Protein AF-A0A1J5DUL4-F1 (afdb_monomer)

Sequence (475 aa):
MLLVLAGLLAGCGPAISDYVPPLQDNSPSARRVEVMDRVLKAADQLRALFQESTERFRFTDLRRSIGR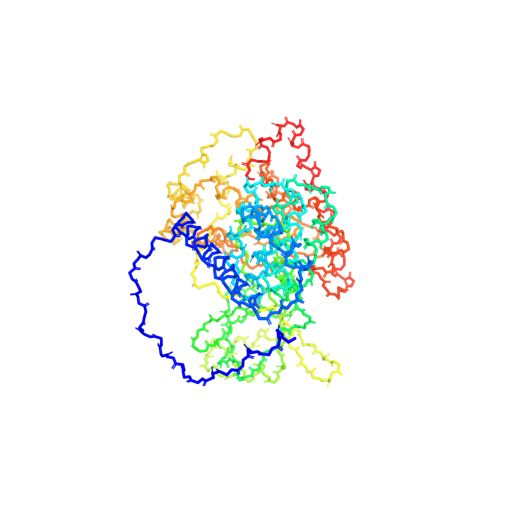AVEAFDPNSPAALTSAAALAYGAGRVDDGLALFELALEVENTPSLYSEHATLLVDAKAYAAARELAFDGLDRYPEDEALRVASDRAIDEDPVLLPPTPLRLTPSQADSIKALGGGSTVTFKLVVAGQNVAALKPDQDLGQSMYRSEIAFYRLCVLLRCSFRVPYNAPLEIEKGDFETLYSRVDSDKQSGYRSKFIHIKWHTGDDGATYLLATWKEWVPEFTGFPIEATSTWTSWVTAGSRSDLEEKVADWLPKLAEAAGPRGWTNNKARVGYAGEMTVRTLAQQISDVLSMDYLSNNWDRFSGDPELYGANCHMEPGGLVAIDNGAAFPPWDTSRVERRFKLTQRFSRRFVLALRRLDHDKTQERLFPGANTDELKRFEIFWGRRQSLLDRVDALIKEHGEDEILAF

Nearest PDB structures (foldseek):
  7bev-assembly1_A  TM=6.847E-01  e=2.100E-01  Homo sapiens
  6sar-assembly1_A  TM=5.020E-01  e=1.511E+00  Escherichia coli K-12
  5xi8-assembly1_A  TM=4.930E-01  e=1.729E+00  Escherichia coli K-12
  6ait-assembly1_F  TM=5.139E-01  e=2.476E+00  Escherichia coli K-12
  3uq3-assembly1_A  TM=4.705E-01  e=2.476E+00  Saccharomyces cerevisiae S288C

Structure (mmCIF, N/CA/C/O backbone):
data_AF-A0A1J5DUL4-F1
#
_entry.id   AF-A0A1J5DUL4-F1
#
loop_
_atom_site.group_PDB
_atom_site.id
_atom_site.type_symbol
_atom_site.label_atom_id
_atom_site.label_alt_id
_atom_site.label_comp_id
_atom_site.label_asym_id
_atom_site.label_entity_id
_atom_site.label_seq_id
_atom_site.pdbx_PDB_ins_code
_atom_site.Cartn_x
_atom_site.Cartn_y
_atom_site.Cartn_z
_atom_site.occupancy
_atom_site.B_iso_or_equiv
_atom_site.auth_seq_id
_atom_site.auth_comp_id
_atom_site.auth_asym_id
_atom_site.auth_atom_id
_atom_site.pdbx_PDB_model_num
ATOM 1 N N . MET A 1 1 ? 5.017 -47.228 13.024 1.00 30.95 1 MET A N 1
ATOM 2 C CA . MET A 1 1 ? 4.218 -47.926 11.990 1.00 30.95 1 MET A CA 1
ATOM 3 C C . MET A 1 1 ? 2.847 -47.254 11.860 1.00 30.95 1 MET A C 1
ATOM 5 O O . MET A 1 1 ? 1.819 -47.883 12.047 1.00 30.95 1 MET A O 1
ATOM 9 N N . LEU A 1 2 ? 2.872 -45.943 11.603 1.00 26.19 2 LEU A N 1
ATOM 10 C CA . LEU A 1 2 ? 1.724 -45.056 11.358 1.00 26.19 2 LEU A CA 1
ATOM 11 C C . LEU A 1 2 ? 2.283 -43.824 10.619 1.00 26.19 2 LEU A C 1
ATOM 13 O O . LEU A 1 2 ? 2.203 -42.691 11.068 1.00 26.19 2 LEU A O 1
ATOM 17 N N . LEU A 1 3 ? 3.050 -44.128 9.566 1.00 32.09 3 LEU A N 1
ATOM 18 C CA . LEU A 1 3 ? 3.815 -43.186 8.745 1.00 32.09 3 LEU A CA 1
ATOM 19 C C . LEU A 1 3 ? 4.234 -43.884 7.436 1.00 32.09 3 LEU A C 1
ATOM 21 O O . LEU A 1 3 ? 5.400 -43.895 7.083 1.00 32.09 3 LEU A O 1
ATOM 25 N N . VAL A 1 4 ? 3.291 -44.565 6.771 1.00 28.94 4 VAL A N 1
ATOM 26 C CA . VAL A 1 4 ? 3.401 -45.054 5.379 1.00 28.94 4 VAL A CA 1
ATOM 27 C C . VAL A 1 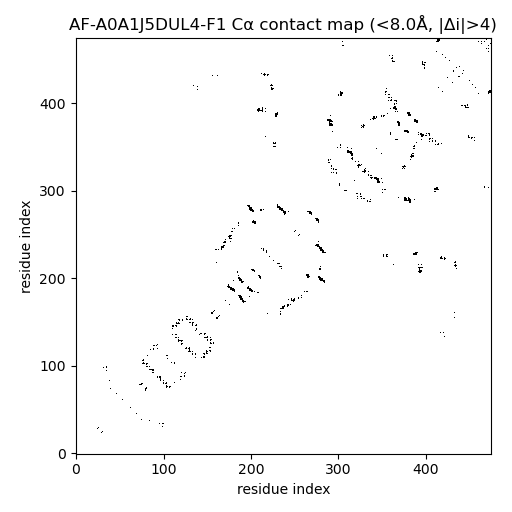4 ? 1.974 -45.257 4.853 1.00 28.94 4 VAL A C 1
ATOM 29 O O . VAL A 1 4 ? 1.413 -46.324 5.070 1.00 28.94 4 VAL A O 1
ATOM 32 N N . LEU A 1 5 ? 1.366 -44.230 4.246 1.00 26.62 5 LEU A N 1
ATOM 33 C CA . LEU A 1 5 ? 0.252 -44.321 3.274 1.00 26.62 5 LEU A CA 1
ATOM 34 C C . LEU A 1 5 ? -0.191 -42.907 2.853 1.00 26.62 5 LEU A C 1
ATOM 36 O O . LEU A 1 5 ? -1.309 -42.471 3.097 1.00 26.62 5 LEU A O 1
ATOM 40 N N . ALA A 1 6 ? 0.719 -42.172 2.220 1.00 29.61 6 ALA A N 1
ATOM 41 C CA . ALA A 1 6 ? 0.382 -40.992 1.433 1.00 29.61 6 ALA A CA 1
ATOM 42 C C . ALA A 1 6 ? 1.241 -41.036 0.169 1.00 29.61 6 ALA A C 1
ATOM 44 O O . ALA A 1 6 ? 2.416 -40.680 0.181 1.00 29.61 6 ALA A O 1
ATOM 45 N N . GLY A 1 7 ? 0.673 -41.590 -0.897 1.00 26.84 7 GLY A N 1
ATOM 46 C CA . GLY A 1 7 ? 1.353 -41.733 -2.175 1.00 26.84 7 GLY A CA 1
ATOM 47 C C . GLY A 1 7 ? 0.699 -42.804 -3.025 1.00 26.84 7 GLY A C 1
ATOM 48 O O . GLY A 1 7 ? 1.088 -43.961 -2.925 1.00 26.84 7 GLY A O 1
ATOM 49 N N . LEU A 1 8 ? -0.304 -42.402 -3.812 1.00 25.53 8 LEU A N 1
ATOM 50 C CA . LEU A 1 8 ? -0.605 -42.877 -5.170 1.00 25.53 8 LEU A CA 1
ATOM 51 C C . LEU A 1 8 ? -1.997 -42.371 -5.570 1.00 25.53 8 LEU A C 1
ATOM 53 O O . LEU A 1 8 ? -2.999 -42.894 -5.098 1.00 25.53 8 LEU A O 1
ATOM 57 N N . LEU A 1 9 ? -2.036 -41.343 -6.421 1.00 26.31 9 LEU A N 1
ATOM 58 C CA . LEU A 1 9 ? -2.762 -41.320 -7.699 1.00 26.31 9 LEU A CA 1
ATOM 59 C C . LEU A 1 9 ? -2.560 -39.940 -8.344 1.00 26.31 9 LEU A C 1
ATOM 61 O O . LEU A 1 9 ? -3.088 -38.930 -7.891 1.00 26.31 9 LEU A O 1
ATOM 65 N N . ALA A 1 10 ? -1.752 -39.921 -9.402 1.00 30.36 10 ALA A N 1
ATOM 66 C CA . ALA A 1 10 ? -1.639 -38.813 -10.336 1.00 30.36 10 ALA A CA 1
ATOM 67 C C . ALA A 1 10 ? -2.483 -39.118 -11.581 1.00 30.36 10 ALA A C 1
ATOM 69 O O . ALA A 1 10 ? -2.521 -40.267 -12.020 1.00 30.36 10 ALA A O 1
ATOM 70 N N . GLY A 1 11 ? -3.051 -38.074 -12.190 1.00 24.36 11 GLY A N 1
ATOM 71 C CA . GLY A 1 11 ? -3.356 -38.056 -13.623 1.00 24.36 11 GLY A CA 1
ATOM 72 C C . GLY A 1 11 ? -4.826 -37.883 -13.994 1.00 24.36 11 GLY A C 1
ATOM 73 O O . GLY A 1 11 ? -5.552 -38.863 -14.089 1.00 24.36 11 GLY A O 1
ATOM 74 N N . CYS A 1 12 ? -5.213 -36.625 -14.237 1.00 25.00 12 CYS A N 1
ATOM 75 C CA . CYS A 1 12 ? -6.005 -36.107 -15.371 1.00 25.00 12 CYS A CA 1
ATOM 76 C C . CYS A 1 12 ? -6.711 -34.816 -14.926 1.00 25.00 12 CYS A C 1
ATOM 78 O O . CYS A 1 12 ? -7.598 -34.845 -14.079 1.00 25.00 12 CYS A O 1
ATOM 80 N N . GLY A 1 13 ? -6.288 -33.672 -15.473 1.00 26.61 13 GLY A N 1
ATOM 81 C CA . GLY A 1 13 ? -6.942 -32.386 -15.222 1.00 26.61 13 GLY A CA 1
ATOM 82 C C . GLY A 1 13 ? -8.291 -32.278 -15.946 1.00 26.61 13 GLY A C 1
ATOM 83 O O . GLY A 1 13 ? -8.428 -32.853 -17.030 1.00 26.61 13 GLY A O 1
ATOM 84 N N . PRO A 1 14 ? -9.269 -31.530 -15.406 1.00 25.98 14 PRO A N 1
ATOM 85 C CA . PRO A 1 14 ? -10.445 -31.125 -16.155 1.00 25.98 14 PRO A CA 1
ATOM 86 C C . PRO A 1 14 ? -10.334 -29.679 -16.663 1.00 25.98 14 PRO A C 1
ATOM 88 O O . PRO A 1 14 ? -9.648 -28.828 -16.096 1.00 25.98 14 PRO A O 1
ATOM 91 N N . ALA A 1 15 ? -11.032 -29.433 -17.769 1.00 27.92 15 ALA A N 1
ATOM 92 C CA . ALA A 1 15 ? -11.211 -28.138 -18.402 1.00 27.92 15 ALA A CA 1
ATOM 93 C C . ALA A 1 15 ? -12.074 -27.183 -17.551 1.00 27.92 15 ALA A C 1
ATOM 95 O O . ALA A 1 15 ? -12.947 -27.601 -16.792 1.00 27.92 15 ALA A O 1
ATOM 96 N N . ILE A 1 16 ? -11.839 -25.881 -17.725 1.00 28.59 16 ILE A N 1
ATOM 97 C CA . ILE A 1 16 ? -12.447 -24.764 -16.983 1.00 28.59 16 ILE A CA 1
ATOM 98 C C . ILE A 1 16 ? -13.845 -24.417 -17.547 1.00 28.59 16 ILE A C 1
ATOM 100 O O . ILE A 1 16 ? -14.071 -23.297 -17.989 1.00 28.59 16 ILE A O 1
ATOM 104 N N . SER A 1 17 ? -14.812 -25.343 -17.587 1.00 28.89 17 SER A N 1
ATOM 105 C CA . SER A 1 17 ? -16.190 -24.939 -17.960 1.00 28.89 17 SER A CA 1
ATOM 106 C C . SER A 1 17 ? -17.359 -25.552 -17.199 1.00 28.89 17 SER A C 1
ATOM 108 O O . SER A 1 17 ? -18.476 -25.116 -17.443 1.00 28.89 17 SER A O 1
ATOM 110 N N . ASP A 1 18 ? -17.151 -26.452 -16.237 1.00 30.06 18 ASP A N 1
ATOM 111 C CA . ASP A 1 18 ? -18.273 -27.126 -15.567 1.00 30.06 18 ASP A CA 1
ATOM 112 C C . ASP A 1 18 ? -18.183 -27.044 -14.037 1.00 30.06 18 ASP A C 1
ATOM 114 O O . ASP A 1 18 ? -17.911 -28.047 -13.401 1.00 30.06 18 ASP A O 1
ATOM 118 N N . TYR A 1 19 ? -18.422 -25.874 -13.429 1.00 27.31 19 TYR A N 1
ATOM 119 C CA . TYR A 1 19 ? -18.808 -25.762 -12.008 1.00 27.31 19 TYR A CA 1
ATOM 120 C C . TYR A 1 19 ? -19.514 -24.420 -11.743 1.00 27.31 19 TYR A C 1
ATOM 122 O O . TYR A 1 19 ? -18.883 -23.434 -11.375 1.00 27.31 19 TYR A O 1
ATOM 130 N N . VAL A 1 20 ? -20.842 -24.379 -11.873 1.00 27.12 20 VAL A N 1
ATOM 131 C CA . VAL A 1 20 ? -21.659 -23.463 -11.058 1.00 27.12 20 VAL A CA 1
ATOM 132 C C . VAL A 1 20 ? -22.453 -24.346 -10.099 1.00 27.12 20 VAL A C 1
ATOM 134 O O . VAL A 1 20 ? -23.484 -24.894 -10.496 1.00 27.12 20 VAL A O 1
ATOM 137 N N . PRO A 1 21 ? -21.968 -24.569 -8.865 1.00 26.53 21 PRO A N 1
ATOM 138 C CA . PRO A 1 21 ? -22.783 -25.201 -7.846 1.00 26.53 21 PRO A CA 1
ATOM 139 C C . PRO A 1 21 ? -23.928 -24.250 -7.456 1.00 26.53 21 PRO A C 1
ATOM 141 O O . PRO A 1 21 ? -23.808 -23.032 -7.632 1.00 26.53 21 PRO A O 1
ATOM 144 N N . PRO A 1 22 ? -25.048 -24.774 -6.929 1.00 27.64 22 PRO A N 1
ATOM 145 C CA . PRO A 1 22 ? -26.105 -23.933 -6.377 1.00 27.64 22 PRO A CA 1
ATOM 146 C C . PRO A 1 22 ? -25.513 -22.990 -5.322 1.00 27.64 22 PRO A C 1
ATOM 148 O O . PRO A 1 22 ? -24.567 -23.372 -4.635 1.00 27.64 22 PRO A O 1
ATOM 151 N N . LEU A 1 23 ? -26.065 -21.775 -5.207 1.00 27.69 23 LEU A N 1
ATOM 152 C CA . LEU A 1 23 ? -25.691 -20.783 -4.194 1.00 27.69 23 LEU A CA 1
ATOM 153 C C . LEU A 1 23 ? -25.738 -21.427 -2.800 1.00 27.69 23 LEU A C 1
ATOM 155 O O . LEU A 1 23 ? -26.794 -21.510 -2.176 1.00 27.69 23 LEU A O 1
ATOM 159 N N . GLN A 1 24 ? -24.590 -21.919 -2.339 1.00 36.59 24 GLN A N 1
ATOM 160 C CA . GLN A 1 24 ? -24.384 -22.295 -0.953 1.00 36.59 24 GLN A CA 1
ATOM 161 C C . GLN A 1 24 ? -24.367 -21.004 -0.146 1.00 36.59 24 GLN A C 1
ATOM 163 O O . GLN A 1 24 ? -23.725 -20.023 -0.537 1.00 36.59 24 GLN A O 1
ATOM 168 N N . ASP A 1 25 ? -25.102 -21.006 0.962 1.00 43.16 25 ASP A N 1
ATOM 169 C CA . ASP A 1 25 ? -24.999 -19.967 1.972 1.00 43.16 25 ASP A CA 1
ATOM 170 C C . ASP A 1 25 ? -23.540 -19.919 2.446 1.00 43.16 25 ASP A C 1
ATOM 172 O O . ASP A 1 25 ? -23.060 -20.798 3.155 1.00 43.16 25 ASP A O 1
ATOM 176 N N . ASN A 1 26 ? -22.814 -18.916 1.959 1.00 42.97 26 ASN A N 1
ATOM 177 C CA . ASN A 1 26 ? -21.412 -18.671 2.269 1.00 42.97 26 ASN A CA 1
ATOM 178 C C . ASN A 1 26 ? -21.259 -17.742 3.477 1.00 42.97 26 ASN A C 1
ATOM 180 O O . ASN A 1 26 ? -20.180 -17.185 3.683 1.00 42.97 26 ASN A O 1
ATOM 184 N N . SER A 1 27 ? -22.324 -17.543 4.259 1.00 48.00 27 SER A N 1
ATOM 185 C CA . SER A 1 27 ? -22.216 -16.792 5.499 1.00 48.00 27 SER A CA 1
ATOM 186 C C . SER A 1 27 ? -21.165 -17.441 6.414 1.00 48.00 27 SER A C 1
ATOM 188 O O . SER A 1 27 ? -21.063 -18.674 6.472 1.00 48.00 27 SER A O 1
ATOM 190 N N . PRO A 1 28 ? -20.386 -16.639 7.162 1.00 45.47 28 PRO A N 1
ATOM 191 C CA . PRO A 1 28 ? -19.438 -17.151 8.153 1.00 45.47 28 PRO A CA 1
ATOM 192 C C . PRO A 1 28 ? -20.080 -18.167 9.112 1.00 45.47 28 PRO A C 1
ATOM 194 O O . PRO A 1 28 ? -19.474 -19.179 9.455 1.00 45.47 28 PRO A O 1
ATOM 197 N N . SER A 1 29 ? -21.355 -17.964 9.462 1.00 51.53 29 SER A N 1
ATOM 198 C CA . SER A 1 29 ? -22.159 -18.883 10.273 1.00 51.53 29 SER A CA 1
ATOM 199 C C . SER A 1 29 ? -22.387 -20.252 9.626 1.00 51.53 29 SER A C 1
ATOM 201 O O . SER A 1 29 ? -22.279 -21.267 10.313 1.00 51.53 29 SER A O 1
ATOM 203 N N . ALA A 1 30 ? -22.686 -20.309 8.327 1.00 58.03 30 ALA A N 1
ATOM 204 C CA . ALA A 1 30 ? -22.921 -21.572 7.628 1.00 58.03 30 ALA A CA 1
ATOM 205 C C . ALA A 1 30 ? -21.621 -22.379 7.465 1.00 58.03 30 ALA A C 1
ATOM 207 O O . ALA A 1 30 ? -21.600 -23.576 7.758 1.00 58.03 30 ALA A O 1
ATOM 208 N N . ARG A 1 31 ? -20.512 -21.709 7.113 1.00 64.31 31 ARG A N 1
ATOM 209 C CA . ARG A 1 31 ? -19.178 -22.338 7.051 1.00 64.31 31 ARG A CA 1
ATOM 210 C C . ARG A 1 31 ? -18.730 -22.872 8.410 1.00 64.31 31 ARG A C 1
ATOM 212 O O . ARG A 1 31 ? -18.206 -23.977 8.498 1.00 64.31 31 ARG A O 1
ATOM 219 N N . ARG A 1 32 ? -18.997 -22.128 9.484 1.00 62.78 32 ARG A N 1
ATOM 220 C CA . ARG A 1 32 ? -18.691 -22.526 10.864 1.00 62.78 32 ARG A CA 1
ATOM 221 C C . ARG A 1 32 ? -19.381 -23.829 11.276 1.00 62.78 32 ARG A C 1
ATOM 223 O O . ARG A 1 32 ? -18.737 -24.701 11.858 1.00 62.78 32 ARG A O 1
ATOM 230 N N . VAL A 1 33 ? -20.672 -23.978 10.967 1.00 68.19 33 VAL A N 1
ATOM 231 C CA . VAL A 1 33 ? -21.425 -25.215 11.254 1.00 68.19 33 VAL A CA 1
ATOM 232 C C . VAL A 1 33 ? -20.835 -26.397 10.486 1.00 68.19 33 VAL A C 1
ATOM 234 O O . VAL A 1 33 ? -20.673 -27.476 11.050 1.00 68.19 33 VAL A O 1
ATOM 237 N N . GLU A 1 34 ? -20.460 -26.186 9.225 1.00 72.69 34 GLU A N 1
ATOM 238 C CA . GLU A 1 34 ? -19.860 -27.226 8.392 1.00 72.69 34 GLU A CA 1
ATOM 239 C C . GLU A 1 34 ? -18.478 -27.671 8.900 1.00 72.69 34 GLU A C 1
ATOM 241 O O . GLU A 1 34 ? -18.214 -28.872 8.994 1.00 72.69 34 GLU A O 1
ATOM 246 N N . VAL A 1 35 ? -17.602 -26.729 9.268 1.00 67.56 35 VAL A N 1
ATOM 247 C CA . VAL A 1 35 ? -16.274 -27.042 9.825 1.00 67.56 35 VAL A CA 1
ATOM 248 C C . VAL A 1 35 ? -16.411 -27.812 11.139 1.00 67.56 35 VAL A C 1
ATOM 250 O O . VAL A 1 35 ? -15.747 -28.836 11.315 1.00 67.56 35 VAL A O 1
ATOM 253 N N . MET A 1 36 ? -17.314 -27.387 12.030 1.00 68.75 36 MET A N 1
ATOM 254 C CA . MET A 1 36 ? -17.538 -28.074 13.303 1.00 68.75 36 MET A CA 1
ATOM 255 C C . MET A 1 36 ? -18.093 -29.491 13.106 1.00 68.75 36 MET A C 1
ATOM 257 O O . MET A 1 36 ? -17.619 -30.430 13.741 1.00 68.75 36 MET A O 1
ATOM 261 N N . ASP A 1 37 ? -19.038 -29.685 12.182 1.00 75.06 37 ASP A N 1
ATOM 262 C CA . ASP A 1 37 ? -19.564 -31.014 11.844 1.00 75.06 37 ASP A CA 1
ATOM 263 C C . ASP A 1 37 ? -18.463 -31.945 11.303 1.00 75.06 37 ASP A C 1
ATOM 265 O O . ASP A 1 37 ? -18.378 -33.110 11.697 1.00 75.06 37 ASP A O 1
ATOM 269 N N . ARG A 1 38 ? -17.552 -31.430 10.463 1.00 72.38 38 ARG A N 1
ATOM 270 C CA . ARG A 1 38 ? -16.388 -32.197 9.985 1.00 72.38 38 ARG A CA 1
ATOM 271 C C . ARG A 1 38 ? -15.438 -32.573 11.123 1.00 72.38 38 ARG A C 1
ATOM 273 O O . ARG A 1 38 ? -14.965 -33.709 11.147 1.00 72.38 38 ARG A O 1
ATOM 280 N N . VAL A 1 39 ? -15.162 -31.659 12.056 1.00 67.31 39 VAL A N 1
ATOM 281 C CA . VAL A 1 39 ? -14.301 -31.933 13.220 1.00 67.31 39 VAL A CA 1
ATOM 282 C C . VAL A 1 39 ? -14.932 -32.975 14.138 1.00 67.31 39 VAL A C 1
ATOM 284 O O . VAL A 1 39 ? -14.256 -33.931 14.515 1.00 67.31 39 VAL A O 1
ATOM 287 N N . LEU A 1 40 ? -16.228 -32.856 14.433 1.00 71.06 40 LEU A N 1
ATOM 288 C CA . LEU A 1 40 ? -16.955 -33.830 15.247 1.00 71.06 40 LEU A CA 1
ATOM 289 C C . LEU A 1 40 ? -16.966 -35.215 14.587 1.00 71.06 40 LEU A C 1
ATOM 291 O O . LEU A 1 40 ? -16.629 -36.206 15.234 1.00 71.06 40 LEU A O 1
ATOM 295 N N . LYS A 1 41 ? -17.227 -35.290 13.276 1.00 74.06 41 LYS A N 1
ATOM 296 C CA . LYS A 1 41 ? -17.158 -36.551 12.519 1.00 74.06 41 LYS A CA 1
ATOM 297 C C . LYS A 1 41 ? -15.759 -37.160 12.520 1.00 74.06 41 LYS A C 1
ATOM 299 O O . LYS A 1 41 ? -15.628 -38.373 12.675 1.00 74.06 41 LYS A O 1
ATOM 304 N N . ALA A 1 42 ? -14.715 -36.348 12.358 1.00 66.38 42 ALA A N 1
ATOM 305 C CA . ALA A 1 42 ? -13.334 -36.821 12.420 1.00 66.38 42 ALA A CA 1
ATOM 306 C C . ALA A 1 42 ? -12.974 -37.332 13.826 1.00 66.38 42 ALA A C 1
ATOM 308 O O . ALA A 1 42 ? -12.322 -38.370 13.948 1.00 66.38 42 ALA A O 1
ATOM 309 N N . ALA A 1 43 ? -13.437 -36.654 14.882 1.00 65.31 43 ALA A N 1
ATOM 310 C CA . ALA A 1 43 ? -13.263 -37.089 16.265 1.00 65.31 43 ALA A CA 1
ATOM 311 C C . ALA A 1 43 ? -13.977 -38.425 16.535 1.00 65.31 43 ALA A C 1
ATOM 313 O O . ALA A 1 43 ? -13.385 -39.325 17.136 1.00 65.31 43 ALA A O 1
ATOM 314 N N . ASP A 1 44 ? -15.199 -38.601 16.029 1.00 70.69 44 ASP A N 1
ATOM 315 C CA . ASP A 1 44 ? -15.948 -39.856 16.141 1.00 70.69 44 ASP A CA 1
ATOM 316 C C . ASP A 1 44 ? -15.291 -40.999 15.352 1.00 70.69 44 ASP A C 1
ATOM 318 O O . ASP A 1 44 ? -15.186 -42.121 15.854 1.00 70.69 44 ASP A O 1
ATOM 322 N N . GLN A 1 45 ? -14.775 -40.727 14.149 1.00 67.00 45 GLN A N 1
ATOM 323 C CA . GLN A 1 45 ? -14.018 -41.705 13.359 1.00 67.00 45 GLN A CA 1
ATOM 324 C C . GLN A 1 45 ? -12.710 -42.112 14.043 1.00 67.00 45 GLN A C 1
ATOM 326 O O . GLN A 1 45 ? -12.392 -43.301 14.096 1.00 67.00 45 GLN A O 1
ATOM 331 N N . LEU A 1 46 ? -11.967 -41.156 14.609 1.00 61.50 46 LEU A N 1
ATOM 332 C CA . LEU A 1 46 ? -10.784 -41.436 15.425 1.00 61.50 46 LEU A CA 1
ATOM 333 C C . LEU A 1 46 ? -11.149 -42.291 16.637 1.00 61.50 46 LEU A C 1
ATOM 335 O O . LEU A 1 46 ? -10.470 -43.280 16.904 1.00 61.50 46 LEU A O 1
ATOM 339 N N . ARG A 1 47 ? -12.247 -41.968 17.330 1.00 65.69 47 ARG A N 1
ATOM 340 C CA . ARG A 1 47 ? -12.753 -42.750 18.464 1.00 65.69 47 ARG A CA 1
ATOM 341 C C . ARG A 1 47 ? -13.091 -44.188 18.046 1.00 65.69 47 ARG A C 1
ATOM 343 O O . ARG A 1 47 ? -12.698 -45.116 18.752 1.00 65.69 47 ARG A O 1
ATOM 350 N N . ALA A 1 48 ? -13.726 -44.387 16.890 1.00 66.94 48 ALA A N 1
ATOM 351 C CA . ALA A 1 48 ? -14.063 -45.708 16.349 1.00 66.94 48 ALA A CA 1
ATOM 352 C C . ALA A 1 48 ? -12.824 -46.520 15.920 1.00 66.94 48 ALA A C 1
ATOM 354 O O . ALA A 1 48 ? -12.662 -47.665 16.339 1.00 66.94 48 ALA A O 1
ATOM 355 N N . LEU A 1 49 ? -11.898 -45.924 15.159 1.00 59.72 49 LEU A N 1
ATOM 356 C CA . LEU A 1 49 ? -10.636 -46.566 14.758 1.00 59.72 49 LEU A CA 1
ATOM 357 C C . LEU A 1 49 ? -9.767 -46.919 15.971 1.00 59.72 49 LEU A C 1
ATOM 359 O O . LEU A 1 49 ? -9.065 -47.936 15.985 1.00 59.72 49 LEU A O 1
ATOM 363 N N . PHE A 1 50 ? -9.820 -46.097 17.020 1.00 59.75 50 PHE A N 1
ATOM 364 C CA . PHE A 1 50 ? -9.133 -46.386 18.268 1.00 59.75 50 PHE A CA 1
ATOM 365 C C . PHE A 1 50 ? -9.767 -47.579 18.991 1.00 59.75 50 PHE A C 1
ATOM 367 O O . PHE A 1 50 ? -9.042 -48.480 19.416 1.00 59.75 50 PHE A O 1
ATOM 374 N N . GLN A 1 51 ? -11.100 -47.639 19.075 1.00 62.97 51 GLN A N 1
ATOM 375 C CA . GLN A 1 51 ? -11.821 -48.804 19.605 1.00 62.97 51 GLN A CA 1
ATOM 376 C C . GLN A 1 51 ? -11.472 -50.087 18.830 1.00 62.97 51 GLN A C 1
ATOM 378 O O . GLN A 1 51 ? -11.183 -51.105 19.450 1.00 62.97 51 GLN A O 1
ATOM 383 N N . GLU A 1 52 ? -11.384 -50.025 17.500 1.00 61.50 52 GLU A N 1
ATOM 384 C CA . GLU A 1 52 ? -11.070 -51.186 16.656 1.00 61.50 52 GLU A CA 1
ATOM 385 C C . GLU A 1 52 ? -9.596 -51.633 16.762 1.00 61.50 52 GLU A C 1
ATOM 387 O O . GLU A 1 52 ? -9.297 -52.824 16.881 1.00 61.50 52 GLU A O 1
ATOM 392 N N . SER A 1 53 ? -8.636 -50.698 16.779 1.00 52.41 53 SER A N 1
ATOM 393 C CA . SER A 1 53 ? -7.206 -51.037 16.906 1.00 52.41 53 SER A CA 1
ATOM 394 C C . SER A 1 53 ? -6.829 -51.562 18.301 1.00 52.41 53 SER A C 1
ATOM 396 O O . SER A 1 53 ? -5.911 -52.380 18.435 1.00 52.41 53 SER A O 1
ATOM 398 N N . THR A 1 54 ? -7.561 -51.151 19.342 1.00 51.09 54 THR A N 1
ATOM 399 C CA . THR A 1 54 ? -7.331 -51.564 20.737 1.00 51.09 54 THR A CA 1
ATOM 400 C C . THR A 1 54 ? -7.845 -52.964 21.069 1.00 51.09 54 THR A C 1
ATOM 402 O O . THR A 1 54 ? -7.401 -53.540 22.065 1.00 51.09 54 THR A O 1
ATOM 405 N N . GLU A 1 55 ? -8.682 -53.573 20.224 1.00 56.97 55 GLU A N 1
ATOM 406 C CA . GLU A 1 55 ? -9.004 -55.003 20.332 1.00 56.97 55 GLU A CA 1
ATOM 407 C C . GLU A 1 55 ? -7.818 -55.906 19.943 1.00 56.97 55 GLU A C 1
ATOM 409 O O . GLU A 1 55 ? -7.746 -57.055 20.381 1.00 56.97 55 GLU A O 1
ATOM 414 N N . ARG A 1 56 ? -6.838 -55.390 19.180 1.00 55.22 56 ARG A N 1
ATOM 415 C CA . ARG A 1 56 ? -5.711 -56.184 18.653 1.00 55.22 56 ARG A CA 1
ATOM 416 C C . ARG A 1 56 ? -4.417 -56.149 19.480 1.00 55.22 56 ARG A C 1
ATOM 418 O O . ARG A 1 56 ? -3.571 -57.012 19.257 1.00 55.22 56 ARG A O 1
ATOM 425 N N . PHE A 1 57 ? -4.234 -55.238 20.446 1.00 51.03 57 PHE A N 1
ATOM 426 C CA . PHE A 1 57 ? -2.976 -55.116 21.215 1.00 51.03 57 PHE A CA 1
ATOM 427 C C . PHE A 1 57 ? -3.168 -55.106 22.744 1.00 51.03 57 PHE A C 1
ATOM 429 O O . PHE A 1 57 ? -3.907 -54.300 23.306 1.00 51.03 57 PHE A O 1
ATOM 436 N N . ARG A 1 58 ? -2.440 -55.988 23.451 1.00 54.59 58 ARG A N 1
ATOM 437 C CA . ARG A 1 58 ? -2.444 -56.100 24.923 1.00 54.59 58 ARG A CA 1
ATOM 438 C C . ARG A 1 58 ? -1.500 -55.079 25.577 1.00 54.59 58 ARG A C 1
ATOM 440 O O . ARG A 1 58 ? -0.382 -55.422 25.941 1.00 54.59 58 ARG A O 1
ATOM 447 N N . PHE A 1 59 ? -1.975 -53.854 25.789 1.00 58.66 59 PHE A N 1
ATOM 448 C CA . PHE A 1 59 ? -1.371 -52.899 26.731 1.00 58.66 59 PHE A CA 1
ATOM 449 C C . PHE A 1 59 ? -2.447 -52.350 27.679 1.00 58.66 59 PHE A C 1
ATOM 451 O O . PHE A 1 59 ? -3.063 -51.318 27.423 1.00 58.66 59 PHE A O 1
ATOM 458 N N . THR A 1 60 ? -2.706 -53.058 28.779 1.00 59.66 60 THR A N 1
ATOM 459 C CA . THR A 1 60 ? -3.801 -52.751 29.718 1.00 59.66 60 THR A CA 1
ATOM 460 C C . THR A 1 60 ? -3.641 -51.387 30.406 1.00 59.66 60 THR A C 1
ATOM 462 O O . THR A 1 60 ? -4.632 -50.690 30.623 1.00 59.66 60 THR A O 1
ATOM 465 N N . ASP A 1 61 ? -2.406 -50.963 30.685 1.00 56.31 61 ASP A N 1
ATOM 466 C CA . ASP A 1 61 ? -2.134 -49.664 31.314 1.00 56.31 61 ASP A CA 1
ATOM 467 C C . ASP A 1 61 ? -2.208 -48.502 30.316 1.00 56.31 61 ASP A C 1
ATOM 469 O O . ASP A 1 61 ? -2.794 -47.464 30.625 1.00 56.31 61 ASP A O 1
ATOM 473 N N . LEU A 1 62 ? -1.734 -48.702 29.080 1.00 56.66 62 LEU A N 1
ATOM 474 C CA . LEU A 1 62 ? -1.908 -47.735 27.993 1.00 56.66 62 LEU A CA 1
ATOM 475 C C . LEU A 1 62 ? -3.398 -47.541 27.669 1.00 56.66 62 LEU A C 1
ATOM 477 O O . LEU A 1 62 ? -3.849 -46.415 27.498 1.00 56.66 62 LEU A O 1
ATOM 481 N N . ARG A 1 63 ? -4.190 -48.623 27.689 1.00 56.69 63 ARG A N 1
ATOM 482 C CA . ARG A 1 63 ? -5.650 -48.594 27.505 1.00 56.69 63 ARG A CA 1
ATOM 483 C C . ARG A 1 63 ? -6.359 -47.762 28.573 1.00 56.69 63 ARG A C 1
ATOM 485 O O . ARG A 1 63 ? -7.242 -46.980 28.239 1.00 56.69 63 ARG A O 1
ATOM 492 N N . ARG A 1 64 ? -5.983 -47.903 29.849 1.00 61.97 64 ARG A N 1
ATOM 493 C CA . ARG A 1 64 ? -6.591 -47.126 30.945 1.00 61.97 64 ARG A CA 1
ATOM 494 C C . ARG A 1 64 ? -6.177 -45.652 30.904 1.00 61.97 64 ARG A C 1
ATOM 496 O O . ARG A 1 64 ? -6.963 -44.790 31.290 1.00 61.97 64 ARG A O 1
ATOM 503 N N . SER A 1 65 ? -4.956 -45.357 30.468 1.00 59.91 65 SER A N 1
ATOM 504 C CA . SER A 1 65 ? -4.481 -43.978 30.321 1.00 59.91 65 SER A CA 1
ATOM 505 C C . SER A 1 65 ? -5.105 -43.282 29.111 1.00 59.91 65 SER A C 1
ATOM 507 O O . SER A 1 65 ? -5.580 -42.161 29.251 1.00 59.91 65 SER A O 1
ATOM 509 N N . ILE A 1 66 ? -5.204 -43.958 27.962 1.00 59.69 66 ILE A N 1
ATOM 510 C CA . ILE A 1 66 ? -5.825 -43.383 26.761 1.00 59.69 66 ILE A CA 1
ATOM 511 C C . ILE A 1 66 ? -7.349 -43.304 26.895 1.00 59.69 66 ILE A C 1
ATOM 513 O O . ILE A 1 66 ? -7.926 -42.293 26.520 1.00 59.69 66 ILE A O 1
ATOM 517 N N . GLY A 1 67 ? -8.007 -44.302 27.493 1.00 60.06 67 GLY A N 1
ATOM 518 C CA . GLY A 1 67 ? -9.451 -44.245 27.757 1.00 60.06 67 GLY A CA 1
ATOM 519 C C . GLY A 1 67 ? -9.838 -43.032 28.608 1.00 60.06 67 GLY A C 1
ATOM 520 O O . GLY A 1 67 ? -10.729 -42.281 28.230 1.00 60.06 67 GLY A O 1
ATOM 521 N N . ARG A 1 68 ? -9.084 -42.764 29.684 1.00 66.62 68 ARG A N 1
ATOM 522 C CA . ARG A 1 68 ? -9.271 -41.553 30.502 1.00 66.62 68 ARG A CA 1
ATOM 523 C C . ARG A 1 68 ? -8.969 -40.265 29.734 1.00 66.62 68 ARG A C 1
ATOM 525 O O . ARG A 1 68 ? -9.658 -39.276 29.944 1.00 66.62 68 ARG A O 1
ATOM 532 N N . ALA A 1 69 ? -7.977 -40.272 28.844 1.00 60.84 69 ALA A N 1
ATOM 533 C CA . ALA A 1 69 ? -7.661 -39.116 28.005 1.00 60.84 69 ALA A CA 1
ATOM 534 C C . ALA A 1 69 ? -8.768 -38.814 26.976 1.00 60.84 69 ALA A C 1
ATOM 536 O O . ALA A 1 69 ? -9.079 -37.653 26.751 1.00 60.84 69 ALA A O 1
ATOM 537 N N . VAL A 1 70 ? -9.393 -39.841 26.389 1.00 62.78 70 VAL A N 1
ATOM 538 C CA . VAL A 1 70 ? -10.508 -39.694 25.432 1.00 62.78 70 VAL A CA 1
ATOM 539 C C . VAL A 1 70 ? -11.810 -39.289 26.128 1.00 62.78 70 VAL A C 1
ATOM 541 O O . VAL A 1 70 ? -12.593 -38.538 25.553 1.00 62.78 70 VAL A O 1
ATOM 544 N N . GLU A 1 71 ? -12.055 -39.769 27.350 1.00 62.94 71 GLU A N 1
ATOM 545 C CA . GLU A 1 71 ? -13.209 -39.355 28.166 1.00 62.94 71 GLU A CA 1
ATOM 546 C C . GLU A 1 71 ? -13.074 -37.917 28.687 1.00 62.94 71 GLU A C 1
ATOM 548 O O . GLU A 1 71 ? -14.078 -37.227 28.829 1.00 62.94 71 GLU A O 1
ATOM 553 N N . ALA A 1 72 ? -11.846 -37.454 28.938 1.00 68.56 72 ALA A N 1
ATOM 554 C CA . ALA A 1 72 ? -11.554 -36.083 29.358 1.00 68.56 72 ALA A CA 1
ATOM 555 C C . ALA A 1 72 ? -11.346 -35.103 28.186 1.00 68.56 72 ALA A C 1
ATOM 557 O O . ALA A 1 72 ? -11.131 -33.916 28.423 1.00 68.56 72 ALA A O 1
ATOM 558 N N . PHE A 1 73 ? -11.371 -35.581 26.936 1.00 75.50 73 PHE A N 1
ATOM 559 C CA . PHE A 1 73 ? -11.193 -34.737 25.759 1.00 75.50 73 PHE A CA 1
ATOM 560 C C . PHE A 1 73 ? -12.451 -33.905 25.514 1.00 75.50 73 PHE A C 1
ATOM 562 O O . PHE A 1 73 ? -13.476 -34.423 25.068 1.00 75.50 73 PHE A O 1
ATOM 569 N N . ASP A 1 74 ? -12.354 -32.608 25.785 1.00 83.56 74 ASP A N 1
ATOM 570 C CA . ASP A 1 74 ? -13.347 -31.637 25.352 1.00 83.56 74 ASP A CA 1
ATOM 571 C C . ASP A 1 74 ? -12.972 -31.127 23.948 1.00 83.56 74 ASP A C 1
ATOM 573 O O . ASP A 1 74 ? -11.982 -30.391 23.819 1.00 83.56 74 ASP A O 1
ATOM 577 N N . PRO A 1 75 ? -13.730 -31.494 22.893 1.00 81.25 75 PRO A N 1
ATOM 578 C CA . PRO A 1 75 ? -13.466 -31.043 21.527 1.00 81.25 75 PRO A CA 1
ATOM 579 C C . PRO A 1 75 ? -13.593 -29.523 21.365 1.00 81.25 75 PRO A C 1
ATOM 581 O O . PRO A 1 75 ? -13.071 -28.985 20.393 1.00 81.25 75 PRO A O 1
ATOM 584 N N . ASN A 1 76 ? -14.253 -28.840 22.306 1.00 84.38 76 ASN A N 1
ATOM 585 C CA . ASN A 1 76 ? -14.403 -27.388 22.302 1.00 84.38 76 ASN A CA 1
ATOM 586 C C . ASN A 1 76 ? -13.368 -26.683 23.186 1.00 84.38 76 ASN A C 1
ATOM 588 O O . ASN A 1 76 ? -13.396 -25.461 23.291 1.00 84.38 76 ASN A O 1
ATOM 592 N N . SER A 1 77 ? -12.453 -27.414 23.832 1.00 90.12 77 SER A N 1
ATOM 593 C CA . SER A 1 77 ? -11.376 -26.766 24.580 1.00 90.12 77 SER A CA 1
ATOM 594 C C . SER A 1 77 ? -10.453 -25.985 23.631 1.00 90.12 77 SER A C 1
ATOM 596 O O . SER A 1 77 ? -10.198 -26.453 22.514 1.00 90.12 77 SER A O 1
ATOM 598 N N . PRO A 1 78 ? -9.872 -24.846 24.060 1.00 89.12 78 PRO A N 1
ATOM 599 C CA . PRO A 1 78 ? -8.947 -24.076 23.226 1.00 89.12 78 PRO A CA 1
ATOM 600 C C . PRO A 1 78 ? -7.783 -24.929 22.711 1.00 89.12 78 PRO A C 1
ATOM 602 O O . PRO A 1 78 ? -7.418 -24.847 21.545 1.00 89.12 78 PRO A O 1
ATOM 605 N N . ALA A 1 79 ? -7.257 -25.837 23.542 1.00 88.69 79 ALA A N 1
ATOM 606 C CA . ALA A 1 79 ? -6.188 -26.755 23.152 1.00 88.69 79 ALA A CA 1
ATOM 607 C C . ALA A 1 79 ? -6.604 -27.733 22.034 1.00 88.69 79 ALA A C 1
ATOM 609 O O . ALA A 1 79 ? -5.818 -27.991 21.115 1.00 88.69 79 ALA A O 1
ATOM 610 N N . ALA A 1 80 ? -7.828 -28.274 22.088 1.00 87.75 80 ALA A N 1
ATOM 611 C CA . ALA A 1 80 ? -8.357 -29.152 21.044 1.00 87.75 80 ALA A CA 1
ATOM 612 C C . ALA A 1 80 ? -8.573 -28.392 19.729 1.00 87.75 80 ALA A C 1
ATOM 614 O O . ALA A 1 80 ? -8.152 -28.867 18.671 1.00 87.75 80 ALA A O 1
ATOM 615 N N . LEU A 1 81 ? -9.163 -27.196 19.804 1.00 89.81 81 LEU A N 1
ATOM 616 C CA . LEU A 1 81 ? -9.419 -26.332 18.651 1.00 89.81 81 LEU A CA 1
ATOM 617 C C . LEU A 1 81 ? -8.115 -25.853 17.998 1.00 89.81 81 LEU A C 1
ATOM 619 O O . LEU A 1 81 ? -7.972 -25.961 16.782 1.00 89.81 81 LEU A O 1
ATOM 623 N N . THR A 1 82 ? -7.119 -25.438 18.786 1.00 89.19 82 THR A N 1
ATOM 624 C CA . THR A 1 82 ? -5.778 -25.081 18.293 1.00 89.19 82 THR A CA 1
ATOM 625 C C . THR A 1 82 ? -5.077 -26.266 17.633 1.00 89.19 82 THR A C 1
ATOM 627 O O . THR A 1 82 ? -4.513 -26.125 16.549 1.00 89.19 82 THR A O 1
ATOM 630 N N . SER A 1 83 ? -5.165 -27.463 18.221 1.00 89.44 83 SER A N 1
ATOM 631 C CA . SER A 1 83 ? -4.602 -28.677 17.611 1.00 89.44 83 SER A CA 1
ATOM 632 C C . SER A 1 83 ? -5.279 -29.011 16.277 1.00 89.44 83 SER A C 1
ATOM 634 O O . SER A 1 83 ? -4.611 -29.373 15.308 1.00 89.44 83 SER A O 1
ATOM 636 N N . ALA A 1 84 ? -6.605 -28.867 16.199 1.00 88.81 84 ALA A N 1
ATOM 637 C CA . ALA A 1 84 ? -7.360 -29.070 14.967 1.00 88.81 84 ALA A CA 1
ATOM 638 C C . ALA A 1 84 ? -7.011 -28.017 13.899 1.00 88.81 84 ALA A C 1
ATOM 640 O O . ALA A 1 84 ? -6.846 -28.370 12.729 1.00 88.81 84 ALA A O 1
ATOM 641 N N . ALA A 1 85 ? -6.834 -26.754 14.296 1.00 88.62 85 ALA A N 1
ATOM 642 C CA . ALA A 1 85 ? -6.399 -25.682 13.408 1.00 88.62 85 ALA A CA 1
ATOM 643 C C . ALA A 1 85 ? -5.001 -25.955 12.838 1.00 88.62 85 ALA A C 1
ATOM 645 O O . ALA A 1 85 ? -4.817 -25.890 11.625 1.00 88.62 85 ALA A O 1
ATOM 646 N N . ALA A 1 86 ? -4.045 -26.373 13.674 1.00 90.38 86 ALA A N 1
ATOM 647 C CA . ALA A 1 86 ? -2.706 -26.770 13.234 1.00 90.38 86 ALA A CA 1
ATOM 648 C C . ALA A 1 86 ? -2.748 -27.880 12.167 1.00 90.38 86 ALA A C 1
ATOM 650 O O . ALA A 1 86 ? -2.056 -27.803 11.150 1.00 90.38 86 ALA A O 1
ATOM 651 N N . LEU A 1 87 ? -3.604 -28.892 12.356 1.00 89.50 87 LEU A N 1
ATOM 652 C CA . LEU A 1 87 ? -3.816 -29.954 11.366 1.00 89.50 87 LEU A CA 1
ATOM 653 C C . LEU A 1 87 ? -4.450 -29.429 10.069 1.00 89.50 87 LEU A C 1
ATOM 655 O O . LEU A 1 87 ? -4.104 -29.902 8.984 1.00 89.50 87 LEU A O 1
ATOM 659 N N . ALA A 1 88 ? -5.376 -28.471 10.155 1.00 89.69 88 ALA A N 1
ATOM 660 C CA . ALA A 1 88 ? -5.975 -27.837 8.985 1.00 89.69 88 ALA A CA 1
ATOM 661 C C . ALA A 1 88 ? -4.935 -27.031 8.190 1.00 89.69 88 ALA A C 1
ATOM 663 O O . ALA A 1 88 ? -4.802 -27.245 6.982 1.00 89.69 88 ALA A O 1
ATOM 664 N N . TYR A 1 89 ? -4.134 -26.205 8.866 1.00 91.06 89 TYR A N 1
ATOM 665 C CA . TYR A 1 89 ? -3.037 -25.445 8.266 1.00 91.06 89 TYR A CA 1
ATOM 666 C C . TYR A 1 89 ? -1.997 -26.353 7.602 1.00 91.06 89 TYR A C 1
ATOM 668 O O . TYR A 1 89 ? -1.660 -26.144 6.437 1.00 91.06 89 TYR A O 1
ATOM 676 N N . GLY A 1 90 ? -1.561 -27.422 8.279 1.00 84.81 90 GLY A N 1
ATOM 677 C CA . GLY A 1 90 ? -0.630 -28.407 7.712 1.00 84.81 90 GLY A CA 1
ATOM 678 C C . GLY A 1 90 ? -1.177 -29.145 6.481 1.00 84.81 90 GLY A C 1
ATOM 679 O O . GLY A 1 90 ? -0.406 -29.624 5.652 1.00 84.81 90 GLY A O 1
ATOM 680 N N . ALA A 1 91 ? -2.502 -29.201 6.327 1.00 89.31 91 ALA A N 1
ATOM 681 C CA . ALA A 1 91 ? -3.180 -29.730 5.145 1.00 89.31 91 ALA A CA 1
ATOM 682 C C . ALA A 1 91 ? -3.452 -28.665 4.059 1.00 89.31 91 ALA A C 1
ATOM 684 O O . ALA A 1 91 ? -4.143 -28.960 3.085 1.00 89.31 91 ALA A O 1
ATOM 685 N N . GLY A 1 92 ? -2.964 -27.429 4.225 1.00 87.25 92 GLY A N 1
ATOM 686 C CA . GLY A 1 92 ? -3.214 -26.306 3.315 1.00 87.25 92 GLY A CA 1
ATOM 687 C C . GLY A 1 92 ? -4.636 -25.735 3.387 1.00 87.25 92 GLY A C 1
ATOM 688 O O . GLY A 1 92 ? -5.021 -24.942 2.531 1.00 87.25 92 GLY A O 1
ATOM 689 N N . ARG A 1 93 ? -5.435 -26.121 4.391 1.00 90.56 93 ARG A N 1
ATOM 690 C CA . ARG A 1 93 ? -6.813 -25.647 4.596 1.00 90.56 93 ARG A CA 1
ATOM 691 C C . ARG A 1 93 ? -6.814 -24.438 5.527 1.00 90.56 93 ARG A C 1
ATOM 693 O O . ARG A 1 93 ? -7.219 -24.536 6.683 1.00 90.56 93 ARG A O 1
ATOM 700 N N . VAL A 1 94 ? -6.309 -23.314 5.020 1.00 90.44 94 VAL A N 1
ATOM 701 C CA . VAL A 1 94 ? -6.126 -22.079 5.802 1.00 90.44 94 VAL A CA 1
ATOM 702 C C . VAL A 1 94 ? -7.448 -21.572 6.379 1.00 90.44 94 VAL A C 1
ATOM 704 O O . VAL A 1 94 ? -7.516 -21.310 7.574 1.00 90.44 94 VAL A O 1
ATOM 707 N N . ASP A 1 95 ? -8.512 -21.532 5.576 1.00 90.06 95 ASP 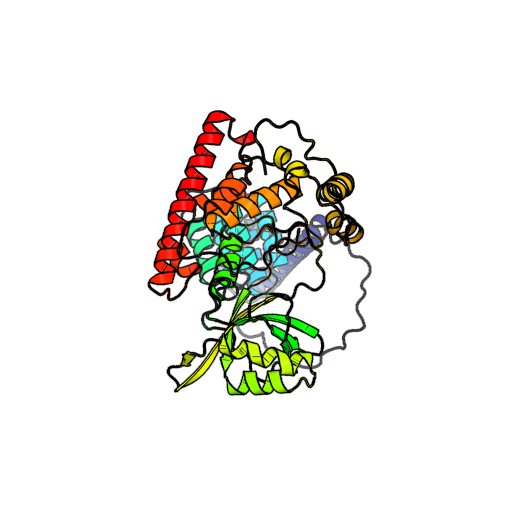A N 1
ATOM 708 C CA . ASP A 1 95 ? -9.825 -21.049 6.025 1.00 90.06 95 ASP A CA 1
ATOM 709 C C . ASP A 1 95 ? -10.426 -21.921 7.141 1.00 90.06 95 ASP A C 1
ATOM 711 O O . ASP A 1 95 ? -10.943 -21.394 8.124 1.00 90.06 95 ASP A O 1
ATOM 715 N N . ASP A 1 96 ? -10.314 -23.253 7.030 1.00 90.06 96 ASP A N 1
ATOM 716 C CA . ASP A 1 96 ? -10.766 -24.182 8.079 1.00 90.06 96 ASP A CA 1
ATOM 717 C C . ASP A 1 96 ? -9.988 -23.940 9.385 1.00 90.06 96 ASP A C 1
ATOM 719 O O . ASP A 1 96 ? -10.568 -23.954 10.470 1.00 90.06 96 ASP A O 1
ATOM 723 N N . GLY A 1 97 ? -8.673 -23.719 9.286 1.00 90.44 97 GLY A N 1
ATOM 724 C CA . GLY A 1 97 ? -7.829 -23.434 10.443 1.00 90.44 97 GLY A CA 1
ATOM 725 C C . GLY A 1 97 ? -8.169 -22.100 11.110 1.00 90.44 97 GLY A C 1
ATOM 726 O O . GLY A 1 97 ? -8.284 -22.055 12.334 1.00 90.44 97 GLY A O 1
ATOM 727 N N . LEU A 1 98 ? -8.421 -21.049 10.322 1.00 90.44 98 LEU A N 1
ATOM 728 C CA . LEU A 1 98 ? -8.854 -19.743 10.829 1.00 90.44 98 LEU A CA 1
ATOM 729 C C . LEU A 1 98 ? -10.226 -19.828 11.509 1.00 90.44 98 LEU A C 1
ATOM 731 O O . LEU A 1 98 ? -10.398 -19.300 12.602 1.00 90.44 98 LEU A O 1
ATOM 735 N N . ALA A 1 99 ? -11.182 -20.560 10.933 1.00 90.06 99 ALA A N 1
ATOM 736 C CA . ALA A 1 99 ? -12.487 -20.766 11.562 1.00 90.06 99 ALA A CA 1
ATOM 737 C C . ALA A 1 99 ? -12.371 -21.503 12.913 1.00 90.06 99 ALA A C 1
ATOM 739 O O . ALA A 1 99 ? -13.078 -21.184 13.870 1.00 90.06 99 ALA A O 1
ATOM 740 N N . LEU A 1 100 ? -11.464 -22.481 13.019 1.00 90.50 100 LEU A N 1
ATOM 741 C CA . LEU A 1 100 ? -11.183 -23.185 14.278 1.00 90.50 100 LEU A CA 1
ATOM 742 C C . LEU A 1 100 ? -10.484 -22.296 15.308 1.00 90.50 100 LEU A C 1
ATOM 744 O O . LEU A 1 100 ? -10.754 -22.413 16.502 1.00 90.50 100 LEU A O 1
ATOM 748 N N . PHE A 1 101 ? -9.619 -21.394 14.857 1.00 90.62 101 PHE A N 1
ATOM 749 C CA . PHE A 1 101 ? -9.026 -20.373 15.709 1.00 90.62 101 PHE A CA 1
ATOM 750 C C . PHE A 1 101 ? -10.068 -19.404 16.273 1.00 90.62 101 PHE A C 1
ATOM 752 O O . PHE A 1 101 ? -10.073 -19.150 17.474 1.00 90.62 101 PHE A O 1
ATOM 759 N N . GLU A 1 102 ? -10.972 -18.894 15.435 1.00 90.88 102 GLU A N 1
ATOM 760 C CA . GLU A 1 102 ? -12.057 -18.009 15.876 1.00 90.88 102 GLU A CA 1
ATOM 761 C C . GLU A 1 102 ? -12.904 -18.674 16.966 1.00 90.88 102 GLU A C 1
ATOM 763 O O . GLU A 1 102 ? -13.216 -18.056 17.982 1.00 90.88 102 GLU A O 1
ATOM 768 N N . LEU A 1 103 ? -13.201 -19.967 16.804 1.00 90.00 103 LEU A N 1
ATOM 769 C CA . LEU A 1 103 ? -13.864 -20.767 17.832 1.00 90.00 103 LEU A CA 1
ATOM 770 C C . LEU A 1 103 ? -13.045 -20.852 19.126 1.00 90.00 103 LEU A C 1
ATOM 772 O O . LEU A 1 103 ? -13.619 -20.765 20.208 1.00 90.00 103 LEU A O 1
ATOM 776 N N . ALA A 1 104 ? -11.720 -21.005 19.036 1.00 90.25 104 ALA A N 1
ATOM 777 C CA . ALA A 1 104 ? -10.854 -21.027 20.213 1.00 90.25 104 ALA A CA 1
ATOM 778 C C . ALA A 1 104 ? -10.877 -19.679 20.950 1.00 90.25 104 ALA A C 1
ATOM 780 O O . ALA A 1 104 ? -10.982 -19.671 22.175 1.00 90.25 104 ALA A O 1
ATOM 781 N N . LEU A 1 105 ? -10.865 -18.559 20.213 1.00 89.88 105 LEU A N 1
ATOM 782 C CA . LEU A 1 105 ? -10.945 -17.207 20.775 1.00 89.88 105 LEU A CA 1
ATOM 783 C C . LEU A 1 105 ? -12.251 -16.922 21.523 1.00 89.88 105 LEU A C 1
ATOM 785 O O . LEU A 1 105 ? -12.253 -16.147 22.480 1.00 89.88 105 LEU A O 1
ATOM 789 N N . GLU A 1 106 ? -13.364 -17.517 21.090 1.00 90.62 106 GLU A N 1
ATOM 790 C CA . GLU A 1 106 ? -14.644 -17.394 21.796 1.00 90.62 106 GLU A CA 1
ATOM 791 C C . GLU A 1 106 ? -14.634 -18.094 23.157 1.00 90.62 106 GLU A C 1
ATOM 793 O O . GLU A 1 106 ? -15.336 -17.671 24.077 1.00 90.62 106 GLU A O 1
ATOM 798 N N . VAL A 1 107 ? -13.845 -19.162 23.285 1.00 89.94 107 VAL A N 1
ATOM 799 C CA . VAL A 1 107 ? -13.699 -19.914 24.534 1.00 89.94 107 VAL A CA 1
ATOM 800 C C . VAL A 1 107 ? -12.683 -19.235 25.446 1.00 89.94 107 VAL A C 1
ATOM 802 O O . VAL A 1 107 ? -12.938 -19.053 26.636 1.00 89.94 107 VAL A O 1
ATOM 805 N N . GLU A 1 108 ? -11.541 -18.836 24.891 1.00 91.81 108 GLU A N 1
ATOM 806 C CA . GLU A 1 108 ? -10.467 -18.168 25.611 1.00 91.81 108 GLU A CA 1
ATOM 807 C C . GLU A 1 108 ? -9.771 -17.152 24.700 1.00 91.81 108 GLU A C 1
ATOM 809 O O . GLU A 1 108 ? -9.312 -17.481 23.615 1.00 91.81 108 GLU A O 1
ATOM 814 N N . ASN A 1 109 ? -9.658 -15.903 25.150 1.00 93.31 109 ASN A N 1
ATOM 815 C CA . ASN A 1 109 ? -9.019 -14.830 24.392 1.00 93.31 109 ASN A CA 1
ATOM 816 C C . ASN A 1 109 ? -7.722 -14.423 25.103 1.00 93.31 109 ASN A C 1
ATOM 818 O O . ASN A 1 109 ? -7.746 -13.641 26.058 1.00 93.31 109 ASN A O 1
ATOM 822 N N . THR A 1 110 ? -6.603 -15.019 24.684 1.00 96.00 110 THR A N 1
ATOM 823 C CA . THR A 1 110 ? -5.279 -14.848 25.302 1.00 96.00 110 THR A CA 1
ATOM 824 C C . THR A 1 110 ? -4.201 -14.565 24.259 1.00 96.00 110 THR A C 1
ATOM 826 O O . THR A 1 110 ? -4.303 -15.034 23.124 1.00 96.00 110 THR A O 1
ATOM 829 N N . PRO A 1 111 ? -3.123 -13.842 24.618 1.00 96.62 111 PRO A N 1
ATOM 830 C CA . PRO A 1 111 ? -2.028 -13.558 23.689 1.00 96.62 111 PRO A CA 1
ATOM 831 C C . PRO A 1 111 ? -1.308 -14.818 23.178 1.00 96.62 111 PRO A C 1
ATOM 833 O O . PRO A 1 111 ? -0.833 -14.838 22.038 1.00 96.62 111 PRO A O 1
ATOM 836 N N . SER A 1 112 ? -1.265 -15.895 23.974 1.00 95.75 112 SER A N 1
ATOM 837 C CA . SER A 1 112 ? -0.680 -17.176 23.558 1.00 95.75 112 SER A CA 1
ATOM 838 C C . SER A 1 112 ? -1.423 -17.778 22.367 1.00 95.75 112 SER A C 1
ATOM 840 O O . SER A 1 112 ? -0.783 -18.239 21.430 1.00 95.75 112 SER A O 1
ATOM 842 N N . LEU A 1 113 ? -2.758 -17.695 22.333 1.00 95.38 113 LEU A N 1
ATOM 843 C CA . LEU A 1 113 ? -3.532 -18.207 21.202 1.00 95.38 113 LEU A CA 1
ATOM 844 C C . LEU A 1 113 ? -3.226 -17.445 19.909 1.00 95.38 113 LEU A C 1
ATOM 846 O O . LEU A 1 113 ? -3.003 -18.071 18.876 1.00 95.38 113 LEU A O 1
ATOM 850 N N . TYR A 1 114 ? -3.146 -16.112 19.949 1.00 97.38 114 TYR A N 1
ATOM 851 C CA . TYR A 1 114 ? -2.770 -15.338 18.760 1.00 97.38 114 TYR A CA 1
ATOM 852 C C . TYR A 1 114 ? -1.347 -15.667 18.289 1.00 97.38 114 TYR A C 1
ATOM 854 O O . TYR A 1 114 ? -1.135 -15.852 17.092 1.00 97.38 114 TYR A O 1
ATOM 862 N N . SER A 1 115 ? -0.368 -15.745 19.199 1.00 97.31 115 SER A N 1
ATOM 863 C CA . SER A 1 115 ? 1.038 -15.969 18.824 1.00 97.31 115 SER A CA 1
ATOM 864 C C . SER A 1 115 ? 1.289 -17.390 18.307 1.00 97.31 115 SER A C 1
ATOM 866 O O . SER A 1 115 ? 2.013 -17.563 17.321 1.00 97.31 115 SER A O 1
ATOM 868 N N . GLU A 1 116 ? 0.642 -18.399 18.900 1.00 95.62 116 GLU A N 1
ATOM 869 C CA . GLU A 1 116 ? 0.664 -19.785 18.423 1.00 95.62 116 GLU A CA 1
ATOM 870 C C . GLU A 1 116 ? 0.043 -19.905 17.028 1.00 95.62 116 GLU A C 1
ATOM 872 O O . GLU A 1 116 ? 0.659 -20.468 16.122 1.00 95.62 116 GLU A O 1
ATOM 877 N N . HIS A 1 117 ? -1.144 -19.333 16.808 1.00 96.56 117 HIS A N 1
ATOM 878 C CA . HIS A 1 117 ? -1.813 -19.425 15.508 1.00 96.56 117 HIS A CA 1
ATOM 879 C C . HIS A 1 117 ? -1.128 -18.607 14.421 1.00 96.56 117 HIS A C 1
ATOM 881 O O . HIS A 1 117 ? -1.003 -19.090 13.297 1.00 96.56 117 HIS A O 1
ATOM 887 N N . ALA A 1 118 ? -0.612 -17.418 14.739 1.00 97.62 118 ALA A N 1
ATOM 888 C CA . ALA A 1 118 ? 0.203 -16.655 13.799 1.00 97.62 118 ALA A CA 1
ATOM 889 C C . ALA A 1 118 ? 1.442 -17.461 13.380 1.00 97.62 118 ALA A C 1
ATOM 891 O O . ALA A 1 118 ? 1.746 -17.543 12.193 1.00 97.62 118 ALA A O 1
ATOM 892 N N . THR A 1 119 ? 2.101 -18.137 14.326 1.00 97.44 119 THR A N 1
ATOM 893 C CA . THR A 1 119 ? 3.231 -19.032 14.034 1.00 97.44 119 THR A CA 1
ATOM 894 C C . THR A 1 119 ? 2.828 -20.191 13.120 1.00 97.44 119 THR A C 1
ATOM 896 O O . THR A 1 119 ? 3.499 -20.435 12.119 1.00 97.44 119 THR A O 1
ATOM 899 N N . LEU A 1 120 ? 1.709 -20.864 13.400 1.00 95.56 120 LEU A N 1
ATOM 900 C CA . LEU A 1 120 ? 1.214 -21.954 12.553 1.00 95.56 120 LEU A CA 1
ATOM 901 C C . LEU A 1 120 ? 0.886 -21.486 11.126 1.00 95.56 120 LEU A C 1
ATOM 903 O O . LEU A 1 120 ? 1.136 -22.211 10.163 1.00 95.56 120 LEU A O 1
ATOM 907 N N . LEU A 1 121 ? 0.354 -20.271 10.977 1.00 97.00 121 LEU A N 1
ATOM 908 C CA . LEU A 1 121 ? 0.100 -19.664 9.672 1.00 97.00 121 LEU A CA 1
ATOM 909 C C . LEU A 1 121 ? 1.404 -19.354 8.925 1.00 97.00 121 LEU A C 1
ATOM 911 O O . LEU A 1 121 ? 1.471 -19.604 7.722 1.00 97.00 121 LEU A O 1
ATOM 915 N N . VAL A 1 122 ? 2.446 -18.866 9.610 1.00 97.44 122 VAL A N 1
ATOM 916 C CA . VAL A 1 122 ? 3.790 -18.695 9.021 1.00 97.44 122 VAL A CA 1
ATOM 917 C C . VAL A 1 122 ? 4.335 -20.035 8.528 1.00 97.44 122 VAL A C 1
ATOM 919 O O . VAL A 1 122 ? 4.741 -20.138 7.371 1.00 97.44 122 VAL A O 1
ATOM 922 N N . ASP A 1 123 ? 4.266 -21.081 9.353 1.00 95.38 123 ASP A N 1
ATOM 923 C CA . ASP A 1 123 ? 4.754 -22.420 9.000 1.00 95.38 123 ASP A CA 1
ATOM 924 C C . ASP A 1 123 ? 3.968 -23.022 7.813 1.00 95.38 123 ASP A C 1
ATOM 926 O O . ASP A 1 123 ? 4.526 -23.727 6.966 1.00 95.38 123 ASP A O 1
ATOM 930 N N . ALA A 1 124 ? 2.681 -22.680 7.692 1.00 94.00 124 ALA A N 1
ATOM 931 C CA . ALA A 1 124 ? 1.827 -23.011 6.551 1.00 94.00 124 ALA A CA 1
ATOM 932 C C . ALA A 1 124 ? 1.984 -22.061 5.347 1.00 94.00 124 ALA A C 1
ATOM 934 O O . ALA A 1 124 ? 1.274 -22.213 4.350 1.00 94.00 124 ALA A O 1
ATOM 935 N N . LYS A 1 125 ? 2.916 -21.099 5.407 1.00 95.94 125 LYS A N 1
ATOM 936 C CA . LYS A 1 125 ? 3.194 -20.087 4.370 1.00 95.94 125 LYS A CA 1
ATOM 937 C C . LYS A 1 125 ? 2.013 -19.155 4.069 1.00 95.94 125 LYS A C 1
ATOM 939 O O . LYS A 1 125 ? 1.951 -18.538 3.006 1.00 95.94 125 LYS A O 1
ATOM 944 N N . ALA A 1 126 ? 1.083 -19.020 5.010 1.00 95.62 126 ALA A N 1
ATOM 945 C CA . ALA A 1 126 ? -0.059 -18.112 4.965 1.00 95.62 126 ALA A CA 1
ATOM 946 C C . ALA A 1 126 ? 0.297 -16.746 5.586 1.00 95.62 126 ALA A C 1
ATOM 948 O O . ALA A 1 126 ? -0.378 -16.251 6.488 1.00 95.62 126 ALA A O 1
ATOM 949 N N . TYR A 1 127 ? 1.380 -16.126 5.107 1.00 96.62 127 TYR A N 1
ATOM 950 C CA . TYR A 1 127 ? 2.019 -14.976 5.759 1.00 96.62 127 TYR A CA 1
ATOM 951 C C . TYR A 1 127 ? 1.113 -13.750 5.939 1.00 96.62 127 TYR A C 1
ATOM 953 O O . TYR A 1 127 ? 1.162 -13.099 6.979 1.00 96.62 127 TYR A O 1
ATOM 961 N N . ALA A 1 128 ? 0.263 -13.433 4.955 1.00 94.81 128 ALA A N 1
ATOM 962 C CA . ALA A 1 128 ? -0.659 -12.301 5.061 1.00 94.81 128 ALA A CA 1
ATOM 963 C C . ALA A 1 128 ? -1.671 -12.490 6.203 1.00 94.81 128 ALA A C 1
ATOM 965 O O . ALA A 1 128 ? -1.866 -11.579 7.004 1.00 94.81 128 ALA A O 1
ATOM 966 N N . ALA A 1 129 ? -2.245 -13.692 6.323 1.00 95.44 129 ALA A N 1
ATOM 967 C CA . ALA A 1 129 ? -3.136 -14.036 7.427 1.00 95.44 129 ALA A CA 1
ATOM 968 C C . ALA A 1 129 ? -2.384 -14.045 8.767 1.00 95.44 129 ALA A C 1
ATOM 970 O O . ALA A 1 129 ? -2.893 -13.519 9.753 1.00 95.44 129 ALA A O 1
ATOM 971 N N . ALA A 1 130 ? -1.153 -14.574 8.794 1.00 97.56 130 ALA A N 1
ATOM 972 C CA . ALA A 1 130 ? -0.308 -14.561 9.987 1.00 97.56 130 ALA A CA 1
ATOM 973 C C . ALA A 1 130 ? -0.043 -13.136 10.499 1.00 97.56 130 ALA A C 1
ATOM 975 O O . ALA A 1 130 ? -0.139 -12.890 11.700 1.00 97.56 130 ALA A O 1
ATOM 976 N N . ARG A 1 131 ? 0.260 -12.191 9.596 1.00 96.75 131 ARG A N 1
ATOM 977 C CA . ARG A 1 131 ? 0.485 -10.784 9.952 1.00 96.75 131 ARG A CA 1
ATOM 978 C C . ARG A 1 131 ? -0.755 -10.120 10.507 1.00 96.75 131 ARG A C 1
ATOM 980 O O . ARG A 1 131 ? -0.668 -9.529 11.577 1.00 96.75 131 ARG A O 1
ATOM 987 N N . GLU A 1 132 ? -1.882 -10.204 9.801 1.00 95.81 132 GLU A N 1
ATOM 988 C CA . GLU A 1 132 ? -3.120 -9.582 10.282 1.00 95.81 132 GLU A CA 1
ATOM 989 C C . GLU A 1 132 ? -3.510 -10.145 11.645 1.00 95.81 132 GLU A C 1
ATOM 991 O O . GLU A 1 132 ? -3.822 -9.379 12.555 1.00 95.81 132 GLU A O 1
ATOM 996 N N . LEU A 1 133 ? -3.369 -11.460 11.830 1.00 96.62 133 LEU A N 1
ATOM 997 C CA . LEU A 1 133 ? -3.646 -12.091 13.108 1.00 96.62 133 LEU A CA 1
ATOM 998 C C . LEU A 1 133 ? -2.708 -11.606 14.225 1.00 96.62 133 LEU A C 1
ATOM 1000 O O . LEU A 1 133 ? -3.166 -11.272 15.319 1.00 96.62 133 LEU A O 1
ATOM 1004 N N . ALA A 1 134 ? -1.401 -11.545 13.968 1.00 97.38 134 ALA A N 1
ATOM 1005 C CA . ALA A 1 134 ? -0.433 -11.070 14.952 1.00 97.38 134 ALA A CA 1
ATOM 1006 C C . ALA A 1 134 ? -0.644 -9.583 15.292 1.00 97.38 134 ALA A C 1
ATOM 1008 O O . ALA A 1 134 ? -0.569 -9.200 16.460 1.00 97.38 134 ALA A O 1
ATOM 1009 N N . PHE A 1 135 ? -0.964 -8.748 14.300 1.00 96.62 135 PHE A N 1
ATOM 1010 C CA . PHE A 1 135 ? -1.290 -7.338 14.509 1.00 96.62 135 PHE A CA 1
ATOM 1011 C C . PHE A 1 135 ? -2.557 -7.150 15.341 1.00 96.62 135 PHE A C 1
ATOM 1013 O O . PHE A 1 135 ? -2.558 -6.344 16.269 1.00 96.62 135 PHE A O 1
ATOM 1020 N N . ASP A 1 136 ? -3.599 -7.926 15.062 1.00 95.81 136 ASP A N 1
ATOM 1021 C CA . ASP A 1 136 ? -4.833 -7.949 15.844 1.00 95.81 136 ASP A CA 1
ATOM 1022 C C . ASP A 1 136 ? -4.595 -8.405 17.290 1.00 95.81 136 ASP A C 1
ATOM 1024 O O . ASP A 1 136 ? -5.206 -7.878 18.226 1.00 95.81 136 ASP A O 1
ATOM 1028 N N . GLY A 1 137 ? -3.690 -9.365 17.496 1.00 96.56 137 GLY A N 1
ATOM 1029 C CA . GLY A 1 137 ? -3.229 -9.754 18.825 1.00 96.56 137 GLY A CA 1
ATOM 1030 C C . GLY A 1 137 ? -2.515 -8.602 19.534 1.00 96.56 137 GLY A C 1
ATOM 1031 O O . GLY A 1 137 ? -2.863 -8.270 20.664 1.00 96.56 137 GLY A O 1
ATOM 1032 N N . LEU A 1 138 ? -1.575 -7.929 18.864 1.00 96.94 138 LEU A N 1
ATOM 1033 C CA . LEU A 1 138 ? -0.825 -6.795 19.421 1.00 96.94 138 LEU A CA 1
ATOM 1034 C C . LEU A 1 138 ? -1.692 -5.555 19.684 1.00 96.94 138 LEU A C 1
ATOM 1036 O O . LEU A 1 138 ? -1.352 -4.740 20.542 1.00 96.94 138 LEU A O 1
ATOM 1040 N N . ASP A 1 139 ? -2.799 -5.372 18.964 1.00 95.00 139 ASP A N 1
ATOM 1041 C CA . ASP A 1 139 ? -3.785 -4.319 19.251 1.00 95.00 139 ASP A CA 1
ATOM 1042 C C . ASP A 1 139 ? -4.478 -4.536 20.599 1.00 95.00 139 ASP A C 1
ATOM 1044 O O . ASP A 1 139 ? -4.828 -3.565 21.270 1.00 95.00 139 ASP A O 1
ATOM 1048 N N . ARG A 1 140 ? -4.617 -5.795 21.026 1.00 94.94 140 ARG A N 1
ATOM 1049 C CA . ARG A 1 140 ? -5.220 -6.181 22.311 1.00 94.94 140 ARG A CA 1
ATOM 1050 C C . ARG A 1 140 ? -4.182 -6.349 23.423 1.00 94.94 140 ARG A C 1
ATOM 1052 O O . ARG A 1 140 ? -4.455 -6.004 24.570 1.00 94.94 140 ARG A O 1
ATOM 1059 N N . TYR A 1 141 ? -2.997 -6.850 23.079 1.00 96.50 141 TYR A N 1
ATOM 1060 C CA . TYR A 1 141 ? -1.914 -7.198 24.000 1.00 96.50 141 TYR A CA 1
ATOM 1061 C C . TYR A 1 141 ? -0.585 -6.569 23.533 1.00 96.50 141 TYR A C 1
ATOM 1063 O O . TYR A 1 141 ? 0.313 -7.276 23.077 1.00 96.50 141 TYR A O 1
ATOM 1071 N N . PRO A 1 142 ? -0.436 -5.233 23.611 1.00 94.81 142 PRO A N 1
ATOM 1072 C CA . PRO A 1 142 ? 0.681 -4.512 22.985 1.00 94.81 142 PRO A CA 1
ATOM 1073 C C . PRO A 1 142 ? 2.067 -4.835 23.562 1.00 94.81 142 PRO A C 1
ATOM 1075 O O . PRO A 1 142 ? 3.070 -4.674 22.865 1.00 94.81 142 PRO A O 1
ATOM 1078 N N . GLU A 1 143 ? 2.119 -5.297 24.812 1.00 95.25 143 GLU A N 1
ATOM 1079 C CA . GLU A 1 143 ? 3.359 -5.604 25.538 1.00 95.25 143 GLU A CA 1
ATOM 1080 C C . GLU A 1 143 ? 3.747 -7.093 25.474 1.00 95.25 143 GLU A C 1
ATOM 1082 O O . GLU A 1 143 ? 4.721 -7.500 26.106 1.00 95.25 143 GLU A O 1
ATOM 1087 N N . ASP A 1 144 ? 2.985 -7.929 24.759 1.00 97.75 144 ASP A N 1
ATOM 1088 C CA . ASP A 1 144 ? 3.257 -9.366 24.700 1.00 97.75 144 ASP A CA 1
ATOM 1089 C C . ASP A 1 144 ? 4.407 -9.690 23.734 1.00 97.75 144 ASP A C 1
ATOM 1091 O O . ASP A 1 144 ? 4.309 -9.505 22.519 1.00 97.75 144 ASP A O 1
ATOM 1095 N N . GLU A 1 145 ? 5.512 -10.196 24.280 1.00 97.19 145 GLU A N 1
ATOM 1096 C CA . GLU A 1 145 ? 6.729 -10.472 23.512 1.00 97.19 145 GLU A CA 1
ATOM 1097 C C . GLU A 1 145 ? 6.558 -11.632 22.521 1.00 97.19 145 GLU A C 1
ATOM 1099 O O . GLU A 1 145 ? 7.088 -11.577 21.412 1.00 97.19 145 GLU A O 1
ATOM 1104 N N . ALA A 1 146 ? 5.788 -12.669 22.871 1.00 97.56 146 ALA A N 1
ATOM 1105 C CA . ALA A 1 146 ? 5.561 -13.800 21.972 1.00 97.56 146 ALA A CA 1
ATOM 1106 C C . ALA A 1 146 ? 4.799 -13.356 20.716 1.00 97.56 146 ALA A C 1
ATOM 1108 O O . ALA A 1 146 ? 5.120 -13.782 19.603 1.00 97.56 146 ALA A O 1
ATOM 1109 N N . LEU A 1 147 ? 3.841 -12.441 20.873 1.00 97.19 147 LEU A N 1
ATOM 1110 C CA . LEU A 1 147 ? 3.145 -11.810 19.761 1.00 97.19 147 LEU A CA 1
ATOM 1111 C C . LEU A 1 147 ? 4.044 -10.921 18.911 1.00 97.19 147 LEU A C 1
ATOM 1113 O O . LEU A 1 147 ? 3.927 -10.953 17.685 1.00 97.19 147 LEU A O 1
ATOM 1117 N N . ARG A 1 148 ? 4.961 -10.162 19.521 1.00 96.75 148 ARG A N 1
ATOM 1118 C CA . ARG A 1 148 ? 5.948 -9.368 18.770 1.00 96.75 148 ARG A CA 1
ATOM 1119 C C . ARG A 1 148 ? 6.841 -10.269 17.924 1.00 96.75 148 ARG A C 1
ATOM 1121 O O . ARG A 1 148 ? 6.987 -10.023 16.730 1.00 96.75 148 ARG A O 1
ATOM 1128 N N . VAL A 1 149 ? 7.350 -11.355 18.507 1.00 97.69 149 VAL A N 1
ATOM 1129 C CA . VAL A 1 149 ? 8.152 -12.358 17.794 1.00 97.69 149 VAL A CA 1
ATOM 1130 C C . VAL A 1 149 ? 7.361 -12.993 16.648 1.00 97.69 149 VAL A C 1
ATOM 1132 O O . VAL A 1 149 ? 7.875 -13.089 15.535 1.00 97.69 149 VAL A O 1
ATOM 1135 N N . ALA A 1 150 ? 6.108 -13.394 16.882 1.00 97.38 150 ALA A N 1
ATOM 1136 C CA . ALA A 1 150 ? 5.258 -13.971 15.841 1.00 97.38 150 ALA A CA 1
ATOM 1137 C C . ALA A 1 150 ? 4.962 -12.965 14.713 1.00 97.38 150 ALA A C 1
ATOM 1139 O O . ALA A 1 150 ? 5.043 -13.314 13.535 1.00 97.38 150 ALA A O 1
ATOM 1140 N N . SER A 1 151 ? 4.683 -11.705 15.063 1.00 97.44 151 SER A N 1
ATOM 1141 C CA . SER A 1 151 ? 4.484 -10.616 14.103 1.00 97.44 151 SER A CA 1
ATOM 1142 C C . SER A 1 151 ? 5.729 -10.367 13.259 1.00 97.44 151 SER A C 1
ATOM 1144 O O . SER A 1 151 ? 5.613 -10.184 12.049 1.00 97.44 151 SER A O 1
ATOM 1146 N N . ASP A 1 152 ? 6.910 -10.348 13.877 1.00 97.69 152 ASP A N 1
ATOM 1147 C CA . ASP A 1 152 ? 8.169 -10.144 13.168 1.00 97.69 152 ASP A CA 1
ATOM 1148 C C . ASP A 1 152 ? 8.451 -11.299 12.208 1.00 97.69 152 ASP A C 1
ATOM 1150 O O . ASP A 1 152 ? 8.697 -11.049 11.031 1.00 97.69 152 ASP A O 1
ATOM 1154 N N . ARG A 1 153 ? 8.285 -12.555 12.644 1.00 97.62 153 ARG A N 1
ATOM 1155 C CA . ARG A 1 153 ? 8.399 -13.724 11.754 1.00 97.62 153 ARG A CA 1
ATOM 1156 C C . ARG A 1 153 ? 7.438 -13.652 10.567 1.00 97.62 153 ARG A C 1
ATOM 1158 O O . ARG A 1 153 ? 7.841 -13.914 9.439 1.00 97.62 153 ARG A O 1
ATOM 1165 N N . ALA A 1 154 ? 6.187 -13.251 10.792 1.00 97.62 154 ALA A N 1
ATOM 1166 C CA . ALA A 1 154 ? 5.185 -13.134 9.730 1.00 97.62 154 ALA A CA 1
ATOM 1167 C C . ALA A 1 154 ? 5.507 -12.052 8.680 1.00 97.62 154 ALA A C 1
ATOM 1169 O O . ALA A 1 154 ? 4.964 -12.083 7.571 1.00 97.62 154 ALA A O 1
ATOM 1170 N N . ILE A 1 155 ? 6.363 -11.087 9.022 1.00 97.25 155 ILE A N 1
ATOM 1171 C CA . ILE A 1 155 ? 6.885 -10.077 8.098 1.00 97.25 155 ILE A CA 1
ATOM 1172 C C . ILE A 1 155 ? 8.175 -10.573 7.443 1.00 97.25 155 ILE A C 1
ATOM 1174 O O . ILE A 1 155 ? 8.291 -10.532 6.220 1.00 97.25 155 ILE A O 1
ATOM 1178 N N . ASP A 1 156 ? 9.125 -11.029 8.257 1.00 96.75 156 ASP A N 1
ATOM 1179 C CA . ASP A 1 156 ? 10.499 -11.312 7.845 1.00 96.75 156 ASP A CA 1
ATOM 1180 C C . ASP A 1 156 ? 10.596 -12.571 6.974 1.00 96.75 156 ASP A C 1
ATOM 1182 O O . ASP A 1 156 ? 11.455 -12.657 6.098 1.00 96.75 156 ASP A O 1
ATOM 1186 N N . GLU A 1 157 ? 9.685 -13.527 7.169 1.00 97.12 157 GLU A N 1
ATOM 1187 C CA . GLU A 1 157 ? 9.605 -14.748 6.367 1.00 97.12 157 GLU A CA 1
ATOM 1188 C C . GLU A 1 157 ? 8.665 -14.622 5.152 1.00 97.12 157 GLU A C 1
ATOM 1190 O O . GLU A 1 157 ? 8.597 -15.565 4.364 1.00 97.12 157 GLU A O 1
ATOM 1195 N N . ASP A 1 158 ? 7.949 -13.501 4.962 1.00 96.50 158 ASP A N 1
ATOM 1196 C CA . ASP A 1 158 ? 7.042 -13.339 3.815 1.00 96.50 158 ASP A CA 1
ATOM 1197 C C . ASP A 1 158 ? 7.812 -13.003 2.524 1.00 96.50 158 ASP A C 1
ATOM 1199 O O . ASP A 1 158 ? 8.235 -11.852 2.346 1.00 96.50 158 ASP A O 1
ATOM 1203 N N . PRO A 1 159 ? 7.912 -13.930 1.550 1.00 94.06 159 PRO A N 1
ATOM 1204 C CA . PRO A 1 159 ? 8.602 -13.670 0.291 1.00 94.06 159 PRO A CA 1
ATOM 1205 C C . PRO A 1 159 ? 7.888 -12.629 -0.586 1.00 94.06 159 PRO A C 1
ATOM 1207 O O . PRO A 1 159 ? 8.497 -12.098 -1.513 1.00 94.06 159 PRO A O 1
ATOM 1210 N N . VAL A 1 160 ? 6.610 -12.322 -0.329 1.00 90.12 160 VAL A N 1
ATOM 1211 C CA . VAL A 1 160 ? 5.889 -11.240 -1.014 1.00 90.12 160 VAL A CA 1
ATOM 1212 C C . VAL A 1 160 ? 6.424 -9.886 -0.552 1.00 90.12 160 VAL A C 1
ATOM 1214 O O . VAL A 1 160 ? 6.630 -8.999 -1.380 1.00 90.12 160 VAL A O 1
ATOM 1217 N N . LEU A 1 161 ? 6.689 -9.717 0.746 1.00 91.44 161 LEU A N 1
ATOM 1218 C CA . LEU A 1 161 ? 7.243 -8.476 1.288 1.00 91.44 161 LEU A CA 1
ATOM 1219 C C . LEU A 1 161 ? 8.753 -8.400 1.079 1.00 91.44 161 LEU A C 1
ATOM 1221 O O . LEU A 1 161 ? 9.245 -7.418 0.515 1.00 91.44 161 LEU A O 1
ATOM 1225 N N . LEU A 1 162 ? 9.479 -9.433 1.496 1.00 92.81 162 LEU A N 1
ATOM 1226 C CA . LEU A 1 162 ? 10.937 -9.501 1.494 1.00 92.81 162 LEU A CA 1
ATOM 1227 C C . LEU A 1 162 ? 11.400 -10.698 0.653 1.00 92.81 162 LEU A C 1
ATOM 1229 O O . LEU A 1 162 ? 11.849 -11.709 1.192 1.00 92.81 162 LEU A O 1
ATOM 1233 N N . PRO A 1 163 ? 11.290 -10.619 -0.686 1.00 88.25 163 PRO A N 1
ATOM 1234 C CA . PRO A 1 163 ? 11.772 -11.694 -1.534 1.00 88.25 163 PRO A CA 1
ATOM 1235 C C . PRO A 1 163 ? 13.291 -11.855 -1.350 1.00 88.25 163 PRO A C 1
ATOM 1237 O O . PRO A 1 163 ? 14.011 -10.851 -1.381 1.00 88.25 163 PRO A O 1
ATOM 1240 N N . PRO A 1 164 ? 13.801 -13.094 -1.206 1.00 85.25 164 PRO A N 1
ATOM 1241 C CA . PRO A 1 164 ? 15.229 -13.339 -0.988 1.00 85.25 164 PRO A CA 1
ATOM 1242 C C . PRO A 1 164 ? 16.080 -12.934 -2.198 1.00 85.25 164 PRO A C 1
ATOM 1244 O O . PRO A 1 164 ? 17.258 -12.619 -2.060 1.00 85.25 164 PRO A O 1
ATOM 1247 N N . THR A 1 165 ? 15.479 -12.926 -3.389 1.00 89.75 165 THR A N 1
ATOM 1248 C CA . THR A 1 165 ? 16.082 -12.451 -4.634 1.00 89.75 165 THR A CA 1
ATOM 1249 C C . THR A 1 165 ? 15.056 -11.651 -5.433 1.00 89.75 165 THR A C 1
ATOM 1251 O O . THR A 1 165 ? 13.868 -11.987 -5.382 1.00 89.75 165 THR A O 1
ATOM 1254 N N . PRO A 1 166 ? 15.473 -10.640 -6.217 1.00 92.81 166 PRO A N 1
ATOM 1255 C CA . PRO A 1 166 ? 14.588 -9.988 -7.176 1.00 92.81 166 PRO A CA 1
ATOM 1256 C C . PRO A 1 166 ? 13.890 -10.993 -8.096 1.00 92.81 166 PRO A C 1
ATOM 1258 O O . PRO A 1 166 ? 14.441 -12.045 -8.430 1.00 92.81 166 PRO A O 1
ATOM 1261 N N . LEU A 1 167 ? 12.678 -10.657 -8.538 1.00 95.00 167 LEU A N 1
ATOM 1262 C CA . LEU A 1 167 ? 12.030 -11.392 -9.619 1.00 95.00 167 LEU A CA 1
ATOM 1263 C C . LEU A 1 167 ? 12.900 -11.270 -10.872 1.00 95.00 167 LEU A C 1
ATOM 1265 O O . LEU A 1 167 ? 13.393 -10.184 -11.163 1.00 95.00 167 LEU A O 1
ATOM 1269 N N . ARG A 1 168 ? 13.059 -12.356 -11.631 1.00 95.44 168 ARG A N 1
ATOM 1270 C CA . ARG A 1 168 ? 13.774 -12.335 -12.912 1.00 95.44 168 ARG A CA 1
ATOM 1271 C C . ARG A 1 168 ? 12.792 -12.542 -14.052 1.00 95.44 168 ARG A C 1
ATOM 1273 O O . ARG A 1 168 ? 12.019 -13.501 -14.033 1.00 95.44 168 ARG A O 1
ATOM 1280 N N . LEU A 1 169 ? 12.820 -11.636 -15.026 1.00 97.00 169 LEU A N 1
ATOM 1281 C CA . LEU A 1 169 ? 11.997 -11.726 -16.228 1.00 97.00 169 LEU A CA 1
ATOM 1282 C C . LEU A 1 169 ? 12.844 -12.141 -17.426 1.00 97.00 169 LEU A C 1
ATOM 1284 O O . LEU A 1 169 ? 13.814 -11.472 -17.765 1.00 97.00 169 LEU A O 1
ATOM 1288 N N . THR A 1 170 ? 12.401 -13.197 -18.100 1.00 97.06 170 THR A N 1
ATOM 1289 C CA . THR A 1 170 ? 13.000 -13.725 -19.327 1.00 97.06 170 THR A CA 1
ATOM 1290 C C . THR A 1 170 ? 11.990 -13.709 -20.484 1.00 97.06 170 THR A C 1
ATOM 1292 O O . THR A 1 170 ? 10.774 -13.644 -20.255 1.00 97.06 170 THR A O 1
ATOM 1295 N N . PRO A 1 171 ? 12.432 -13.819 -21.751 1.00 97.75 171 PRO A N 1
ATOM 1296 C CA . PRO A 1 171 ? 11.550 -13.730 -22.909 1.00 97.75 171 PRO A CA 1
ATOM 1297 C C . PRO A 1 171 ? 10.536 -14.876 -23.035 1.00 97.75 171 PRO A C 1
ATOM 1299 O O . PRO A 1 171 ? 9.604 -14.758 -23.830 1.00 97.75 171 PRO A O 1
ATOM 1302 N N . SER A 1 172 ? 10.710 -15.980 -22.301 1.00 96.88 172 SER A N 1
ATOM 1303 C CA . SER A 1 172 ? 9.772 -17.113 -22.278 1.00 96.88 172 SER A CA 1
ATOM 1304 C C . SER A 1 172 ? 8.583 -16.894 -21.337 1.00 96.88 172 SER A C 1
ATOM 1306 O O . SER A 1 172 ? 7.571 -17.574 -21.474 1.00 96.88 172 SER A O 1
ATOM 1308 N N . GLN A 1 173 ? 8.686 -15.949 -20.398 1.00 96.62 173 GLN A N 1
ATOM 1309 C CA . GLN A 1 173 ? 7.672 -15.695 -19.367 1.00 96.62 173 GLN A CA 1
ATOM 1310 C C . GLN A 1 173 ? 6.683 -14.585 -19.743 1.00 96.62 173 GLN A C 1
ATOM 1312 O O . GLN A 1 173 ? 5.684 -14.395 -19.053 1.00 96.62 173 GLN A O 1
ATOM 1317 N N . ALA A 1 174 ? 6.958 -13.827 -20.805 1.00 97.56 174 ALA A N 1
ATOM 1318 C CA . ALA A 1 174 ? 6.128 -12.706 -21.219 1.00 97.56 174 ALA A CA 1
ATOM 1319 C C . ALA A 1 174 ? 6.057 -12.571 -22.733 1.00 97.56 174 ALA A C 1
ATOM 1321 O O . ALA A 1 174 ? 6.976 -12.963 -23.450 1.00 97.56 174 ALA A O 1
ATOM 1322 N N . ASP A 1 175 ? 4.985 -11.944 -23.209 1.00 97.81 175 ASP A N 1
ATOM 1323 C CA . ASP A 1 175 ? 4.788 -11.671 -24.625 1.00 97.81 175 ASP A CA 1
ATOM 1324 C C . ASP A 1 175 ? 5.601 -10.458 -25.054 1.00 97.81 175 ASP A C 1
ATOM 1326 O O . ASP A 1 175 ? 6.250 -10.497 -26.093 1.00 97.81 175 ASP A O 1
ATOM 1330 N N . SER A 1 176 ? 5.564 -9.364 -24.285 1.00 98.25 176 SER A N 1
ATOM 1331 C CA . SER A 1 176 ? 6.260 -8.121 -24.643 1.00 98.25 176 SER A CA 1
ATOM 1332 C C . SER A 1 176 ? 6.383 -7.136 -23.484 1.00 98.25 176 SER A C 1
ATOM 1334 O O . SER A 1 176 ? 5.610 -7.171 -22.525 1.00 98.25 176 SER A O 1
ATOM 1336 N N . ILE A 1 177 ? 7.310 -6.189 -23.637 1.00 98.44 177 ILE A N 1
ATOM 1337 C CA . ILE A 1 177 ? 7.365 -4.953 -22.850 1.00 98.44 177 ILE A CA 1
ATOM 1338 C C . ILE A 1 177 ? 6.938 -3.797 -23.760 1.00 98.44 177 ILE A C 1
ATOM 1340 O O . ILE A 1 177 ? 7.524 -3.568 -24.816 1.00 98.44 177 ILE A O 1
ATOM 1344 N N . LYS A 1 178 ? 5.913 -3.043 -23.357 1.00 97.81 178 LYS A N 1
ATOM 1345 C CA . LYS A 1 178 ? 5.369 -1.906 -24.120 1.00 97.81 178 LYS A CA 1
ATOM 1346 C C . LYS A 1 178 ? 5.644 -0.589 -23.408 1.00 97.81 178 LYS A C 1
ATOM 1348 O O . LYS A 1 178 ? 5.593 -0.520 -22.183 1.00 97.81 178 LYS A O 1
ATOM 1353 N N . ALA A 1 179 ? 5.852 0.486 -24.162 1.00 96.50 179 ALA A N 1
ATOM 1354 C CA . ALA A 1 179 ? 5.842 1.837 -23.614 1.00 96.50 179 ALA A CA 1
ATOM 1355 C C . ALA A 1 179 ? 4.473 2.143 -22.980 1.00 96.50 179 ALA A C 1
ATOM 1357 O O . ALA A 1 179 ? 3.438 2.069 -23.656 1.00 96.50 179 ALA A O 1
ATOM 1358 N N . LEU A 1 180 ? 4.456 2.515 -21.695 1.00 93.25 180 LEU A N 1
ATOM 1359 C CA . LEU A 1 180 ? 3.235 3.011 -21.055 1.00 93.25 180 LEU A CA 1
ATOM 1360 C C . LEU A 1 180 ? 2.991 4.461 -21.507 1.00 93.25 180 LEU A C 1
ATOM 1362 O O . LEU A 1 180 ? 1.990 4.756 -22.171 1.00 93.25 180 LEU A O 1
ATOM 1366 N N . GLY A 1 181 ? 3.993 5.322 -21.299 1.00 81.06 181 GLY A N 1
ATOM 1367 C CA . GLY A 1 181 ? 3.924 6.757 -21.592 1.00 81.06 181 GLY A CA 1
ATOM 1368 C C . GLY A 1 181 ? 3.063 7.528 -20.584 1.00 81.06 181 GLY A C 1
ATOM 1369 O O . GLY A 1 181 ? 2.662 6.976 -19.568 1.00 81.06 181 GLY A O 1
ATOM 1370 N N . GLY A 1 182 ? 2.797 8.808 -20.864 1.00 73.06 182 GLY A N 1
ATOM 1371 C CA . GLY A 1 182 ? 1.873 9.640 -20.075 1.00 73.06 182 GLY A CA 1
ATOM 1372 C C . GLY A 1 182 ? 2.484 10.432 -18.911 1.00 73.06 182 GLY A C 1
ATOM 1373 O O . GLY A 1 182 ? 1.818 11.320 -18.400 1.00 73.06 182 GLY A O 1
ATOM 1374 N N . GLY A 1 183 ? 3.743 10.176 -18.540 1.00 77.38 183 GLY A N 1
ATOM 1375 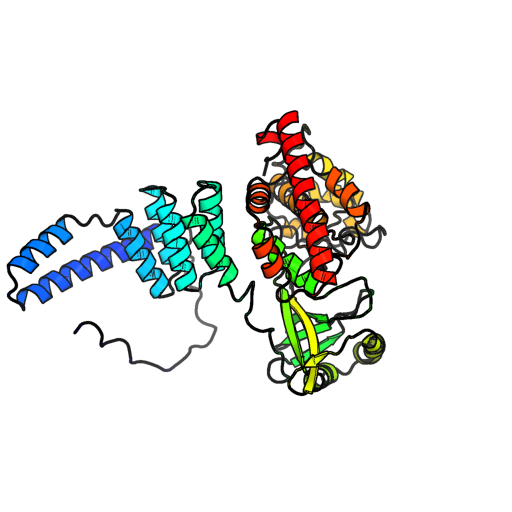C CA . GLY A 1 183 ? 4.445 10.892 -17.466 1.00 77.38 183 GLY A CA 1
ATOM 1376 C C . GLY A 1 183 ? 5.820 11.433 -17.869 1.00 77.38 183 GLY A C 1
ATOM 1377 O O . GLY A 1 183 ? 6.343 11.151 -18.959 1.00 77.38 183 GLY A O 1
ATOM 1378 N N . SER A 1 184 ? 6.423 12.206 -16.964 1.00 84.50 184 SER A N 1
ATOM 1379 C CA . SER A 1 184 ? 7.789 12.728 -17.096 1.00 84.50 184 SER A CA 1
ATOM 1380 C C . SER A 1 184 ? 8.847 11.621 -17.039 1.00 84.50 184 SER A C 1
ATOM 1382 O O . SER A 1 184 ? 9.880 11.743 -17.692 1.00 84.50 184 SER A O 1
ATOM 1384 N N . THR A 1 185 ? 8.563 10.509 -16.359 1.00 92.06 185 THR A N 1
ATOM 1385 C CA . THR A 1 185 ? 9.492 9.395 -16.120 1.00 92.06 185 THR A CA 1
ATOM 1386 C C . THR A 1 185 ? 9.449 8.311 -17.204 1.00 92.06 185 THR A C 1
ATOM 1388 O O . THR A 1 185 ? 8.599 8.305 -18.110 1.00 92.06 185 THR A O 1
ATOM 1391 N N . VAL A 1 186 ? 10.414 7.388 -17.144 1.00 95.19 186 VAL A N 1
ATOM 1392 C CA . VAL A 1 186 ? 10.410 6.152 -17.935 1.00 95.19 186 VAL A CA 1
ATOM 1393 C C . VAL A 1 186 ? 9.524 5.130 -17.231 1.00 95.19 186 VAL A C 1
ATOM 1395 O O . VAL A 1 186 ? 9.698 4.862 -16.044 1.00 95.19 186 VAL A O 1
ATOM 1398 N N . THR A 1 187 ? 8.549 4.565 -17.940 1.00 95.88 187 THR A N 1
ATOM 1399 C CA . THR A 1 187 ? 7.665 3.513 -17.425 1.00 95.88 187 THR A CA 1
ATOM 1400 C C . THR A 1 187 ? 7.186 2.629 -18.568 1.00 95.88 187 THR A C 1
ATOM 1402 O O . THR A 1 187 ? 6.804 3.103 -19.646 1.00 95.88 187 THR A O 1
ATOM 1405 N N . PHE A 1 188 ? 7.169 1.329 -18.310 1.00 97.56 188 PHE A N 1
ATOM 1406 C CA . PHE A 1 188 ? 6.698 0.317 -19.240 1.00 97.56 188 PHE A CA 1
ATOM 1407 C C . PHE A 1 188 ? 5.476 -0.405 -18.695 1.00 97.56 188 PHE A C 1
ATOM 1409 O O . PHE A 1 188 ? 5.151 -0.303 -17.515 1.00 97.56 188 PHE A O 1
ATOM 1416 N N . LYS A 1 189 ? 4.823 -1.176 -19.559 1.00 97.06 189 LYS A N 1
ATOM 1417 C CA . LYS A 1 189 ? 3.868 -2.203 -19.162 1.00 97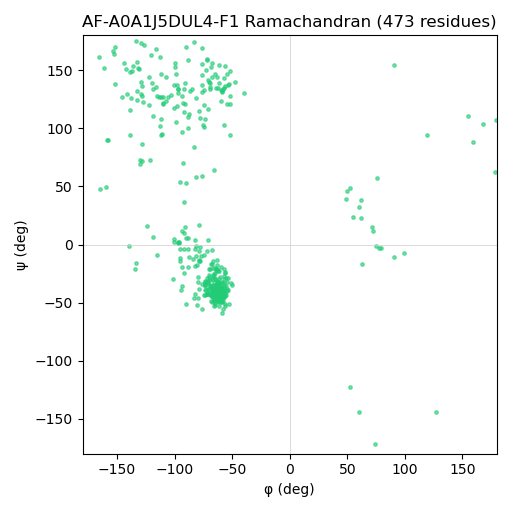.06 189 LYS A CA 1
ATOM 1418 C C . LYS A 1 189 ? 4.322 -3.573 -19.654 1.00 97.06 189 LYS A C 1
ATOM 1420 O O . LYS A 1 189 ? 4.801 -3.685 -20.785 1.00 97.06 189 LYS A O 1
ATOM 1425 N N . LEU A 1 190 ? 4.170 -4.588 -18.811 1.00 98.25 190 LEU A N 1
ATOM 1426 C CA . LEU A 1 190 ? 4.445 -5.983 -19.148 1.00 98.25 190 LEU A CA 1
ATOM 1427 C C . LEU A 1 190 ? 3.171 -6.644 -19.656 1.00 98.25 190 LEU A C 1
ATOM 1429 O O . LEU A 1 190 ? 2.116 -6.514 -19.029 1.00 98.25 190 LEU A O 1
ATOM 1433 N N . VAL A 1 191 ? 3.287 -7.368 -20.764 1.00 98.12 191 VAL A N 1
ATOM 1434 C CA . VAL A 1 191 ? 2.187 -8.133 -21.348 1.00 98.12 191 VAL A CA 1
ATOM 1435 C C . VAL A 1 191 ? 2.491 -9.622 -21.254 1.00 98.12 191 VAL A C 1
ATOM 1437 O O . VAL A 1 191 ? 3.550 -10.051 -21.710 1.00 98.12 191 VAL A O 1
ATOM 1440 N N . VAL A 1 192 ? 1.560 -10.389 -20.692 1.00 97.62 192 VAL A N 1
ATOM 1441 C CA . VAL A 1 192 ? 1.608 -11.855 -20.580 1.00 97.62 192 VAL A CA 1
ATOM 1442 C C . VAL A 1 192 ? 0.254 -12.400 -21.023 1.00 97.62 192 VAL A C 1
ATOM 1444 O O . VAL A 1 192 ? -0.778 -11.887 -20.592 1.00 97.62 192 VAL A O 1
ATOM 1447 N N . ALA A 1 193 ? 0.247 -13.411 -21.894 1.00 96.25 193 ALA A N 1
ATOM 1448 C CA . ALA A 1 193 ? -0.970 -13.994 -22.463 1.00 96.25 193 ALA A CA 1
ATOM 1449 C C . ALA A 1 193 ? -1.958 -12.945 -23.032 1.00 96.25 193 ALA A C 1
ATOM 1451 O O . ALA A 1 193 ? -3.173 -13.040 -22.870 1.00 96.25 193 ALA A O 1
ATOM 1452 N N . GLY A 1 194 ? -1.435 -11.902 -23.679 1.00 95.69 194 GLY A N 1
ATOM 1453 C CA . GLY A 1 194 ? -2.192 -10.803 -24.279 1.00 95.69 194 GLY A CA 1
ATOM 1454 C C . GLY A 1 194 ? -2.707 -9.748 -23.294 1.00 95.69 194 GLY A C 1
ATOM 1455 O O . GLY A 1 194 ? -3.265 -8.741 -23.734 1.00 95.69 194 GLY A O 1
ATOM 1456 N N . GLN A 1 195 ? -2.499 -9.921 -21.988 1.00 96.62 195 GLN A N 1
ATOM 1457 C CA . GLN A 1 195 ? -3.015 -9.034 -20.945 1.00 96.62 195 GLN A CA 1
ATOM 1458 C C . GLN A 1 195 ? -1.903 -8.187 -20.328 1.00 96.62 195 GLN A C 1
ATOM 1460 O O . GLN A 1 195 ? -0.778 -8.653 -20.158 1.00 96.62 195 GLN A O 1
ATOM 1465 N N . ASN A 1 196 ? -2.207 -6.930 -19.978 1.00 97.12 196 ASN A N 1
ATOM 1466 C CA . ASN A 1 196 ? -1.285 -6.150 -19.155 1.00 97.12 196 ASN A CA 1
ATOM 1467 C C . ASN A 1 196 ? -1.317 -6.754 -17.754 1.00 97.12 196 ASN A C 1
ATOM 1469 O O . ASN A 1 196 ? -2.359 -6.724 -17.104 1.00 97.12 196 ASN A O 1
ATOM 1473 N N . VAL A 1 197 ? -0.186 -7.283 -17.309 1.00 97.19 197 VAL A N 1
ATOM 1474 C CA . VAL A 1 197 ? -0.062 -7.800 -15.946 1.00 97.19 197 VAL A CA 1
ATOM 1475 C C . VAL A 1 197 ? 0.672 -6.809 -15.066 1.00 97.19 197 VAL A C 1
ATOM 1477 O O . VAL A 1 197 ? 0.333 -6.720 -13.898 1.00 97.19 197 VAL A O 1
ATOM 1480 N N . ALA A 1 198 ? 1.579 -5.994 -15.628 1.00 97.69 198 ALA A N 1
ATOM 1481 C CA . ALA A 1 198 ? 2.422 -5.082 -14.861 1.00 97.69 198 ALA A CA 1
ATOM 1482 C C . ALA A 1 198 ? 2.587 -3.682 -15.405 1.00 97.69 198 ALA A C 1
ATOM 1484 O O . ALA A 1 198 ? 2.646 -3.500 -16.620 1.00 97.69 198 ALA A O 1
ATOM 1485 N N . ALA A 1 199 ? 2.855 -2.740 -14.500 1.00 96.94 199 ALA A N 1
ATOM 1486 C CA . ALA A 1 199 ? 3.692 -1.583 -14.786 1.00 96.94 199 ALA A CA 1
ATOM 1487 C C . ALA A 1 199 ? 5.134 -1.846 -14.310 1.00 96.94 199 ALA A C 1
ATOM 1489 O O . ALA A 1 199 ? 5.354 -2.312 -13.192 1.00 96.94 199 ALA A O 1
ATOM 1490 N N . LEU A 1 200 ? 6.118 -1.530 -15.156 1.00 97.62 200 LEU A N 1
ATOM 1491 C CA . LEU A 1 200 ? 7.541 -1.629 -14.826 1.00 97.62 200 LEU A CA 1
ATOM 1492 C C . LEU A 1 200 ? 8.136 -0.230 -14.714 1.00 97.62 200 LEU A C 1
ATOM 1494 O O . LEU A 1 200 ? 8.105 0.537 -15.684 1.00 97.62 200 LEU A O 1
ATOM 1498 N N . LYS A 1 201 ? 8.698 0.095 -13.551 1.00 96.50 201 LYS A N 1
ATOM 1499 C CA . LYS A 1 201 ? 9.369 1.378 -13.308 1.00 96.50 201 LYS A CA 1
ATOM 1500 C C . LYS A 1 201 ? 10.863 1.144 -13.104 1.00 96.50 201 LYS A C 1
ATOM 1502 O O . LYS A 1 201 ? 11.233 0.668 -12.035 1.00 96.50 201 LYS A O 1
ATOM 1507 N N . PRO A 1 202 ? 11.706 1.414 -14.114 1.00 96.81 202 PRO A N 1
ATOM 1508 C CA . PRO A 1 202 ? 13.134 1.164 -14.022 1.00 96.81 202 PRO A CA 1
ATOM 1509 C C . PRO A 1 202 ? 13.831 2.155 -13.095 1.00 96.81 202 PRO A C 1
ATOM 1511 O O . PRO A 1 202 ? 13.355 3.278 -12.882 1.00 96.81 202 PRO A O 1
ATOM 1514 N N . ASP A 1 203 ? 15.005 1.749 -12.624 1.00 96.44 203 ASP A N 1
ATOM 1515 C CA . ASP A 1 203 ? 16.006 2.678 -12.133 1.00 96.44 203 ASP A CA 1
ATOM 1516 C C . ASP A 1 203 ? 16.409 3.658 -13.242 1.00 96.44 203 ASP A C 1
ATOM 1518 O O . ASP A 1 203 ? 16.630 3.288 -14.401 1.00 96.44 203 ASP A O 1
ATOM 1522 N N . GLN A 1 204 ? 16.444 4.937 -12.887 1.00 95.31 204 GLN A N 1
ATOM 1523 C CA . GLN A 1 204 ? 16.598 6.028 -13.837 1.00 95.31 204 GLN A CA 1
ATOM 1524 C C . GLN A 1 204 ? 17.240 7.262 -13.195 1.00 95.31 204 GLN A C 1
ATOM 1526 O O . GLN A 1 204 ? 17.369 7.364 -11.972 1.00 95.31 204 GLN A O 1
ATOM 1531 N N . ASP A 1 205 ? 17.684 8.209 -14.018 1.00 93.94 205 ASP A N 1
ATOM 1532 C CA . ASP A 1 205 ? 18.342 9.447 -13.576 1.00 93.94 205 ASP A CA 1
ATOM 1533 C C . ASP A 1 205 ? 17.408 10.667 -13.468 1.00 93.94 205 ASP A C 1
ATOM 1535 O O . ASP A 1 205 ? 17.837 11.737 -13.045 1.00 93.94 205 ASP A O 1
ATOM 1539 N N . LEU A 1 206 ? 16.111 10.500 -13.752 1.00 87.00 206 LEU A N 1
ATOM 1540 C CA . LEU A 1 206 ? 15.136 11.596 -13.810 1.00 87.00 206 LEU A CA 1
ATOM 1541 C C . LEU A 1 206 ? 14.752 12.222 -12.455 1.00 87.00 206 LEU A C 1
ATOM 1543 O O . LEU A 1 206 ? 13.893 13.098 -12.430 1.00 87.00 206 LEU A O 1
ATOM 1547 N N . GLY A 1 207 ? 15.364 11.814 -11.336 1.00 78.12 207 GLY A N 1
ATOM 1548 C CA . GLY A 1 207 ? 15.284 12.452 -10.004 1.00 78.12 207 GLY A CA 1
ATOM 1549 C C . GLY A 1 207 ? 13.902 12.510 -9.325 1.00 78.12 207 GLY A C 1
ATOM 1550 O O . GLY A 1 207 ? 13.822 12.720 -8.119 1.00 78.12 207 GLY A O 1
ATOM 1551 N N . GLN A 1 208 ? 12.824 12.309 -10.082 1.00 79.00 208 GLN A N 1
ATOM 1552 C CA . GLN A 1 208 ? 11.424 12.407 -9.667 1.00 79.00 208 GLN A CA 1
ATOM 1553 C C . GLN A 1 208 ? 10.837 11.060 -9.235 1.00 79.00 208 GLN A C 1
ATOM 1555 O O . GLN A 1 208 ? 9.820 11.029 -8.554 1.00 79.00 208 GLN A O 1
ATOM 1560 N N . SER A 1 209 ? 11.455 9.948 -9.641 1.00 85.44 209 SER A N 1
ATOM 1561 C CA . SER A 1 209 ? 10.982 8.599 -9.337 1.00 85.44 209 SER A CA 1
ATOM 1562 C C . SER A 1 209 ? 12.150 7.674 -9.044 1.00 85.44 209 SER A C 1
ATOM 1564 O O . SER A 1 209 ? 13.065 7.557 -9.859 1.00 85.44 209 SER A O 1
ATOM 1566 N N . MET A 1 210 ? 12.074 6.965 -7.921 1.00 92.69 210 MET A N 1
ATOM 1567 C CA . MET A 1 210 ? 12.973 5.873 -7.565 1.00 92.69 210 MET A CA 1
ATOM 1568 C C . MET A 1 210 ? 12.179 4.568 -7.507 1.00 92.69 210 MET A C 1
ATOM 1570 O O . MET A 1 210 ? 11.170 4.485 -6.810 1.00 92.69 210 MET A O 1
ATOM 1574 N N . TYR A 1 211 ? 12.635 3.533 -8.216 1.00 95.62 211 TYR A N 1
ATOM 1575 C CA . TYR A 1 211 ? 11.933 2.245 -8.224 1.00 95.62 211 TYR A CA 1
ATOM 1576 C C . TYR A 1 211 ? 11.828 1.661 -6.802 1.00 95.62 211 TYR A C 1
ATOM 1578 O O . TYR A 1 211 ? 10.742 1.281 -6.363 1.00 95.62 211 TYR A O 1
ATOM 1586 N N . ARG A 1 212 ? 12.918 1.727 -6.025 1.00 96.25 212 ARG A N 1
ATOM 1587 C CA . ARG A 1 212 ? 12.953 1.282 -4.623 1.00 96.25 212 ARG A CA 1
ATOM 1588 C C . ARG A 1 212 ? 11.974 2.039 -3.726 1.00 96.25 212 ARG A C 1
ATOM 1590 O O . ARG A 1 212 ? 11.460 1.434 -2.795 1.00 96.25 212 ARG A O 1
ATOM 1597 N N . SER A 1 213 ? 11.628 3.293 -4.038 1.00 96.81 213 SER A N 1
ATOM 1598 C CA . SER A 1 213 ? 10.592 4.031 -3.298 1.00 96.81 213 SER A CA 1
ATOM 1599 C C . SER A 1 213 ? 9.201 3.438 -3.490 1.00 96.81 213 SER A C 1
ATOM 1601 O O . SER A 1 213 ? 8.445 3.388 -2.529 1.00 96.81 213 SER A O 1
ATOM 1603 N N . GLU A 1 214 ? 8.856 2.953 -4.688 1.00 97.19 214 GLU A N 1
ATOM 1604 C CA . GLU A 1 214 ? 7.563 2.285 -4.920 1.00 97.19 214 GLU A CA 1
ATOM 1605 C C . GLU A 1 214 ? 7.443 1.013 -4.062 1.00 97.19 214 GLU A C 1
ATOM 1607 O O . GLU A 1 214 ? 6.408 0.773 -3.440 1.00 97.19 214 GLU A O 1
ATOM 1612 N N . ILE A 1 215 ? 8.528 0.233 -3.976 1.00 98.06 215 ILE A N 1
ATOM 1613 C CA . ILE A 1 215 ? 8.599 -0.994 -3.168 1.00 98.06 215 ILE A CA 1
ATOM 1614 C C . ILE A 1 215 ? 8.543 -0.657 -1.674 1.00 98.06 215 ILE A C 1
ATOM 1616 O O . ILE A 1 215 ? 7.729 -1.222 -0.946 1.00 98.06 215 ILE A O 1
ATOM 1620 N N . ALA A 1 216 ? 9.368 0.289 -1.217 1.00 98.12 216 ALA A N 1
ATOM 1621 C CA . ALA A 1 216 ? 9.394 0.724 0.175 1.00 98.12 216 ALA A CA 1
ATOM 1622 C C . ALA A 1 216 ? 8.040 1.303 0.613 1.00 98.12 216 ALA A C 1
ATOM 1624 O O . ALA A 1 216 ? 7.580 1.012 1.711 1.00 98.12 216 ALA A O 1
ATOM 1625 N N . PHE A 1 217 ? 7.355 2.064 -0.247 1.00 98.50 217 PHE A N 1
ATOM 1626 C CA . PHE A 1 217 ? 6.033 2.609 0.063 1.00 98.50 217 PHE A CA 1
ATOM 1627 C C . PHE A 1 217 ? 4.980 1.504 0.221 1.00 98.50 217 PHE A C 1
ATOM 1629 O O . PHE A 1 217 ? 4.204 1.540 1.174 1.00 98.50 217 PHE A O 1
ATOM 1636 N N . TYR A 1 218 ? 4.977 0.497 -0.662 1.00 98.38 218 TYR A N 1
ATOM 1637 C CA . TYR A 1 218 ? 4.110 -0.678 -0.519 1.00 98.38 218 TYR A CA 1
ATOM 1638 C C . TYR A 1 218 ? 4.377 -1.421 0.796 1.00 98.38 218 TYR A C 1
ATOM 1640 O O . TYR A 1 218 ? 3.450 -1.658 1.569 1.00 98.38 218 TYR A O 1
ATOM 1648 N N . ARG A 1 219 ? 5.646 -1.721 1.099 1.00 98.38 219 ARG A N 1
ATOM 1649 C CA . ARG A 1 219 ? 6.030 -2.404 2.344 1.00 98.38 219 ARG A CA 1
ATOM 1650 C C . ARG A 1 219 ? 5.625 -1.611 3.577 1.00 98.38 219 ARG A C 1
ATOM 1652 O O . ARG A 1 219 ? 5.009 -2.174 4.473 1.00 98.38 219 ARG A O 1
ATOM 1659 N N . LEU A 1 220 ? 5.911 -0.309 3.601 1.00 98.62 220 LEU A N 1
ATOM 1660 C CA . LEU A 1 220 ? 5.506 0.574 4.692 1.00 98.62 220 LEU A CA 1
ATOM 1661 C C . LEU A 1 220 ? 3.989 0.537 4.895 1.00 98.62 220 LEU A C 1
ATOM 1663 O O . LEU A 1 220 ? 3.524 0.494 6.027 1.00 98.62 220 LEU A O 1
ATOM 1667 N N . CYS A 1 221 ? 3.223 0.507 3.806 1.00 98.44 221 CYS A N 1
ATOM 1668 C CA . CYS A 1 221 ? 1.773 0.466 3.878 1.00 98.44 221 CYS A CA 1
ATOM 1669 C C . CYS A 1 221 ? 1.243 -0.832 4.505 1.00 98.44 221 CYS A C 1
ATOM 1671 O O . CYS A 1 221 ? 0.307 -0.794 5.302 1.00 98.44 221 CYS A O 1
ATOM 1673 N N . VAL A 1 222 ? 1.890 -1.966 4.214 1.00 97.81 222 VAL A N 1
ATOM 1674 C CA . VAL A 1 222 ? 1.595 -3.245 4.878 1.00 97.81 222 VAL A CA 1
ATOM 1675 C C . VAL A 1 222 ? 1.984 -3.202 6.357 1.00 97.81 222 VAL A C 1
ATOM 1677 O O . VAL A 1 222 ? 1.188 -3.599 7.201 1.00 97.81 222 VAL A O 1
ATOM 1680 N N . LEU A 1 223 ? 3.164 -2.666 6.693 1.00 98.06 223 LEU A N 1
ATOM 1681 C CA . LEU A 1 223 ? 3.617 -2.531 8.086 1.00 98.06 223 LEU A CA 1
ATOM 1682 C C . LEU A 1 223 ? 2.701 -1.628 8.923 1.00 98.06 223 LEU A C 1
ATOM 1684 O O . LEU A 1 223 ? 2.546 -1.855 10.118 1.00 98.06 223 LEU A O 1
ATOM 1688 N N . LEU A 1 224 ? 2.107 -0.606 8.303 1.00 98.38 224 LEU A N 1
ATOM 1689 C CA . LEU A 1 224 ? 1.228 0.364 8.958 1.00 98.38 224 LEU A CA 1
ATOM 1690 C C . LEU A 1 224 ? -0.264 0.048 8.816 1.00 98.38 224 LEU A C 1
ATOM 1692 O O . LEU A 1 224 ? -1.089 0.811 9.317 1.00 98.38 224 LEU A O 1
ATOM 1696 N N . ARG A 1 225 ? -0.613 -1.073 8.171 1.00 97.25 225 ARG A N 1
ATOM 1697 C CA . ARG A 1 225 ? -1.998 -1.537 7.984 1.00 97.25 225 ARG A CA 1
ATOM 1698 C C . ARG A 1 225 ? -2.902 -0.461 7.374 1.00 97.25 225 ARG A C 1
ATOM 1700 O O . ARG A 1 225 ? -3.987 -0.188 7.896 1.00 97.25 225 ARG A O 1
ATOM 1707 N N . CYS A 1 226 ? -2.441 0.174 6.294 1.00 97.88 226 CYS A N 1
ATOM 1708 C CA . CYS A 1 226 ? -3.208 1.210 5.600 1.00 97.88 226 CYS A CA 1
ATOM 1709 C C . CYS A 1 226 ? -4.659 0.781 5.348 1.00 97.88 226 CYS A C 1
ATOM 1711 O O . CYS A 1 226 ? -4.920 -0.333 4.896 1.00 97.88 226 CYS A O 1
ATOM 1713 N N . SER A 1 227 ? -5.604 1.700 5.526 1.00 97.81 227 SER A N 1
ATOM 1714 C CA . SER A 1 227 ? -7.004 1.490 5.127 1.00 97.81 227 SER A CA 1
ATOM 1715 C C . SER A 1 227 ? -7.275 1.679 3.625 1.00 97.81 227 SER A C 1
ATOM 1717 O O . SER A 1 227 ? -8.395 1.434 3.173 1.00 97.81 227 SER A O 1
ATOM 1719 N N . PHE A 1 228 ? -6.276 2.111 2.849 1.00 97.94 228 PHE A N 1
ATOM 1720 C CA . PHE A 1 228 ? -6.326 2.284 1.393 1.00 97.94 228 PHE A CA 1
ATOM 1721 C C . PHE A 1 228 ? -5.413 1.273 0.688 1.00 97.94 228 PHE A C 1
ATOM 1723 O O . PHE A 1 228 ? -4.486 0.729 1.292 1.00 97.94 228 PHE A O 1
ATOM 1730 N N . ARG A 1 229 ? -5.626 1.048 -0.613 1.00 97.00 229 ARG A N 1
ATOM 1731 C CA . ARG A 1 229 ? -4.813 0.099 -1.380 1.00 97.00 229 ARG A CA 1
ATOM 1732 C C . ARG A 1 229 ? -3.549 0.753 -1.932 1.00 97.00 229 ARG A C 1
ATOM 1734 O O . ARG A 1 229 ? -3.597 1.773 -2.621 1.00 97.00 229 ARG A O 1
ATOM 1741 N N . VAL A 1 230 ? -2.418 0.085 -1.733 1.00 97.38 230 VAL A N 1
ATOM 1742 C CA . VAL A 1 230 ? -1.226 0.234 -2.575 1.00 97.38 230 VAL A CA 1
ATOM 1743 C C . VAL A 1 230 ? -1.086 -1.066 -3.364 1.00 97.38 230 VAL A C 1
ATOM 1745 O O . VAL A 1 230 ? -0.996 -2.119 -2.732 1.00 97.38 230 VAL A O 1
ATOM 1748 N N . PRO A 1 231 ? -1.094 -1.038 -4.711 1.00 96.00 231 PRO A N 1
ATOM 1749 C CA . PRO A 1 231 ? -0.913 -2.252 -5.505 1.00 96.00 231 PRO A CA 1
ATOM 1750 C C . PRO A 1 231 ? 0.391 -2.959 -5.137 1.00 96.00 231 PRO A C 1
ATOM 1752 O O . PRO A 1 231 ? 1.341 -2.309 -4.693 1.00 96.00 231 PRO A O 1
ATOM 1755 N N . TYR A 1 232 ? 0.459 -4.273 -5.333 1.00 96.81 232 TYR A N 1
ATOM 1756 C CA . TYR A 1 232 ? 1.671 -5.023 -5.006 1.00 96.81 232 TYR A CA 1
ATOM 1757 C C . TYR A 1 232 ? 2.893 -4.479 -5.770 1.00 96.81 232 TYR A C 1
ATOM 1759 O O . TYR A 1 232 ? 2.812 -4.211 -6.968 1.00 96.81 232 TYR A O 1
ATOM 1767 N N . ASN A 1 233 ? 4.023 -4.291 -5.079 1.00 97.50 233 ASN A N 1
ATOM 1768 C CA . ASN A 1 233 ? 5.285 -3.850 -5.678 1.00 97.50 233 ASN A CA 1
ATOM 1769 C C . ASN A 1 233 ? 6.431 -4.780 -5.267 1.00 97.50 233 ASN A C 1
ATOM 1771 O O . ASN A 1 233 ? 6.655 -5.001 -4.078 1.00 97.50 233 ASN A O 1
ATOM 1775 N N . ALA A 1 234 ? 7.199 -5.251 -6.249 1.00 96.75 234 ALA A N 1
ATOM 1776 C CA . ALA A 1 234 ? 8.329 -6.154 -6.051 1.00 96.75 234 ALA A CA 1
ATOM 1777 C C . ALA A 1 234 ? 9.593 -5.679 -6.781 1.00 96.75 234 ALA A C 1
ATOM 1779 O O . ALA A 1 234 ? 9.488 -5.055 -7.843 1.00 96.75 234 ALA A O 1
ATOM 1780 N N . PRO A 1 235 ? 10.792 -6.009 -6.268 1.00 97.44 235 PRO A N 1
ATOM 1781 C CA . PRO A 1 235 ? 12.027 -5.844 -7.020 1.00 97.44 235 PRO A CA 1
ATOM 1782 C C . PRO A 1 235 ? 12.033 -6.756 -8.251 1.00 97.44 235 PRO A C 1
ATOM 1784 O O . PRO A 1 235 ? 11.698 -7.939 -8.170 1.00 97.44 235 PRO A O 1
ATOM 1787 N N . LEU A 1 236 ? 12.437 -6.194 -9.386 1.00 97.62 236 LEU A N 1
ATOM 1788 C CA . LEU A 1 236 ? 12.549 -6.870 -10.669 1.00 97.62 236 LEU A CA 1
ATOM 1789 C C . LEU A 1 236 ? 13.928 -6.630 -11.270 1.00 97.62 236 LEU A C 1
ATOM 1791 O O . LEU A 1 236 ? 14.416 -5.501 -11.310 1.00 97.62 236 LEU A O 1
ATOM 1795 N N . GLU A 1 237 ? 14.495 -7.696 -11.804 1.00 97.25 237 GLU A N 1
ATOM 1796 C CA . GLU A 1 237 ? 15.708 -7.704 -12.597 1.00 97.25 237 GLU A CA 1
ATOM 1797 C C . GLU A 1 237 ? 15.396 -8.243 -14.001 1.00 97.25 237 GLU A C 1
ATOM 1799 O O . GLU A 1 237 ? 14.696 -9.248 -14.172 1.00 97.25 237 GLU A O 1
ATOM 1804 N N . ILE A 1 238 ? 15.903 -7.556 -15.025 1.00 98.25 238 ILE A N 1
ATOM 1805 C CA . ILE A 1 238 ? 15.791 -7.975 -16.426 1.00 98.25 238 ILE A CA 1
ATOM 1806 C C . ILE A 1 238 ? 17.167 -7.851 -17.062 1.00 98.25 238 ILE A C 1
ATOM 1808 O O . ILE A 1 238 ? 17.749 -6.767 -17.058 1.00 98.25 238 ILE A O 1
ATOM 1812 N N . GLU A 1 239 ? 17.693 -8.926 -17.637 1.00 98.25 239 GLU A N 1
ATOM 1813 C CA . GLU A 1 239 ? 18.928 -8.834 -18.412 1.00 98.25 239 GLU A CA 1
ATOM 1814 C C . GLU A 1 239 ? 18.717 -7.920 -19.629 1.00 98.25 239 GLU A C 1
ATOM 1816 O O . GLU A 1 239 ? 17.644 -7.895 -20.238 1.00 98.25 239 GLU A O 1
ATOM 1821 N N . LYS A 1 240 ? 19.733 -7.143 -20.009 1.00 98.12 240 LYS A N 1
ATOM 1822 C CA . LYS A 1 240 ? 19.632 -6.175 -21.107 1.00 98.12 240 LYS A CA 1
ATOM 1823 C C . LYS A 1 240 ? 19.185 -6.816 -22.423 1.00 98.12 240 LYS A C 1
ATOM 1825 O O . LYS A 1 240 ? 18.302 -6.271 -23.085 1.00 98.12 240 LYS A O 1
ATOM 1830 N N . GLY A 1 241 ? 19.744 -7.976 -22.773 1.00 97.94 241 GLY A N 1
ATOM 1831 C CA . GLY A 1 241 ? 19.350 -8.716 -23.976 1.00 97.94 241 GLY A CA 1
ATOM 1832 C C . GLY A 1 241 ? 17.889 -9.175 -23.936 1.00 97.94 241 GLY A C 1
ATOM 1833 O O . GLY A 1 241 ? 17.171 -9.068 -24.935 1.00 97.94 241 GLY A O 1
ATOM 1834 N N . ASP A 1 242 ? 17.412 -9.600 -22.765 1.00 98.50 242 ASP A N 1
ATOM 1835 C CA . ASP A 1 242 ? 16.024 -10.014 -22.552 1.00 98.50 242 ASP A CA 1
ATOM 1836 C C . ASP A 1 242 ? 15.059 -8.831 -22.656 1.00 98.50 242 ASP A C 1
ATOM 1838 O O . ASP A 1 242 ? 14.024 -8.924 -23.325 1.00 98.50 242 ASP A O 1
ATOM 1842 N N . PHE A 1 243 ? 15.417 -7.688 -22.063 1.00 98.50 243 PHE A N 1
ATOM 1843 C CA . PHE A 1 243 ? 14.659 -6.446 -22.189 1.00 98.50 243 PHE A CA 1
ATOM 1844 C C . PHE A 1 243 ? 14.553 -6.003 -23.652 1.00 98.50 243 PHE A C 1
ATOM 1846 O O . PHE A 1 243 ? 13.454 -5.723 -24.133 1.00 98.50 243 PHE A O 1
ATOM 1853 N N . GLU A 1 244 ? 15.669 -5.962 -24.384 1.00 97.94 244 GLU A N 1
ATOM 1854 C CA . GLU A 1 244 ? 15.693 -5.573 -25.798 1.00 97.94 244 GLU A CA 1
ATOM 1855 C C . GLU A 1 244 ? 14.868 -6.534 -26.666 1.00 97.94 244 GLU A C 1
ATOM 1857 O O . GLU A 1 244 ? 14.106 -6.093 -27.539 1.00 97.94 244 GLU A O 1
ATOM 1862 N N . THR A 1 245 ? 14.945 -7.835 -26.378 1.00 98.38 245 THR A N 1
ATOM 1863 C CA . THR A 1 245 ? 14.133 -8.871 -27.027 1.00 98.38 245 THR A CA 1
ATOM 1864 C C . THR A 1 245 ? 12.647 -8.631 -26.777 1.00 98.38 245 THR A C 1
ATOM 1866 O O . THR A 1 245 ? 11.868 -8.533 -27.721 1.00 98.38 245 THR A O 1
ATOM 1869 N N . LEU A 1 246 ? 12.227 -8.473 -25.522 1.00 98.44 246 LEU A N 1
ATOM 1870 C CA . LEU A 1 246 ? 10.822 -8.257 -25.170 1.00 98.44 246 LEU A CA 1
ATOM 1871 C C . LEU A 1 246 ? 10.273 -6.922 -25.685 1.00 98.44 246 LEU A C 1
ATOM 1873 O O . LEU A 1 246 ? 9.104 -6.844 -26.072 1.00 98.44 246 LEU A O 1
ATOM 1877 N N . TYR A 1 247 ? 11.094 -5.872 -25.695 1.00 98.12 247 TYR A N 1
ATOM 1878 C CA . TYR A 1 247 ? 10.702 -4.543 -26.159 1.00 98.12 247 TYR A CA 1
ATOM 1879 C C . TYR A 1 247 ? 10.576 -4.465 -27.688 1.00 98.12 247 TYR A C 1
ATOM 1881 O O . TYR A 1 247 ? 9.757 -3.699 -28.198 1.00 98.12 247 TYR A O 1
ATOM 1889 N N . SER A 1 248 ? 11.370 -5.250 -28.428 1.00 97.19 248 SER A N 1
ATOM 1890 C CA . SER A 1 248 ? 11.359 -5.286 -29.901 1.00 97.19 248 SER A CA 1
ATOM 1891 C C . SER A 1 248 ? 10.214 -6.101 -30.510 1.00 97.19 248 SER A C 1
ATOM 1893 O O . SER A 1 248 ? 9.919 -5.931 -31.688 1.00 97.19 248 SER A O 1
ATOM 1895 N N . ARG A 1 249 ? 9.499 -6.912 -29.718 1.00 97.62 249 ARG A N 1
ATOM 1896 C CA . ARG A 1 249 ? 8.308 -7.667 -30.169 1.00 97.62 249 ARG A CA 1
ATOM 1897 C C . ARG A 1 249 ? 7.098 -6.794 -30.518 1.00 97.62 249 ARG A C 1
ATOM 1899 O O . ARG A 1 249 ? 6.065 -7.309 -30.935 1.00 97.62 249 ARG A O 1
ATOM 1906 N N . VAL A 1 250 ? 7.194 -5.485 -30.302 1.00 96.38 250 VAL A N 1
ATOM 1907 C CA . VAL A 1 250 ? 6.118 -4.525 -30.542 1.00 96.38 250 VAL A CA 1
ATOM 1908 C C . VAL A 1 250 ? 6.595 -3.540 -31.591 1.00 96.38 250 VAL A C 1
ATOM 1910 O O . VAL A 1 250 ? 7.455 -2.708 -31.316 1.00 96.38 250 VAL A O 1
ATOM 1913 N N . ASP A 1 251 ? 6.001 -3.615 -32.774 1.00 94.62 251 ASP A N 1
ATOM 1914 C CA . ASP A 1 251 ? 6.294 -2.702 -33.871 1.00 94.62 251 ASP A CA 1
ATOM 1915 C C . ASP A 1 251 ? 5.221 -1.606 -33.939 1.00 94.62 251 ASP A C 1
ATOM 1917 O O . ASP A 1 251 ? 4.062 -1.861 -34.270 1.00 94.62 251 ASP A O 1
ATOM 1921 N N . SER A 1 252 ? 5.572 -0.394 -33.503 1.00 95.12 252 SER A N 1
ATOM 1922 C CA . SER A 1 252 ? 4.712 0.791 -33.614 1.00 95.12 252 SER A CA 1
ATOM 1923 C C . SER A 1 252 ? 5.520 2.078 -33.460 1.00 95.12 252 SER A C 1
ATOM 1925 O O . SER A 1 252 ? 6.490 2.114 -32.699 1.00 95.12 252 SER A O 1
ATOM 1927 N N . ASP A 1 253 ? 5.059 3.169 -34.074 1.00 94.75 253 ASP A N 1
ATOM 1928 C CA . ASP A 1 253 ? 5.705 4.487 -33.966 1.00 94.75 253 ASP A CA 1
ATOM 1929 C C . ASP A 1 253 ? 5.826 4.965 -32.514 1.00 94.75 253 ASP A C 1
ATOM 1931 O O . ASP A 1 253 ? 6.867 5.487 -32.109 1.00 94.75 253 ASP A O 1
ATOM 1935 N N . LYS A 1 254 ? 4.788 4.727 -31.694 1.00 92.88 254 LYS A N 1
ATOM 1936 C CA . LYS A 1 254 ? 4.816 5.047 -30.257 1.00 92.88 254 LYS A CA 1
ATOM 1937 C C . LYS A 1 254 ? 5.954 4.305 -29.553 1.00 92.88 254 LYS A C 1
ATOM 1939 O O . LYS A 1 254 ? 6.669 4.915 -28.763 1.00 92.88 254 LYS A O 1
ATOM 1944 N N . GLN A 1 255 ? 6.108 3.006 -29.812 1.00 95.38 255 GLN A N 1
ATOM 1945 C CA . GLN A 1 255 ? 7.159 2.184 -29.208 1.00 95.38 255 GLN A CA 1
ATOM 1946 C C . GLN A 1 255 ? 8.547 2.643 -29.676 1.00 95.38 255 GLN A C 1
ATOM 1948 O O . GLN A 1 255 ? 9.431 2.886 -28.857 1.00 95.38 255 GLN A O 1
ATOM 1953 N N . SER A 1 256 ? 8.731 2.824 -30.983 1.00 94.75 256 SER A N 1
ATOM 1954 C CA . SER A 1 256 ? 10.005 3.244 -31.571 1.00 94.75 256 SER A CA 1
ATOM 1955 C C . SER A 1 256 ? 10.435 4.625 -31.080 1.00 94.75 256 SER A C 1
ATOM 1957 O O . SER A 1 256 ? 11.570 4.788 -30.632 1.00 94.75 256 SER A O 1
ATOM 1959 N N . GLY A 1 257 ? 9.523 5.602 -31.067 1.00 94.25 257 GLY A N 1
ATOM 1960 C CA . GLY A 1 257 ? 9.803 6.947 -30.562 1.00 94.25 257 GLY A CA 1
ATOM 1961 C C . GLY A 1 257 ? 10.148 6.968 -29.071 1.00 94.25 257 GLY A C 1
ATOM 1962 O O . GLY A 1 257 ? 11.015 7.735 -28.647 1.00 94.25 257 GLY A O 1
ATOM 1963 N N . TYR A 1 258 ? 9.538 6.091 -28.268 1.00 95.88 258 TYR A N 1
ATOM 1964 C CA . TYR A 1 258 ? 9.777 6.038 -26.824 1.00 95.88 258 TYR A CA 1
ATOM 1965 C C . TYR A 1 258 ? 11.201 5.592 -26.451 1.00 95.88 258 TYR A C 1
ATOM 1967 O O . TYR A 1 258 ? 11.675 5.940 -25.370 1.00 95.88 258 TYR A O 1
ATOM 1975 N N . ARG A 1 259 ? 11.929 4.914 -27.353 1.00 94.81 259 ARG A N 1
ATOM 1976 C CA . ARG A 1 259 ? 13.349 4.558 -27.157 1.00 94.81 259 ARG A CA 1
ATOM 1977 C C . ARG A 1 259 ? 14.242 5.769 -26.889 1.00 94.81 259 ARG A C 1
ATOM 1979 O O . ARG A 1 259 ? 15.245 5.629 -26.200 1.00 94.81 259 ARG A O 1
ATOM 1986 N N . SER A 1 260 ? 13.868 6.958 -27.367 1.00 94.31 260 SER A N 1
ATOM 1987 C CA . SER A 1 260 ? 14.569 8.213 -27.046 1.00 94.31 260 SER A CA 1
ATOM 1988 C C . SER A 1 260 ? 14.688 8.470 -25.538 1.00 94.31 260 SER A C 1
ATOM 1990 O O . SER A 1 260 ? 15.669 9.061 -25.096 1.00 94.31 260 SER A O 1
ATOM 1992 N N . LYS A 1 261 ? 13.746 7.967 -24.727 1.00 94.50 261 LYS A N 1
ATOM 1993 C CA . LYS A 1 261 ? 13.798 8.073 -23.264 1.00 94.50 261 LYS A CA 1
ATOM 1994 C C . LYS A 1 261 ? 14.769 7.088 -22.603 1.00 94.50 261 LYS A C 1
ATOM 1996 O O . LYS A 1 261 ? 15.025 7.218 -21.411 1.00 94.50 261 LYS A O 1
ATOM 2001 N N . PHE A 1 262 ? 15.321 6.112 -23.330 1.00 95.31 262 PHE A N 1
ATOM 2002 C CA . PHE A 1 262 ? 16.198 5.088 -22.742 1.00 95.31 262 PHE A CA 1
ATOM 2003 C C . PHE A 1 262 ? 17.531 5.654 -22.264 1.00 95.31 262 PHE A C 1
ATOM 2005 O O . PHE A 1 262 ? 18.190 5.018 -21.450 1.00 95.31 262 PHE A O 1
ATOM 2012 N N . ILE A 1 263 ? 17.894 6.859 -22.712 1.00 95.25 263 ILE A N 1
ATOM 2013 C CA . ILE A 1 263 ? 19.055 7.591 -22.201 1.00 95.25 263 ILE A CA 1
ATOM 2014 C C . ILE A 1 263 ? 18.995 7.809 -20.681 1.00 95.25 263 ILE A C 1
ATOM 2016 O O . ILE A 1 263 ? 20.035 7.930 -20.050 1.00 95.25 263 ILE A O 1
ATOM 2020 N N . HIS A 1 264 ? 17.791 7.803 -20.103 1.00 96.12 264 HIS A N 1
ATOM 2021 C CA . HIS A 1 264 ? 17.567 7.979 -18.671 1.00 96.12 264 HIS A CA 1
ATOM 2022 C C . HIS A 1 264 ? 17.628 6.679 -17.866 1.00 96.12 264 HIS A C 1
ATOM 2024 O O . HIS A 1 264 ? 17.594 6.730 -16.639 1.00 96.12 264 HIS A O 1
ATOM 2030 N N . ILE A 1 265 ? 17.660 5.513 -18.519 1.00 96.56 265 ILE A N 1
ATOM 2031 C CA . ILE A 1 265 ? 17.686 4.216 -17.835 1.00 96.56 265 ILE A CA 1
ATOM 2032 C C . ILE A 1 265 ? 19.088 3.954 -17.288 1.00 96.56 265 ILE A C 1
ATOM 2034 O O . ILE A 1 265 ? 20.075 4.040 -18.021 1.00 96.56 265 ILE A O 1
ATOM 2038 N N . LYS A 1 266 ? 19.163 3.558 -16.016 1.00 96.94 266 LYS A N 1
ATOM 2039 C CA . LYS A 1 266 ? 20.409 3.103 -15.398 1.00 96.94 266 LYS A CA 1
ATOM 2040 C C . LYS A 1 266 ? 20.557 1.596 -15.565 1.00 96.94 266 LYS A C 1
ATOM 2042 O O . LYS A 1 266 ? 19.715 0.821 -15.119 1.00 96.94 266 LYS A O 1
ATOM 2047 N N . TRP A 1 267 ? 21.649 1.206 -16.209 1.00 97.19 267 TRP A N 1
ATOM 2048 C CA . TRP A 1 267 ? 22.054 -0.183 -16.376 1.00 97.19 267 TRP A CA 1
ATOM 2049 C C . TRP A 1 267 ? 23.091 -0.547 -15.318 1.00 97.19 267 TRP A C 1
ATOM 2051 O O . TRP A 1 267 ? 24.009 0.232 -15.063 1.00 97.19 267 TRP A O 1
ATOM 2061 N N . HIS A 1 268 ? 22.947 -1.730 -14.734 1.00 96.62 268 HIS A N 1
ATOM 2062 C CA . HIS A 1 268 ? 23.796 -2.226 -13.653 1.00 96.62 268 HIS A CA 1
ATOM 2063 C C . HIS A 1 268 ? 24.545 -3.467 -14.122 1.00 96.62 268 HIS A C 1
ATOM 2065 O O . HIS A 1 268 ? 23.949 -4.331 -14.755 1.00 96.62 268 HIS A O 1
ATOM 2071 N N . THR A 1 269 ? 25.838 -3.569 -13.833 1.00 96.38 269 THR A N 1
ATOM 2072 C CA . THR A 1 269 ? 26.610 -4.783 -14.130 1.00 96.38 269 THR A CA 1
ATOM 2073 C C . THR A 1 269 ? 26.587 -5.688 -12.906 1.00 96.38 269 THR A C 1
ATOM 2075 O O . THR A 1 269 ? 26.995 -5.251 -11.832 1.00 96.38 269 THR A O 1
ATOM 2078 N N . GLY A 1 270 ? 26.092 -6.915 -13.063 1.00 90.81 270 GLY A N 1
ATOM 2079 C CA . GLY A 1 270 ? 26.089 -7.928 -12.010 1.00 90.81 270 GLY A CA 1
ATOM 2080 C C . GLY A 1 270 ? 27.466 -8.559 -11.803 1.00 90.81 270 GLY A C 1
ATOM 2081 O O . GLY A 1 270 ? 28.376 -8.397 -12.620 1.00 90.81 270 GLY A O 1
ATOM 2082 N N . ASP A 1 271 ? 27.608 -9.326 -10.722 1.00 89.81 271 ASP A N 1
ATOM 2083 C CA . ASP A 1 271 ? 28.849 -10.048 -10.394 1.00 89.81 271 ASP A CA 1
ATOM 2084 C C . ASP A 1 271 ? 29.202 -11.130 -11.432 1.00 89.81 271 ASP A C 1
ATOM 2086 O O . ASP A 1 271 ? 30.359 -11.524 -11.575 1.00 89.81 271 ASP A O 1
ATOM 2090 N N . ASP A 1 272 ? 28.206 -11.590 -12.190 1.00 91.19 272 ASP A N 1
ATOM 2091 C CA . ASP A 1 272 ? 28.344 -12.499 -13.329 1.00 91.19 272 ASP A CA 1
ATOM 2092 C C . ASP A 1 272 ? 28.836 -11.803 -14.616 1.00 91.19 272 ASP A C 1
ATOM 2094 O O . ASP A 1 272 ? 29.043 -12.458 -15.640 1.00 91.19 272 ASP A O 1
ATOM 2098 N N . GLY A 1 273 ? 29.031 -10.481 -14.580 1.00 93.94 273 GLY A N 1
ATOM 2099 C CA . GLY A 1 273 ? 29.420 -9.653 -15.719 1.00 93.94 273 GLY A CA 1
ATOM 2100 C C . GLY A 1 273 ? 28.272 -9.309 -16.674 1.00 93.94 273 GLY A C 1
ATOM 2101 O O . GLY A 1 273 ? 28.492 -8.556 -17.628 1.00 93.94 273 GLY A O 1
ATOM 2102 N N . ALA A 1 274 ? 27.057 -9.813 -16.440 1.00 95.38 274 ALA A N 1
ATOM 2103 C CA . ALA A 1 274 ? 25.891 -9.468 -17.239 1.00 95.38 274 ALA A CA 1
ATOM 2104 C C . ALA A 1 274 ? 25.371 -8.069 -16.878 1.00 95.38 274 ALA A C 1
ATOM 2106 O O . ALA A 1 274 ? 25.612 -7.534 -15.797 1.00 95.38 274 ALA A O 1
ATOM 2107 N N . THR A 1 275 ? 24.681 -7.435 -17.826 1.00 97.94 275 THR A N 1
ATOM 2108 C CA . THR A 1 275 ? 24.093 -6.104 -17.634 1.00 97.94 275 THR A CA 1
ATOM 2109 C C . THR A 1 275 ? 22.595 -6.226 -17.406 1.00 97.94 275 THR A C 1
ATOM 2111 O O . THR A 1 275 ? 21.885 -6.806 -18.226 1.00 97.94 275 THR A O 1
ATOM 2114 N N . TYR A 1 276 ? 22.114 -5.606 -16.339 1.00 98.00 276 TYR A N 1
ATOM 2115 C CA . TYR A 1 276 ? 20.757 -5.716 -15.840 1.00 98.00 276 TYR A CA 1
ATOM 2116 C C . TYR A 1 276 ? 20.053 -4.363 -15.760 1.00 98.00 276 TYR A C 1
ATOM 2118 O O . TYR A 1 276 ? 20.642 -3.328 -15.436 1.00 98.00 276 TYR A O 1
ATOM 2126 N N . LEU A 1 277 ? 18.755 -4.395 -16.041 1.00 97.81 277 LEU A N 1
ATOM 2127 C CA . LEU A 1 277 ? 17.798 -3.365 -15.690 1.00 97.81 277 LEU A CA 1
ATOM 2128 C C . LEU A 1 277 ? 17.192 -3.714 -14.334 1.00 97.81 277 LEU A C 1
ATOM 2130 O O . LEU A 1 277 ? 16.444 -4.687 -14.225 1.00 97.81 277 LEU A O 1
ATOM 2134 N N . LEU A 1 278 ? 17.475 -2.892 -13.328 1.00 97.44 278 LEU A N 1
ATOM 2135 C CA . LEU A 1 278 ? 16.769 -2.947 -12.053 1.00 97.44 278 LEU A CA 1
ATOM 2136 C C . LEU A 1 278 ? 15.490 -2.121 -12.159 1.00 97.44 278 LEU A C 1
ATOM 2138 O O . LEU A 1 278 ? 15.498 -1.008 -12.690 1.00 97.44 278 LEU A O 1
ATOM 2142 N N . ALA A 1 279 ? 14.379 -2.667 -11.686 1.00 97.69 279 ALA A N 1
ATOM 2143 C CA . ALA A 1 279 ? 13.075 -2.036 -11.780 1.00 97.69 279 ALA A CA 1
ATOM 2144 C C . ALA A 1 279 ? 12.158 -2.461 -10.632 1.00 97.69 279 ALA A C 1
ATOM 2146 O O . ALA A 1 279 ? 12.429 -3.404 -9.892 1.00 97.69 279 ALA A O 1
ATOM 2147 N N . THR A 1 280 ? 11.025 -1.778 -10.531 1.00 97.69 280 THR A N 1
ATOM 2148 C CA . THR A 1 280 ? 9.875 -2.251 -9.766 1.00 97.69 280 THR A CA 1
ATOM 2149 C C . THR A 1 280 ? 8.885 -2.917 -10.697 1.00 97.69 280 THR A C 1
ATOM 2151 O O . THR A 1 280 ? 8.481 -2.326 -11.700 1.00 97.69 280 THR A O 1
ATOM 2154 N N . TRP A 1 281 ? 8.461 -4.119 -10.324 1.00 97.75 281 TRP A N 1
ATOM 2155 C CA . TRP A 1 281 ? 7.261 -4.776 -10.818 1.00 97.75 281 TRP A CA 1
ATOM 2156 C C . TRP A 1 281 ? 6.097 -4.337 -9.922 1.00 97.75 281 TRP A C 1
ATOM 2158 O O . TRP A 1 281 ? 5.944 -4.821 -8.806 1.00 97.75 281 TRP A O 1
ATOM 2168 N N . LYS A 1 282 ? 5.311 -3.370 -10.409 1.00 97.12 282 LYS A N 1
ATOM 2169 C CA . LYS A 1 282 ? 4.057 -2.900 -9.812 1.00 97.12 282 LYS A CA 1
ATOM 2170 C C . LYS A 1 282 ? 2.813 -3.526 -10.445 1.00 97.12 282 LYS A C 1
ATOM 2172 O O . LYS A 1 282 ? 2.585 -3.287 -11.637 1.00 97.12 282 LYS A O 1
ATOM 2177 N N . GLU A 1 283 ? 2.016 -4.242 -9.647 1.00 96.19 283 GLU A N 1
ATOM 2178 C CA . GLU A 1 283 ? 0.733 -4.876 -10.002 1.00 96.19 283 GLU A CA 1
ATOM 2179 C C . GLU A 1 283 ? -0.112 -3.990 -10.926 1.00 96.19 283 GLU A C 1
ATOM 2181 O O . GLU A 1 283 ? -0.309 -2.799 -10.66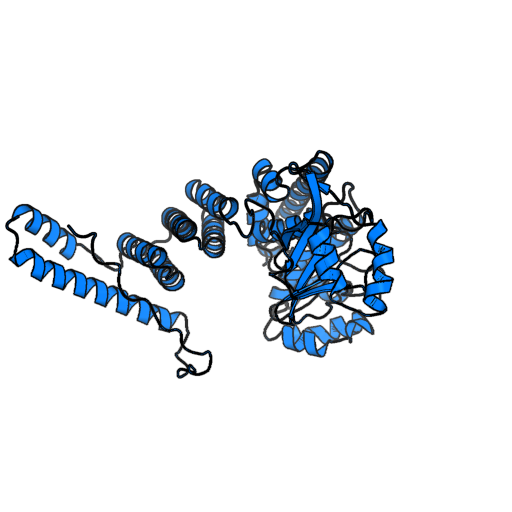2 1.00 96.19 283 GLU A O 1
ATOM 2186 N N . TRP A 1 284 ? -0.611 -4.565 -12.024 1.00 95.75 284 TRP A N 1
ATOM 2187 C CA . TRP A 1 284 ? -1.552 -3.864 -12.886 1.00 95.75 284 TRP A CA 1
ATOM 2188 C C . TRP A 1 284 ? -2.927 -3.797 -12.232 1.00 95.75 284 TRP A C 1
ATOM 2190 O O . TRP A 1 284 ? -3.561 -4.819 -11.987 1.00 95.75 284 TRP A O 1
ATOM 2200 N N . VAL A 1 285 ? -3.413 -2.579 -12.014 1.00 92.38 285 VAL A N 1
ATOM 2201 C CA . VAL A 1 285 ? -4.782 -2.346 -11.555 1.00 92.38 285 VAL A CA 1
ATOM 2202 C C . VAL A 1 285 ? -5.681 -2.266 -12.796 1.00 92.38 285 VAL A C 1
ATOM 2204 O O . VAL A 1 285 ? -5.512 -1.342 -13.598 1.00 92.38 285 VAL A O 1
ATOM 2207 N N . PRO A 1 286 ? -6.590 -3.235 -13.017 1.00 86.50 286 PRO A N 1
ATOM 2208 C CA . PRO A 1 286 ? -7.344 -3.338 -14.267 1.00 86.50 286 PRO A CA 1
ATOM 2209 C C . PRO A 1 286 ? -8.358 -2.204 -14.435 1.00 86.50 286 PRO A C 1
ATOM 2211 O O . PRO A 1 286 ? -8.546 -1.716 -15.549 1.00 86.50 286 PRO A O 1
ATOM 2214 N N . GLU A 1 287 ? -8.973 -1.770 -13.335 1.00 88.50 287 GLU A N 1
ATOM 2215 C CA . GLU A 1 287 ? -10.031 -0.768 -13.325 1.00 88.50 287 GLU A CA 1
ATOM 2216 C C . GLU A 1 287 ? -9.841 0.193 -12.153 1.00 88.50 287 GLU A C 1
ATOM 2218 O O . GLU A 1 287 ? -9.939 -0.186 -10.992 1.00 88.50 287 GLU A O 1
ATOM 2223 N N . PHE A 1 288 ? -9.585 1.461 -12.461 1.00 92.81 288 PHE A N 1
ATOM 2224 C CA . PHE A 1 288 ? -9.544 2.541 -11.483 1.00 92.81 288 PHE A CA 1
ATOM 2225 C C . PHE A 1 288 ? -9.906 3.862 -12.159 1.00 92.81 288 PHE A C 1
ATOM 2227 O O . PHE A 1 288 ? -9.890 3.994 -13.384 1.00 92.81 288 PHE A O 1
ATOM 2234 N N . THR A 1 289 ? -10.231 4.868 -11.359 1.00 94.62 289 THR A N 1
ATOM 2235 C CA . THR A 1 289 ? -10.491 6.225 -11.842 1.00 94.62 289 THR A CA 1
ATOM 2236 C C . THR A 1 289 ? -9.832 7.249 -10.939 1.00 94.62 289 THR A C 1
ATOM 2238 O O . THR A 1 289 ? -9.717 7.021 -9.743 1.00 94.62 289 THR A O 1
ATOM 2241 N N . GLY A 1 290 ? -9.425 8.395 -11.488 1.00 95.12 290 GLY A N 1
ATOM 2242 C CA . GLY A 1 290 ? -8.869 9.482 -10.684 1.00 95.12 290 GLY A CA 1
ATOM 2243 C C . GLY A 1 290 ? -9.835 9.917 -9.580 1.00 95.12 290 GLY A C 1
ATOM 2244 O O . GLY A 1 290 ? -11.043 10.042 -9.813 1.00 95.12 290 GLY A O 1
ATOM 2245 N N . PHE A 1 291 ? -9.288 10.132 -8.388 1.00 96.94 291 PHE A N 1
ATOM 2246 C CA . PHE A 1 291 ? -9.958 10.688 -7.221 1.00 96.94 291 PHE A CA 1
ATOM 2247 C C . PHE A 1 291 ? -9.356 12.073 -6.935 1.00 96.94 291 PHE A C 1
ATOM 2249 O O . PHE A 1 291 ? -8.207 12.144 -6.498 1.00 96.94 291 PHE A O 1
ATOM 2256 N N . PRO A 1 292 ? -10.096 13.170 -7.193 1.00 96.56 292 PRO A N 1
ATOM 2257 C CA . PRO A 1 292 ? -9.638 14.552 -6.992 1.00 96.56 292 PRO A CA 1
ATOM 2258 C C . PRO A 1 292 ? -9.393 14.942 -5.523 1.00 96.56 292 PRO A C 1
ATOM 2260 O O . PRO A 1 292 ? -10.065 15.818 -4.977 1.00 96.56 292 PRO A O 1
ATOM 2263 N N . ILE A 1 293 ? -8.425 14.303 -4.863 1.00 96.88 293 ILE A N 1
ATOM 2264 C CA . ILE A 1 293 ? -8.069 14.549 -3.459 1.00 96.88 293 ILE A CA 1
ATOM 2265 C C . ILE A 1 293 ? -7.718 16.023 -3.202 1.00 96.88 293 ILE A C 1
ATOM 2267 O O . ILE A 1 293 ? -7.878 16.521 -2.090 1.00 96.88 293 ILE A O 1
ATOM 2271 N N . GLU A 1 294 ? -7.308 16.751 -4.240 1.00 96.94 294 GLU A N 1
ATOM 2272 C CA . GLU A 1 294 ? -6.971 18.170 -4.203 1.00 96.94 294 GLU A CA 1
ATOM 2273 C C . GLU A 1 294 ? -8.141 19.094 -3.839 1.00 96.94 294 GLU A C 1
ATOM 2275 O O . GLU A 1 294 ? -7.898 20.196 -3.346 1.00 96.94 294 GLU A O 1
ATOM 2280 N N . ALA A 1 295 ? -9.396 18.662 -4.011 1.00 96.56 295 ALA A N 1
ATOM 2281 C CA . ALA A 1 295 ? -10.584 19.426 -3.623 1.00 96.56 295 ALA A CA 1
ATOM 2282 C C . ALA A 1 295 ? -10.827 19.382 -2.098 1.00 96.56 295 ALA A C 1
ATOM 2284 O O . ALA A 1 295 ? -11.869 18.933 -1.614 1.00 96.56 295 ALA A O 1
ATOM 2285 N N . THR A 1 296 ? -9.841 19.853 -1.330 1.00 97.12 296 THR A N 1
ATOM 2286 C CA . THR A 1 296 ? -9.741 19.685 0.129 1.00 97.12 296 THR A CA 1
ATOM 2287 C C . THR A 1 296 ? -10.924 20.245 0.911 1.00 97.12 296 THR A C 1
ATOM 2289 O O . THR A 1 296 ? -11.332 19.659 1.914 1.00 97.12 296 THR A O 1
ATOM 2292 N N . SER A 1 297 ? -11.540 21.323 0.420 1.00 96.00 297 SER A N 1
ATOM 2293 C CA . SER A 1 297 ? -12.710 21.962 1.036 1.00 96.00 297 SER A CA 1
ATOM 2294 C C . SER A 1 297 ? -13.906 21.024 1.220 1.00 96.00 297 SER A C 1
ATOM 2296 O O . SER A 1 297 ? -14.765 21.301 2.052 1.00 96.00 297 SER A O 1
ATOM 2298 N N . THR A 1 298 ? -13.963 19.919 0.473 1.00 96.88 298 THR A N 1
ATOM 2299 C CA . THR A 1 298 ? -15.085 18.971 0.505 1.00 96.88 298 THR A CA 1
ATOM 2300 C C . THR A 1 298 ? -14.956 17.877 1.562 1.00 96.88 298 THR A C 1
ATOM 2302 O O . THR A 1 298 ? -15.970 17.275 1.911 1.00 96.88 298 THR A O 1
ATOM 2305 N N . TRP A 1 299 ? -13.743 17.627 2.073 1.00 97.44 299 TRP A N 1
ATOM 2306 C CA . TRP A 1 299 ? -13.457 16.498 2.967 1.00 97.44 299 TRP A CA 1
ATOM 2307 C C . TRP A 1 299 ? -12.636 16.858 4.211 1.00 97.44 299 TRP A C 1
ATOM 2309 O O . TRP A 1 299 ? -12.607 16.081 5.163 1.00 97.44 299 TRP A O 1
ATOM 2319 N N . THR A 1 300 ? -11.965 18.019 4.267 1.00 98.06 300 THR A N 1
ATOM 2320 C CA . THR A 1 300 ? -11.100 18.377 5.415 1.00 98.06 300 THR A CA 1
ATOM 2321 C C . THR A 1 300 ? -11.855 18.361 6.746 1.00 98.06 300 THR A C 1
ATOM 2323 O O . THR A 1 300 ? -11.295 17.961 7.766 1.00 98.06 300 THR A O 1
ATOM 2326 N N . SER A 1 301 ? -13.144 18.710 6.752 1.00 97.56 301 SER A N 1
ATOM 2327 C CA . SER A 1 301 ? -13.964 18.672 7.965 1.00 97.56 301 SER A CA 1
ATOM 2328 C C . SER A 1 301 ? -14.130 17.261 8.543 1.00 97.56 301 SER A C 1
ATOM 2330 O O . SER A 1 301 ? -14.426 17.136 9.725 1.00 97.56 301 SER A O 1
ATOM 2332 N N . TRP A 1 302 ? -13.935 16.194 7.769 1.00 98.06 302 TRP A N 1
ATOM 2333 C CA . TRP A 1 302 ? -14.066 14.816 8.253 1.00 98.06 302 TRP A CA 1
ATOM 2334 C C . TRP A 1 302 ? -12.877 14.372 9.099 1.00 98.06 302 TRP A C 1
ATOM 2336 O O . TRP A 1 302 ? -13.041 13.621 10.060 1.00 98.06 302 TRP A O 1
ATOM 2346 N N . VAL A 1 303 ? -11.692 14.872 8.745 1.00 98.00 303 VAL A N 1
ATOM 2347 C CA . VAL A 1 303 ? -10.408 14.536 9.375 1.00 98.00 303 VAL A CA 1
ATOM 2348 C C . VAL A 1 303 ? -9.935 15.601 10.370 1.00 98.00 303 VAL A C 1
ATOM 2350 O O . VAL A 1 303 ? -8.842 15.480 10.913 1.00 98.00 303 VAL A O 1
ATOM 2353 N N . THR A 1 304 ? -10.746 16.631 10.627 1.00 98.12 304 THR A N 1
ATOM 2354 C CA . THR A 1 304 ? -10.481 17.700 11.605 1.00 98.12 304 THR A CA 1
ATOM 2355 C C . THR A 1 304 ? -11.193 17.396 12.924 1.00 98.12 304 THR A C 1
ATOM 2357 O O . THR A 1 304 ? -12.379 17.059 12.920 1.00 98.12 304 THR A O 1
ATOM 2360 N N . ALA A 1 305 ? -10.497 17.552 14.050 1.00 96.75 305 ALA A N 1
ATOM 2361 C CA . ALA A 1 305 ? -11.064 17.343 15.377 1.00 96.75 305 ALA A CA 1
ATOM 2362 C C . ALA A 1 305 ? -12.127 18.412 15.704 1.00 96.75 305 ALA A C 1
ATOM 2364 O O . ALA A 1 305 ? -12.026 19.568 15.291 1.00 96.75 305 ALA A O 1
ATOM 2365 N N . GLY A 1 306 ? -13.182 18.027 16.423 1.00 93.81 306 GLY A N 1
ATOM 2366 C CA . GLY A 1 306 ? -14.284 18.909 16.830 1.00 93.81 306 GLY A CA 1
ATOM 2367 C C . GLY A 1 306 ? -15.280 19.273 15.719 1.00 93.81 306 GLY A C 1
ATOM 2368 O O . GLY A 1 306 ? -16.266 19.971 15.966 1.00 93.81 306 GLY A O 1
ATOM 2369 N N . SER A 1 307 ? -15.064 18.795 14.493 1.00 94.06 307 SER A N 1
ATOM 2370 C CA . SER A 1 307 ? -15.980 19.007 13.373 1.00 94.06 307 SER A CA 1
ATOM 2371 C C . SER A 1 307 ? -17.222 18.112 13.466 1.00 94.06 307 SER A C 1
ATOM 2373 O O . SER A 1 307 ? -17.129 16.911 13.731 1.00 94.06 307 SER A O 1
ATOM 2375 N N . ARG A 1 308 ? -18.398 18.691 13.178 1.00 88.06 308 ARG A N 1
ATOM 2376 C CA . ARG A 1 308 ? -19.725 18.038 13.227 1.00 88.06 308 ARG A CA 1
ATOM 2377 C C . ARG A 1 308 ? -20.157 17.417 11.892 1.00 88.06 308 ARG A C 1
ATOM 2379 O O . ARG A 1 308 ? -21.320 17.516 11.514 1.00 88.06 308 ARG A O 1
ATOM 2386 N N . SER A 1 309 ? -19.221 16.852 11.138 1.00 90.75 309 SER A N 1
ATOM 2387 C CA . SER A 1 309 ? -19.554 16.223 9.853 1.00 90.75 309 SER A CA 1
ATOM 2388 C C . SER A 1 309 ? -20.337 14.926 10.061 1.00 90.75 309 SER A C 1
ATOM 2390 O O . SER A 1 309 ? -20.022 14.172 10.980 1.00 90.75 309 SER A O 1
ATOM 2392 N N . ASP A 1 310 ? -21.320 14.662 9.200 1.00 93.69 310 ASP A N 1
ATOM 2393 C CA . ASP A 1 310 ? -22.006 13.370 9.169 1.00 93.69 310 ASP A CA 1
ATOM 2394 C C . ASP A 1 310 ? -21.097 12.333 8.501 1.00 93.69 310 ASP A C 1
ATOM 2396 O O . ASP A 1 310 ? -20.903 12.342 7.287 1.00 93.69 310 ASP A O 1
ATOM 2400 N N . LEU A 1 311 ? -20.472 11.484 9.316 1.00 96.06 311 LEU A N 1
ATOM 2401 C CA . LEU A 1 311 ? -19.572 10.441 8.830 1.00 96.06 311 LEU A CA 1
ATOM 2402 C C . LEU A 1 311 ? -20.330 9.193 8.349 1.00 96.06 311 LEU A C 1
ATOM 2404 O O . LEU A 1 311 ? -19.721 8.330 7.723 1.00 96.06 311 LEU A O 1
ATOM 2408 N N . GLU A 1 312 ? -21.635 9.094 8.603 1.00 97.00 312 GLU A N 1
ATOM 2409 C CA . GLU A 1 312 ? -22.447 7.950 8.178 1.00 97.00 312 GLU A CA 1
ATOM 2410 C C . GLU A 1 312 ? -23.172 8.210 6.842 1.00 97.00 312 GLU A C 1
ATOM 2412 O O . GLU A 1 312 ? -23.779 7.292 6.288 1.00 97.00 312 GLU A O 1
ATOM 2417 N N . GLU A 1 313 ? -23.061 9.426 6.278 1.00 97.00 313 GLU A N 1
ATOM 2418 C CA . GLU A 1 313 ? -23.464 9.737 4.895 1.00 97.00 313 GLU A CA 1
ATOM 2419 C C . GLU A 1 313 ? -22.794 8.744 3.929 1.00 97.00 313 GLU A C 1
ATOM 2421 O O . GLU A 1 313 ? -21.607 8.420 4.061 1.00 97.00 313 GLU A O 1
ATOM 2426 N N . LYS A 1 314 ? -23.533 8.260 2.925 1.00 97.81 314 LYS A N 1
ATOM 2427 C CA . LYS A 1 314 ? -22.942 7.431 1.870 1.00 97.81 314 LYS A CA 1
ATOM 2428 C C . LYS A 1 314 ? -22.022 8.280 0.998 1.00 97.81 314 LYS A C 1
ATOM 2430 O O . LYS A 1 314 ? -22.404 9.348 0.523 1.00 97.81 314 LYS A O 1
ATOM 2435 N N . VAL A 1 315 ? -20.839 7.760 0.675 1.00 97.75 315 VAL A N 1
ATOM 2436 C CA . VAL A 1 315 ? -19.889 8.432 -0.231 1.00 97.75 315 VAL A CA 1
ATOM 2437 C C . VAL A 1 315 ? -20.525 8.712 -1.593 1.00 97.75 315 VAL A C 1
ATOM 2439 O O . VAL A 1 315 ? -20.291 9.772 -2.170 1.00 97.75 315 VAL A O 1
ATOM 2442 N N . ALA A 1 316 ? -21.364 7.797 -2.089 1.00 96.81 316 ALA A N 1
ATOM 2443 C CA . ALA A 1 316 ? -22.102 7.960 -3.339 1.00 96.81 316 ALA A CA 1
ATOM 2444 C C . ALA A 1 316 ? -22.927 9.261 -3.390 1.00 96.81 316 ALA A C 1
ATOM 2446 O O . ALA A 1 316 ? -22.938 9.929 -4.426 1.00 96.81 316 ALA A O 1
ATOM 2447 N N . ASP A 1 317 ? -23.548 9.644 -2.271 1.00 96.56 317 ASP A N 1
ATOM 2448 C CA . ASP A 1 317 ? -24.390 10.840 -2.161 1.00 96.56 317 ASP A CA 1
ATOM 2449 C C . ASP A 1 317 ? -23.553 12.121 -2.009 1.00 96.56 317 ASP A C 1
ATOM 2451 O O . ASP A 1 317 ? -23.952 13.197 -2.463 1.00 96.56 317 ASP A O 1
ATOM 2455 N N . TRP A 1 318 ? -22.350 12.005 -1.440 1.00 96.81 318 TRP A N 1
ATOM 2456 C CA . TRP A 1 318 ? -21.405 13.113 -1.306 1.00 96.81 318 TRP A CA 1
ATOM 2457 C C . TRP A 1 318 ? -20.612 13.410 -2.590 1.00 96.81 318 TRP A C 1
ATOM 2459 O O . TRP A 1 318 ? -20.294 14.571 -2.856 1.00 96.81 318 TRP A O 1
ATOM 2469 N N . LEU A 1 319 ? -20.300 12.404 -3.416 1.00 96.81 319 LEU A N 1
ATOM 2470 C CA . LEU A 1 319 ? -19.436 12.539 -4.602 1.00 96.81 319 LEU A CA 1
ATOM 2471 C C . LEU A 1 319 ? -19.803 13.678 -5.582 1.00 96.81 319 LEU A C 1
ATOM 2473 O O . LEU A 1 319 ? -18.877 14.271 -6.142 1.00 96.81 319 LEU A O 1
ATOM 2477 N N . PRO A 1 320 ? -21.080 14.060 -5.793 1.00 96.12 320 PRO A N 1
ATOM 2478 C CA . PRO A 1 320 ? -21.418 15.256 -6.566 1.00 96.12 320 PRO A CA 1
ATOM 2479 C C . PRO A 1 320 ? -20.789 16.550 -6.022 1.00 96.12 320 PRO A C 1
ATOM 2481 O O . PRO A 1 320 ? -20.356 17.386 -6.812 1.00 96.12 320 PRO A O 1
ATOM 2484 N N . LYS A 1 321 ? -20.666 16.698 -4.693 1.00 96.25 321 LYS A N 1
ATOM 2485 C CA . LYS A 1 321 ? -20.017 17.855 -4.044 1.00 96.25 321 LYS A CA 1
ATOM 2486 C C . LYS A 1 321 ? -18.521 17.896 -4.381 1.00 96.25 321 LYS A C 1
ATOM 2488 O O . LYS A 1 321 ? -17.983 18.952 -4.708 1.00 96.25 321 LYS A O 1
ATOM 2493 N N . LEU A 1 322 ? -17.857 16.734 -4.356 1.00 96.69 322 LEU A N 1
ATOM 2494 C CA . LEU A 1 322 ? -16.467 16.593 -4.806 1.00 96.69 322 LEU A CA 1
ATOM 2495 C C . LEU A 1 322 ? -16.328 16.951 -6.290 1.00 96.69 322 LEU A C 1
ATOM 2497 O O . LEU A 1 322 ? -15.396 17.656 -6.675 1.00 96.69 322 LEU A O 1
ATOM 2501 N N . ALA A 1 323 ? -17.250 16.463 -7.120 1.00 95.06 323 ALA A N 1
ATOM 2502 C CA . ALA A 1 323 ? -17.236 16.701 -8.555 1.00 95.06 323 ALA A CA 1
ATOM 2503 C C . ALA A 1 323 ? -17.358 18.191 -8.900 1.00 95.06 323 ALA A C 1
ATOM 2505 O O . ALA A 1 323 ? -16.608 18.694 -9.733 1.00 95.06 323 ALA A O 1
ATOM 2506 N N . GLU A 1 324 ? -18.255 18.904 -8.223 1.00 96.62 324 GLU A N 1
ATOM 2507 C CA . GLU A 1 324 ? -18.410 20.349 -8.367 1.00 96.62 324 GLU A CA 1
ATOM 2508 C C . GLU A 1 324 ? -17.135 21.102 -7.960 1.00 96.62 324 GLU A C 1
ATOM 2510 O O . GLU A 1 324 ? -16.616 21.903 -8.741 1.00 96.62 324 GLU A O 1
ATOM 2515 N N . ALA A 1 325 ? -16.574 20.793 -6.787 1.00 95.75 325 ALA A N 1
ATOM 2516 C CA . ALA A 1 325 ? -15.383 21.470 -6.274 1.00 95.75 325 ALA A CA 1
ATOM 2517 C C . ALA A 1 325 ? -14.117 21.226 -7.118 1.00 95.75 325 ALA A C 1
ATOM 2519 O O . ALA A 1 325 ? -13.264 22.106 -7.219 1.00 95.75 325 ALA A O 1
ATOM 2520 N N . ALA A 1 326 ? -13.990 20.051 -7.740 1.00 94.69 326 ALA A N 1
ATOM 2521 C CA . ALA A 1 326 ? -12.865 19.700 -8.610 1.00 94.69 326 ALA A CA 1
ATOM 2522 C C . ALA A 1 326 ? -13.069 20.104 -10.089 1.00 94.69 326 ALA A C 1
ATOM 2524 O O . ALA A 1 326 ? -12.247 19.761 -10.945 1.00 94.69 326 ALA A O 1
ATOM 2525 N N . GLY A 1 327 ? -14.155 20.814 -10.418 1.00 92.88 327 GLY A N 1
ATOM 2526 C CA . GLY A 1 327 ? -14.415 21.324 -11.765 1.00 92.88 327 GLY A CA 1
ATOM 2527 C C . GLY A 1 327 ? -14.523 20.217 -12.829 1.00 92.88 327 GLY A C 1
ATOM 2528 O O . GLY A 1 327 ? -15.024 19.129 -12.544 1.00 92.88 327 GLY A O 1
ATOM 2529 N N . PRO A 1 328 ? -14.056 20.441 -14.075 1.00 90.06 328 PRO A N 1
ATOM 2530 C CA . PRO A 1 328 ? -14.166 19.450 -15.151 1.00 90.06 328 PRO A CA 1
ATOM 2531 C C . PRO A 1 328 ? -13.583 18.074 -14.795 1.00 90.06 328 PRO A C 1
ATOM 2533 O O . PRO A 1 328 ? -14.197 17.050 -15.090 1.00 90.06 328 PRO A O 1
ATOM 2536 N N . ARG A 1 329 ? -12.438 18.033 -14.096 1.00 86.56 329 ARG A N 1
ATOM 2537 C CA . ARG A 1 329 ? -11.832 16.779 -13.611 1.00 86.56 329 ARG A CA 1
ATOM 2538 C C . ARG A 1 329 ? -12.674 16.097 -12.544 1.00 86.56 329 ARG A C 1
ATOM 2540 O O . ARG A 1 329 ? -12.773 14.872 -12.535 1.00 86.56 329 ARG A O 1
ATOM 2547 N N . GLY A 1 330 ? -13.336 16.890 -11.711 1.00 79.94 330 GLY A N 1
ATOM 2548 C CA . GLY A 1 330 ? -14.340 16.430 -10.768 1.00 79.94 330 GLY A CA 1
ATOM 2549 C C . GLY A 1 330 ? -15.503 15.684 -11.409 1.00 79.94 330 GLY A C 1
ATOM 2550 O O . GLY A 1 330 ? -16.021 14.760 -10.792 1.00 79.94 330 GLY A O 1
ATOM 2551 N N . TRP A 1 331 ? -15.871 15.983 -12.653 1.00 89.00 331 TRP A N 1
ATOM 2552 C CA . TRP A 1 331 ? -16.938 15.265 -13.360 1.00 89.00 331 TRP A CA 1
ATOM 2553 C C . TRP A 1 331 ? -16.444 14.080 -14.192 1.00 89.00 331 TRP A C 1
ATOM 2555 O O . TRP A 1 331 ? -17.198 13.122 -14.397 1.00 89.00 331 TRP A O 1
ATOM 2565 N N . THR A 1 332 ? -15.177 14.083 -14.614 1.00 87.44 332 THR A N 1
ATOM 2566 C CA . THR A 1 332 ? -14.565 12.957 -15.329 1.00 87.44 332 THR A CA 1
ATOM 2567 C C . THR A 1 332 ? -14.723 11.663 -14.530 1.00 87.44 332 THR A C 1
ATOM 2569 O O . THR A 1 332 ? -14.285 11.559 -13.383 1.00 87.44 332 THR A O 1
ATOM 2572 N N . ASN A 1 333 ? -15.376 10.666 -15.136 1.00 90.38 333 ASN A N 1
ATOM 2573 C CA . ASN A 1 333 ? -15.629 9.347 -14.546 1.00 90.38 333 ASN A CA 1
ATOM 2574 C C . ASN A 1 333 ? -16.352 9.370 -13.180 1.00 90.38 333 ASN A C 1
ATOM 2576 O O . ASN A 1 333 ? -16.263 8.403 -12.423 1.00 90.38 333 ASN A O 1
ATOM 2580 N N . ASN A 1 334 ? -17.107 10.428 -12.852 1.00 92.00 334 ASN A N 1
ATOM 2581 C CA . ASN A 1 334 ? -17.840 10.496 -11.580 1.00 92.00 334 ASN A CA 1
ATOM 2582 C C . ASN A 1 334 ? -18.822 9.322 -11.408 1.00 92.00 334 ASN A C 1
ATOM 2584 O O . ASN A 1 334 ? -18.928 8.751 -10.330 1.00 92.00 334 ASN A O 1
ATOM 2588 N N . LYS A 1 335 ? -19.474 8.885 -12.495 1.00 94.62 335 LYS A N 1
ATOM 2589 C CA . LYS A 1 335 ? -20.346 7.699 -12.480 1.00 94.62 335 LYS A CA 1
ATOM 2590 C C . LYS A 1 335 ? -19.604 6.427 -12.045 1.00 94.62 335 LYS A C 1
ATOM 2592 O O . LYS A 1 335 ? -20.174 5.625 -11.315 1.00 94.62 335 LYS A O 1
ATOM 2597 N N . ALA A 1 336 ? -18.352 6.252 -12.476 1.00 95.00 336 ALA A N 1
ATOM 2598 C CA . ALA A 1 336 ? -17.534 5.117 -12.054 1.00 95.00 336 ALA A CA 1
ATOM 2599 C C . ALA A 1 336 ? -17.189 5.219 -10.563 1.00 95.00 336 ALA A C 1
ATOM 2601 O O . ALA A 1 336 ? -17.373 4.246 -9.846 1.00 95.00 336 ALA A O 1
ATOM 2602 N N . ARG A 1 337 ? -16.808 6.411 -10.072 1.00 95.56 337 ARG A N 1
ATOM 2603 C CA . ARG A 1 337 ? -16.582 6.646 -8.630 1.00 95.56 337 ARG A CA 1
ATOM 2604 C C . ARG A 1 337 ? -17.807 6.314 -7.786 1.00 95.56 337 ARG A C 1
ATOM 2606 O O . ARG A 1 337 ? -17.669 5.636 -6.779 1.00 95.56 337 ARG A O 1
ATOM 2613 N N . VAL A 1 338 ? -18.998 6.736 -8.215 1.00 95.75 338 VAL A N 1
ATOM 2614 C CA . VAL A 1 338 ? -20.257 6.398 -7.529 1.00 95.75 338 VAL A CA 1
ATOM 2615 C C . VAL A 1 338 ? -20.474 4.882 -7.499 1.00 95.75 338 VAL A C 1
ATOM 2617 O O . VAL A 1 338 ? -20.808 4.338 -6.452 1.00 95.75 338 VAL A O 1
ATOM 2620 N N . GLY A 1 339 ? -20.228 4.188 -8.615 1.00 95.69 339 GLY A N 1
ATOM 2621 C CA . GLY A 1 339 ? -20.302 2.725 -8.668 1.00 95.69 339 GLY A CA 1
ATOM 2622 C C . GLY A 1 339 ? -19.290 2.030 -7.751 1.00 95.69 339 GLY A C 1
ATOM 2623 O O . GLY A 1 339 ? -19.642 1.070 -7.075 1.00 95.69 339 GLY A O 1
ATOM 2624 N N . TYR A 1 340 ? -18.056 2.533 -7.690 1.00 95.94 340 TYR A N 1
ATOM 2625 C CA . TYR A 1 340 ? -16.986 1.997 -6.843 1.00 95.94 340 TYR A CA 1
ATOM 2626 C C . TYR A 1 340 ? -17.193 2.267 -5.353 1.00 95.94 340 TYR A C 1
ATOM 2628 O O . TYR A 1 340 ? -16.787 1.451 -4.528 1.00 95.94 340 TYR A O 1
ATOM 2636 N N . ALA A 1 341 ? -17.821 3.394 -5.009 1.00 95.44 341 ALA A N 1
ATOM 2637 C CA . ALA A 1 341 ? -18.169 3.722 -3.633 1.00 95.44 341 ALA A CA 1
ATOM 2638 C C . ALA A 1 341 ? -19.137 2.688 -3.043 1.00 95.44 341 ALA A C 1
ATOM 2640 O O . ALA A 1 341 ? -18.962 2.281 -1.898 1.00 95.44 341 ALA A O 1
ATOM 2641 N N . GLY A 1 342 ? -20.132 2.239 -3.816 1.00 93.50 342 GLY A N 1
ATOM 2642 C CA . GLY A 1 342 ? -21.133 1.284 -3.339 1.00 93.50 342 GLY A CA 1
ATOM 2643 C C . GLY A 1 342 ? -21.782 1.754 -2.031 1.00 93.50 342 GLY A C 1
ATOM 2644 O O . GLY A 1 342 ? -22.308 2.861 -1.956 1.00 93.50 342 GLY A O 1
ATOM 2645 N N . GLU A 1 343 ? -21.696 0.922 -0.991 1.00 95.44 343 GLU A N 1
ATOM 2646 C CA . GLU A 1 343 ? -22.235 1.196 0.351 1.00 95.44 343 GLU A CA 1
ATOM 2647 C C . GLU A 1 343 ? -21.222 1.861 1.304 1.00 95.44 343 GLU A C 1
ATOM 2649 O O . GLU A 1 343 ? -21.470 1.965 2.503 1.00 95.44 343 GLU A O 1
ATOM 2654 N N . MET A 1 344 ? -20.070 2.310 0.797 1.00 97.88 344 MET A N 1
ATOM 2655 C CA . MET A 1 344 ? -19.056 2.992 1.598 1.00 97.88 344 MET A CA 1
ATOM 2656 C C . MET A 1 344 ? -19.621 4.257 2.254 1.00 97.88 344 MET A C 1
ATOM 2658 O O . MET A 1 344 ? -20.212 5.111 1.585 1.00 97.88 344 MET A O 1
ATOM 2662 N N . THR A 1 345 ? -19.370 4.415 3.553 1.00 98.25 345 THR A N 1
ATOM 2663 C CA . THR A 1 345 ? -19.693 5.635 4.297 1.00 98.25 345 THR A CA 1
ATOM 2664 C C . THR A 1 345 ? -18.548 6.640 4.241 1.00 98.25 345 THR A C 1
ATOM 2666 O O . THR A 1 345 ? -17.382 6.296 4.006 1.00 98.25 345 THR A O 1
ATOM 2669 N N . VAL A 1 346 ? -18.871 7.909 4.483 1.00 98.00 346 VAL A N 1
ATOM 2670 C CA . VAL A 1 346 ? -17.889 8.989 4.611 1.00 98.00 346 VAL A CA 1
ATOM 2671 C C . VAL A 1 346 ? -16.838 8.657 5.674 1.00 98.00 346 VAL A C 1
ATOM 2673 O O . VAL A 1 346 ? -15.676 9.001 5.483 1.00 98.00 346 VAL A O 1
ATOM 2676 N N . ARG A 1 347 ? -17.186 7.928 6.743 1.00 98.06 347 ARG A N 1
ATOM 2677 C CA . ARG A 1 347 ? -16.246 7.440 7.762 1.00 98.06 347 ARG A CA 1
ATOM 2678 C C . ARG A 1 347 ? -15.123 6.612 7.149 1.00 98.06 347 ARG A C 1
ATOM 2680 O O . ARG A 1 347 ? -13.957 6.897 7.408 1.00 98.06 347 ARG A O 1
ATOM 2687 N N . THR A 1 348 ? -15.463 5.614 6.334 1.00 98.25 348 THR A N 1
ATOM 2688 C CA . THR A 1 348 ? -14.473 4.743 5.686 1.00 98.25 348 THR A CA 1
ATOM 2689 C C . THR A 1 348 ? -13.575 5.540 4.743 1.00 98.25 348 THR A C 1
ATOM 2691 O O . THR A 1 348 ? -12.356 5.391 4.782 1.00 98.25 348 THR A O 1
ATOM 2694 N N . LEU A 1 349 ? -14.143 6.444 3.940 1.00 98.50 349 LEU A N 1
ATOM 2695 C CA . LEU A 1 349 ? -13.338 7.286 3.052 1.00 98.50 349 LEU A CA 1
ATOM 2696 C C . LEU A 1 349 ? -12.468 8.290 3.829 1.00 98.50 349 LEU A C 1
ATOM 2698 O O . LEU A 1 349 ? -11.326 8.536 3.451 1.00 98.50 349 LEU A O 1
ATOM 2702 N N . ALA A 1 350 ? -12.968 8.855 4.928 1.00 98.50 350 ALA A N 1
ATOM 2703 C CA . ALA A 1 350 ? -12.218 9.767 5.787 1.00 98.50 350 ALA A CA 1
ATOM 2704 C C . ALA A 1 350 ? -11.028 9.070 6.461 1.00 98.50 350 ALA A C 1
ATOM 2706 O O . ALA A 1 350 ? -9.946 9.655 6.523 1.00 98.50 350 ALA A O 1
ATOM 2707 N N . GLN A 1 351 ? -11.201 7.815 6.891 1.00 98.69 351 GLN A N 1
ATOM 2708 C CA . GLN A 1 351 ? -10.106 6.966 7.362 1.00 98.69 351 GLN A CA 1
ATOM 2709 C C . GLN A 1 351 ? -9.038 6.796 6.275 1.00 98.69 351 GLN A C 1
ATOM 2711 O O . GLN A 1 351 ? -7.864 7.062 6.524 1.00 98.69 351 GLN A O 1
ATOM 2716 N N . GLN A 1 352 ? -9.448 6.456 5.048 1.00 98.69 352 GLN A N 1
ATOM 2717 C CA . GLN A 1 352 ? -8.534 6.304 3.912 1.00 98.69 352 GLN A CA 1
ATOM 2718 C C . GLN A 1 352 ? -7.776 7.592 3.590 1.00 98.69 352 GLN A C 1
ATOM 2720 O O . GLN A 1 352 ? -6.567 7.555 3.372 1.00 98.69 352 GLN A O 1
ATOM 2725 N N . ILE A 1 353 ? -8.454 8.742 3.591 1.00 98.69 353 ILE A N 1
ATOM 2726 C CA . ILE A 1 353 ? -7.814 10.046 3.376 1.00 98.69 353 ILE A CA 1
ATOM 2727 C C . ILE A 1 353 ? -6.813 10.350 4.499 1.00 98.69 353 ILE A C 1
ATOM 2729 O O . ILE A 1 353 ? -5.693 10.773 4.210 1.00 98.69 353 ILE A O 1
ATOM 2733 N N . SER A 1 354 ? -7.186 10.120 5.763 1.00 98.69 354 SER A N 1
ATOM 2734 C CA . SER A 1 354 ? -6.298 10.319 6.917 1.00 98.69 354 SER A 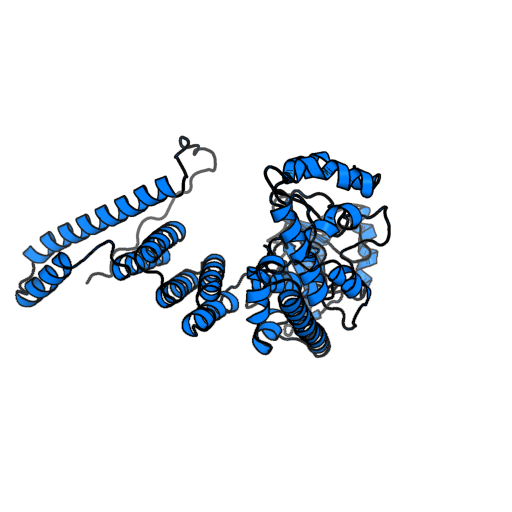CA 1
ATOM 2735 C C . SER A 1 354 ? -5.028 9.469 6.813 1.00 98.69 354 SER A C 1
ATOM 2737 O O . SER A 1 354 ? -3.915 9.988 6.970 1.00 98.69 354 SER A O 1
ATOM 2739 N N . ASP A 1 355 ? -5.174 8.191 6.458 1.00 98.75 355 ASP A N 1
ATOM 2740 C CA . ASP A 1 355 ? -4.051 7.271 6.296 1.00 98.75 355 ASP A CA 1
ATOM 2741 C C . ASP A 1 355 ? -3.180 7.650 5.089 1.00 98.75 355 ASP A C 1
ATOM 2743 O O . ASP A 1 355 ? -1.957 7.637 5.212 1.00 98.75 355 ASP A O 1
ATOM 2747 N N . VAL A 1 356 ? -3.758 8.052 3.944 1.00 98.50 356 VAL A N 1
ATOM 2748 C CA . VAL A 1 356 ? -2.985 8.530 2.775 1.00 98.50 356 VAL A CA 1
ATOM 2749 C C . VAL A 1 356 ? -2.150 9.755 3.145 1.00 98.50 356 VAL A C 1
ATOM 2751 O O . VAL A 1 356 ? -0.955 9.798 2.852 1.00 98.50 356 VAL A O 1
ATOM 2754 N N . LEU A 1 357 ? -2.745 10.745 3.817 1.00 98.56 357 LEU A N 1
ATOM 2755 C CA . LEU A 1 357 ? -2.039 11.965 4.218 1.00 98.56 357 LEU A CA 1
ATOM 2756 C C . LEU A 1 357 ? -0.943 11.687 5.251 1.00 98.56 357 LEU A C 1
ATOM 2758 O O . LEU A 1 357 ? 0.134 12.283 5.179 1.00 98.56 357 LEU A O 1
ATOM 2762 N N . SER A 1 358 ? -1.198 10.771 6.185 1.00 98.69 358 SER A N 1
ATOM 2763 C CA . SER A 1 358 ? -0.209 10.314 7.165 1.00 98.69 358 SER A CA 1
ATOM 2764 C C . SER A 1 358 ? 0.932 9.547 6.489 1.00 98.69 358 SER A C 1
ATOM 2766 O O . SER A 1 358 ? 2.100 9.822 6.758 1.00 98.69 358 SER A O 1
ATOM 2768 N N . MET A 1 359 ? 0.626 8.653 5.547 1.00 98.56 359 MET A N 1
ATOM 2769 C CA . MET A 1 359 ? 1.612 7.910 4.757 1.00 98.56 359 MET A CA 1
ATOM 2770 C C . MET A 1 359 ? 2.476 8.819 3.885 1.00 98.56 359 MET A C 1
ATOM 2772 O O . MET A 1 359 ? 3.699 8.664 3.851 1.00 98.56 359 MET A O 1
ATOM 2776 N N . ASP A 1 360 ? 1.880 9.792 3.199 1.00 98.44 360 ASP A N 1
ATOM 2777 C CA . ASP A 1 360 ? 2.622 10.744 2.371 1.00 98.44 360 ASP A CA 1
ATOM 2778 C C . ASP A 1 360 ? 3.474 11.696 3.232 1.00 98.44 360 ASP A C 1
ATOM 2780 O O . ASP A 1 360 ? 4.564 12.092 2.814 1.00 98.44 360 ASP A O 1
ATOM 2784 N N . TYR A 1 361 ? 3.041 12.023 4.456 1.00 98.69 361 TYR A N 1
ATOM 2785 C CA . TYR A 1 361 ? 3.881 12.731 5.424 1.00 98.69 361 TYR A CA 1
ATOM 2786 C C . TYR A 1 361 ? 5.075 11.886 5.865 1.00 98.69 361 TYR A C 1
ATOM 2788 O O . TYR A 1 361 ? 6.211 12.337 5.737 1.00 98.69 361 TYR A O 1
ATOM 2796 N N . LEU A 1 362 ? 4.845 10.657 6.331 1.00 98.69 362 LEU A N 1
ATOM 2797 C CA . LEU A 1 362 ? 5.905 9.760 6.795 1.00 98.69 362 LEU A CA 1
ATOM 2798 C C . LEU A 1 362 ? 6.939 9.506 5.698 1.00 98.69 362 LEU A C 1
ATOM 2800 O O . LEU A 1 362 ? 8.124 9.780 5.866 1.00 98.69 362 LEU A O 1
ATOM 2804 N N . SER A 1 363 ? 6.471 9.032 4.547 1.00 98.19 363 SER A N 1
ATOM 2805 C CA . SER A 1 363 ? 7.316 8.709 3.398 1.00 98.19 363 SER A CA 1
ATOM 2806 C C . SER A 1 363 ? 7.826 9.942 2.660 1.00 98.19 363 SER A C 1
ATOM 2808 O O . SER A 1 363 ? 8.655 9.818 1.770 1.00 98.19 363 SER A O 1
ATOM 2810 N N . ASN A 1 364 ? 7.340 11.137 2.991 1.00 97.50 364 ASN A N 1
ATOM 2811 C CA . ASN A 1 364 ? 7.697 12.367 2.303 1.00 97.50 364 ASN A CA 1
ATOM 2812 C C . ASN A 1 364 ? 7.349 12.385 0.801 1.00 97.50 364 ASN A C 1
ATOM 2814 O O . ASN A 1 364 ? 8.031 13.011 -0.014 1.00 97.50 364 ASN A O 1
ATOM 2818 N N . ASN A 1 365 ? 6.263 11.706 0.435 1.00 97.31 365 ASN A N 1
ATOM 2819 C CA . ASN A 1 365 ? 5.761 11.665 -0.929 1.00 97.31 365 ASN A CA 1
ATOM 2820 C C . ASN A 1 365 ? 5.078 12.987 -1.309 1.00 97.31 365 ASN A C 1
ATOM 2822 O O . ASN A 1 365 ? 3.936 13.276 -0.946 1.00 97.31 365 ASN A O 1
ATOM 2826 N N . TRP A 1 366 ? 5.790 13.821 -2.059 1.00 93.94 366 TRP A N 1
ATOM 2827 C CA . TRP A 1 366 ? 5.364 15.185 -2.364 1.00 93.94 366 TRP A CA 1
ATOM 2828 C C . TRP A 1 366 ? 4.400 15.300 -3.548 1.00 93.94 366 TRP A C 1
ATOM 2830 O O . TRP A 1 366 ? 3.781 16.361 -3.713 1.00 93.94 366 TRP A O 1
ATOM 2840 N N . ASP A 1 367 ? 4.241 14.233 -4.329 1.00 93.81 367 ASP A N 1
ATOM 2841 C CA . ASP A 1 367 ? 3.577 14.272 -5.635 1.00 93.81 367 ASP A CA 1
ATOM 2842 C C . ASP A 1 367 ? 2.125 13.763 -5.620 1.00 93.81 367 ASP A C 1
ATOM 2844 O O . ASP A 1 367 ? 1.457 13.780 -6.644 1.00 93.81 367 ASP A O 1
ATOM 2848 N N . ARG A 1 368 ? 1.567 13.379 -4.460 1.00 95.50 368 ARG A N 1
ATOM 2849 C CA . ARG A 1 368 ? 0.170 12.895 -4.366 1.00 95.50 368 ARG A CA 1
ATOM 2850 C C . ARG A 1 368 ? -0.877 13.861 -4.930 1.00 95.50 368 ARG A C 1
ATOM 2852 O O . ARG A 1 368 ? -1.887 13.419 -5.464 1.00 95.50 368 ARG A O 1
ATOM 2859 N N . PHE A 1 369 ? -0.651 15.163 -4.760 1.00 94.88 369 PHE A N 1
ATOM 2860 C CA . PHE A 1 369 ? -1.573 16.213 -5.190 1.00 94.88 369 PHE A CA 1
ATOM 2861 C C . PHE A 1 369 ? -0.939 16.981 -6.337 1.00 94.88 369 PHE A C 1
ATOM 2863 O O . PHE A 1 369 ? 0.149 17.556 -6.169 1.00 94.88 369 PHE A O 1
ATOM 2870 N N . SER A 1 370 ? -1.675 17.085 -7.435 1.00 90.69 370 SER A N 1
ATOM 2871 C CA . SER A 1 370 ? -1.311 17.956 -8.538 1.00 90.69 370 SER A CA 1
ATOM 2872 C C . SER A 1 370 ? -1.448 19.433 -8.147 1.00 90.69 370 SER A C 1
ATOM 2874 O O . SER A 1 370 ? -2.404 19.849 -7.493 1.00 90.69 370 SER A O 1
ATOM 2876 N N . GLY A 1 371 ? -0.483 20.254 -8.569 1.00 89.06 371 GLY A N 1
ATOM 2877 C CA . GLY A 1 371 ? -0.616 21.716 -8.532 1.00 89.06 371 GLY A CA 1
ATOM 2878 C C . GLY A 1 371 ? -1.454 22.280 -9.684 1.00 89.06 371 GLY A C 1
ATOM 2879 O O . GLY A 1 371 ? -1.858 23.438 -9.630 1.00 89.06 371 GLY A O 1
ATOM 2880 N N . ASP A 1 372 ? -1.706 21.468 -10.708 1.00 91.06 372 ASP A N 1
ATOM 2881 C CA . ASP A 1 372 ? -2.491 21.801 -11.889 1.00 91.06 372 ASP A CA 1
ATOM 2882 C C . ASP A 1 372 ? -3.912 21.214 -11.758 1.00 91.06 372 ASP A C 1
ATOM 2884 O O . ASP A 1 372 ? -4.044 19.982 -11.686 1.00 91.06 372 ASP A O 1
ATOM 2888 N N . PRO A 1 373 ? -4.970 22.052 -11.727 1.00 90.50 373 PRO A N 1
ATOM 2889 C CA . PRO A 1 373 ? -6.367 21.611 -11.735 1.00 90.50 373 PRO A CA 1
ATOM 2890 C C . PRO A 1 373 ? -6.719 20.671 -12.891 1.00 90.50 373 PRO A C 1
ATOM 2892 O O . PRO A 1 373 ? -7.578 19.800 -12.742 1.00 90.50 373 PRO A O 1
ATOM 2895 N N . GLU A 1 374 ? -6.035 20.786 -14.031 1.00 90.12 374 GLU A N 1
ATOM 2896 C CA . GLU A 1 374 ? -6.226 19.885 -15.165 1.00 90.12 374 GLU A CA 1
ATOM 2897 C C . GLU A 1 374 ? -5.661 18.487 -14.919 1.00 90.12 374 GLU A C 1
ATOM 2899 O O . GLU A 1 374 ? -5.883 17.605 -15.742 1.00 90.12 374 GLU A O 1
ATOM 2904 N N . LEU A 1 375 ? -4.971 18.242 -13.807 1.00 91.00 375 LEU A N 1
ATOM 2905 C CA . LEU A 1 375 ? -4.391 16.948 -13.439 1.00 91.00 375 LEU A CA 1
ATOM 2906 C C . LEU A 1 375 ? -4.878 16.452 -12.066 1.00 91.00 375 LEU A C 1
ATOM 2908 O O . LEU A 1 375 ? -4.285 15.538 -11.498 1.00 91.00 375 LEU A O 1
ATOM 2912 N N . TYR A 1 376 ? -5.959 17.021 -11.522 1.00 94.44 376 TYR A N 1
ATOM 2913 C CA . TYR A 1 376 ? -6.536 16.540 -10.262 1.00 94.44 376 TYR A CA 1
ATOM 2914 C C . TYR A 1 376 ? -6.912 15.058 -10.329 1.00 94.44 376 TYR A C 1
ATOM 2916 O O . TYR A 1 376 ? -7.516 14.592 -11.302 1.00 94.44 3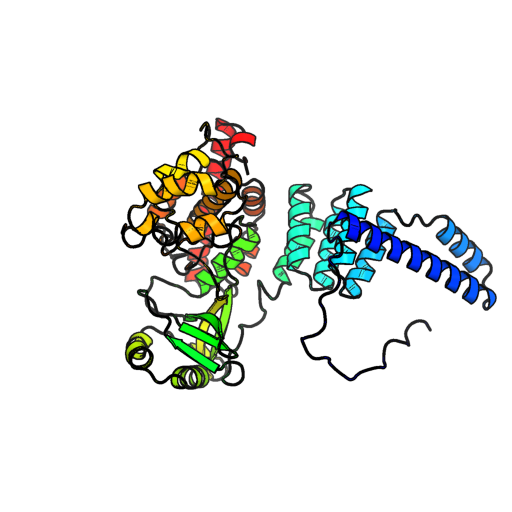76 TYR A O 1
ATOM 2924 N N . GLY A 1 377 ? -6.538 14.326 -9.278 1.00 92.75 377 GLY A N 1
ATOM 2925 C CA . GLY A 1 377 ? -6.697 12.877 -9.186 1.00 92.75 377 GLY A CA 1
ATOM 2926 C C . GLY A 1 377 ? -5.771 12.060 -10.089 1.00 92.75 377 GLY A C 1
ATOM 2927 O O . GLY A 1 377 ? -6.025 10.876 -10.277 1.00 92.75 377 GLY A O 1
ATOM 2928 N N . ALA A 1 378 ? -4.711 12.647 -10.658 1.00 90.19 378 ALA A N 1
ATOM 2929 C CA . ALA A 1 378 ? -3.743 11.899 -11.468 1.00 90.19 378 ALA A CA 1
ATOM 2930 C C . ALA A 1 378 ? -2.865 10.946 -10.642 1.00 90.19 378 ALA A C 1
ATOM 2932 O O . ALA A 1 378 ? -2.406 9.945 -11.177 1.00 90.19 378 ALA A O 1
ATOM 2933 N N . ASN A 1 379 ? -2.652 11.243 -9.355 1.00 90.88 379 ASN A N 1
ATOM 2934 C CA . ASN A 1 379 ? -1.799 10.458 -8.453 1.00 90.88 379 ASN A CA 1
ATOM 2935 C C . ASN A 1 379 ? -2.576 9.887 -7.251 1.00 90.88 379 ASN A C 1
ATOM 2937 O O . ASN A 1 379 ? -1.992 9.289 -6.353 1.00 90.88 379 ASN A O 1
ATOM 2941 N N . CYS A 1 380 ? -3.900 10.038 -7.216 1.00 95.12 380 CYS A N 1
ATOM 2942 C CA . CYS A 1 380 ? -4.780 9.418 -6.229 1.00 95.12 380 CYS A CA 1
ATOM 2943 C C . CYS A 1 380 ? -6.010 8.906 -6.964 1.00 95.12 380 CYS A C 1
ATOM 2945 O O . CYS A 1 380 ? -6.632 9.662 -7.705 1.00 95.12 380 CYS A O 1
ATOM 2947 N N . HIS A 1 381 ? -6.341 7.633 -6.799 1.00 95.81 381 HIS A N 1
ATOM 2948 C CA . HIS A 1 381 ? -7.399 6.990 -7.568 1.00 95.81 381 HIS A CA 1
ATOM 2949 C C . HIS A 1 381 ? -8.414 6.324 -6.652 1.00 95.81 381 HIS A C 1
ATOM 2951 O O . HIS A 1 381 ? -8.222 6.240 -5.444 1.00 95.81 381 HIS A O 1
ATOM 2957 N N . MET A 1 382 ? -9.499 5.858 -7.252 1.00 95.94 382 MET A N 1
ATOM 2958 C CA . MET A 1 382 ? -10.535 5.073 -6.615 1.00 95.94 382 MET A CA 1
ATOM 2959 C C . MET A 1 382 ? -10.814 3.823 -7.446 1.00 95.94 382 MET A C 1
ATOM 2961 O O . MET A 1 382 ? -10.886 3.891 -8.678 1.00 95.94 382 MET A O 1
ATOM 2965 N N . GLU A 1 383 ? -11.008 2.714 -6.753 1.00 95.19 383 GLU A N 1
ATOM 2966 C CA . GLU A 1 383 ? -11.483 1.432 -7.272 1.00 95.19 383 GLU A CA 1
ATOM 2967 C C . GLU A 1 383 ? -12.588 0.894 -6.335 1.00 95.19 383 GLU A C 1
ATOM 2969 O O . GLU A 1 383 ? -12.858 1.522 -5.301 1.00 95.19 383 GLU A O 1
ATOM 2974 N N . PRO A 1 384 ? -13.256 -0.233 -6.652 1.00 93.94 384 PRO A N 1
ATOM 2975 C CA . PRO A 1 384 ? -14.162 -0.873 -5.702 1.00 93.94 384 PRO A CA 1
ATOM 2976 C C . PRO A 1 384 ? -13.476 -1.115 -4.349 1.00 93.94 384 PRO A C 1
ATOM 2978 O O . PRO A 1 384 ? -12.462 -1.799 -4.276 1.00 93.94 384 PRO A O 1
ATOM 2981 N N . GLY A 1 385 ? -14.027 -0.554 -3.271 1.00 88.44 385 GLY A N 1
ATOM 2982 C CA . GLY A 1 385 ? -13.434 -0.643 -1.928 1.00 88.44 385 GLY A CA 1
ATOM 2983 C C . GLY A 1 385 ? -12.628 0.585 -1.487 1.00 88.44 385 GLY A C 1
ATOM 2984 O O . GLY A 1 385 ? -12.296 0.690 -0.305 1.00 88.44 385 GLY A O 1
ATOM 2985 N N . GLY A 1 386 ? -12.397 1.567 -2.368 1.00 95.88 386 GLY A N 1
ATOM 2986 C CA . GLY A 1 386 ? -11.953 2.906 -1.972 1.00 95.88 386 GLY A CA 1
ATOM 2987 C C . GLY A 1 386 ? -10.710 3.421 -2.676 1.00 95.88 386 GLY A C 1
ATOM 2988 O O . GLY A 1 386 ? -10.531 3.225 -3.878 1.00 95.88 386 GLY A O 1
ATOM 2989 N N . LEU A 1 387 ? -9.894 4.167 -1.931 1.00 97.88 387 LEU A N 1
ATOM 2990 C CA . LEU A 1 387 ? -8.719 4.842 -2.465 1.00 97.88 387 LEU A CA 1
ATOM 2991 C C . LEU A 1 387 ? -7.611 3.861 -2.856 1.00 97.88 387 LEU A C 1
ATOM 2993 O O . LEU A 1 387 ? -7.286 2.923 -2.125 1.00 97.88 387 LEU A O 1
ATOM 2997 N N . VAL A 1 388 ? -6.973 4.161 -3.985 1.00 97.12 388 VAL A N 1
ATOM 2998 C CA . VAL A 1 388 ? -5.769 3.494 -4.479 1.00 97.12 388 VAL A CA 1
ATOM 2999 C C . VAL A 1 388 ? -4.670 4.530 -4.668 1.00 97.12 388 VAL A C 1
ATOM 3001 O O . VAL A 1 388 ? -4.783 5.463 -5.473 1.00 97.12 388 VAL A O 1
ATOM 3004 N N . ALA A 1 389 ? -3.570 4.340 -3.951 1.00 95.62 389 ALA A N 1
ATOM 3005 C CA . ALA A 1 389 ? -2.379 5.165 -4.056 1.00 95.62 389 ALA A CA 1
ATOM 3006 C C . ALA A 1 389 ? -1.395 4.535 -5.044 1.00 95.62 389 ALA A C 1
ATOM 3008 O O . ALA A 1 389 ? -0.597 3.655 -4.705 1.00 95.62 389 ALA A O 1
ATOM 3009 N N . ILE A 1 390 ? -1.440 5.013 -6.284 1.00 90.19 390 ILE A N 1
ATOM 3010 C CA . ILE A 1 390 ? -0.449 4.673 -7.302 1.00 90.19 390 ILE A CA 1
ATOM 3011 C C . ILE A 1 390 ? 0.574 5.807 -7.427 1.00 90.19 390 ILE A C 1
ATOM 3013 O O . ILE A 1 390 ? 0.283 6.952 -7.104 1.00 90.19 390 ILE A O 1
ATOM 3017 N N . ASP A 1 391 ? 1.761 5.458 -7.917 1.00 89.06 391 ASP A N 1
ATOM 3018 C CA . ASP A 1 391 ? 2.823 6.388 -8.327 1.00 89.06 391 ASP A CA 1
ATOM 3019 C C . ASP A 1 391 ? 3.557 6.998 -7.136 1.00 89.06 391 ASP A C 1
ATOM 3021 O O . ASP A 1 391 ? 3.672 8.203 -6.957 1.00 89.06 391 ASP A O 1
ATOM 3025 N N . ASN A 1 392 ? 4.103 6.100 -6.319 1.00 96.00 392 ASN A N 1
ATOM 3026 C CA . ASN A 1 392 ? 4.793 6.418 -5.079 1.00 96.00 392 ASN A CA 1
ATOM 3027 C C . ASN A 1 392 ? 6.315 6.549 -5.279 1.00 96.00 392 ASN A C 1
ATOM 3029 O O . ASN A 1 392 ? 7.070 6.615 -4.314 1.00 96.00 392 ASN A O 1
ATOM 3033 N N . GLY A 1 393 ? 6.795 6.605 -6.526 1.00 94.69 393 GLY A N 1
ATOM 3034 C CA . GLY A 1 393 ? 8.215 6.770 -6.850 1.00 94.69 393 GLY A CA 1
ATOM 3035 C C . GLY A 1 393 ? 8.823 8.078 -6.332 1.00 94.69 393 GLY A C 1
ATOM 3036 O O . GLY A 1 393 ? 10.035 8.137 -6.135 1.00 94.69 393 GLY A O 1
ATOM 3037 N N . ALA A 1 394 ? 7.993 9.095 -6.079 1.00 94.88 394 ALA A N 1
ATOM 3038 C CA . ALA A 1 394 ? 8.385 10.368 -5.475 1.00 94.88 394 ALA A CA 1
ATOM 3039 C C . ALA A 1 394 ? 8.504 10.314 -3.936 1.00 94.88 394 ALA A C 1
ATOM 3041 O O . ALA A 1 394 ? 8.844 11.324 -3.315 1.00 94.88 394 ALA A O 1
ATOM 3042 N N . ALA A 1 395 ? 8.231 9.160 -3.317 1.00 96.94 395 ALA A N 1
ATOM 3043 C CA . ALA A 1 395 ? 8.443 8.933 -1.895 1.00 96.94 395 ALA A CA 1
ATOM 3044 C C . ALA A 1 395 ? 9.934 8.820 -1.545 1.00 96.94 395 ALA A C 1
ATOM 3046 O O . ALA A 1 395 ? 10.790 8.532 -2.385 1.00 96.94 395 ALA A O 1
ATOM 3047 N N . PHE A 1 396 ? 10.225 9.033 -0.269 1.00 96.94 396 PHE A N 1
ATOM 3048 C CA . PHE A 1 396 ? 11.539 9.020 0.359 1.00 96.94 396 PHE A CA 1
ATOM 3049 C C . PHE A 1 396 ? 12.586 9.880 -0.369 1.00 96.94 396 PHE A C 1
ATOM 3051 O O . PHE A 1 396 ? 13.693 9.394 -0.593 1.00 96.94 396 PHE A O 1
ATOM 3058 N N . PRO A 1 397 ? 12.305 11.131 -0.793 1.00 94.88 397 PRO A N 1
ATOM 3059 C CA . PRO A 1 397 ? 13.343 12.004 -1.328 1.00 94.88 397 PRO A CA 1
ATOM 3060 C C . PRO A 1 397 ? 14.418 12.284 -0.259 1.00 94.88 397 PRO A C 1
ATOM 3062 O O . PRO A 1 397 ? 14.123 12.266 0.937 1.00 94.88 397 PRO A O 1
ATOM 3065 N N . PRO A 1 398 ? 15.660 12.604 -0.658 1.00 91.12 398 PRO A N 1
ATOM 3066 C CA . PRO A 1 398 ? 16.768 12.860 0.262 1.00 91.12 398 PRO A CA 1
ATOM 3067 C C . PRO A 1 398 ? 16.715 14.273 0.880 1.00 91.12 398 PRO A C 1
ATOM 3069 O O . PRO A 1 398 ? 17.719 14.775 1.380 1.00 91.12 398 PRO A O 1
ATOM 3072 N N . TRP A 1 399 ? 15.564 14.947 0.816 1.00 91.25 399 TRP A N 1
ATOM 3073 C CA . TRP A 1 399 ? 15.327 16.287 1.351 1.00 91.25 399 TRP A CA 1
ATOM 3074 C C . TRP A 1 399 ? 13.926 16.378 1.950 1.00 91.25 399 TRP A C 1
ATOM 3076 O O . TRP A 1 399 ? 12.997 15.727 1.476 1.00 91.25 399 TRP A O 1
ATOM 3086 N N . ASP A 1 400 ? 13.743 17.241 2.944 1.00 88.88 400 ASP A N 1
ATOM 3087 C CA . ASP A 1 400 ? 12.425 17.542 3.502 1.00 88.88 400 ASP A CA 1
ATOM 3088 C C . ASP A 1 400 ? 11.625 18.480 2.565 1.00 88.88 400 ASP A C 1
ATOM 3090 O O . ASP A 1 400 ? 12.192 19.344 1.891 1.00 88.88 400 ASP A O 1
ATOM 3094 N N . THR A 1 401 ? 10.300 18.323 2.494 1.00 89.56 401 THR A N 1
ATOM 3095 C CA . THR A 1 401 ? 9.417 19.231 1.748 1.00 89.56 401 THR A CA 1
ATOM 3096 C C . THR A 1 401 ? 8.268 19.754 2.602 1.00 89.56 401 THR A C 1
ATOM 3098 O O . THR A 1 401 ? 7.381 19.024 3.039 1.00 89.56 401 THR A O 1
ATOM 3101 N N . SER A 1 402 ? 8.170 21.079 2.703 1.00 91.38 402 SER A N 1
ATOM 3102 C CA . SER A 1 402 ? 7.045 21.740 3.378 1.00 91.38 402 SER A CA 1
ATOM 3103 C C . SER A 1 402 ? 5.683 21.486 2.710 1.00 91.38 402 SER A C 1
ATOM 3105 O O . SER A 1 402 ? 4.639 21.791 3.292 1.00 91.38 402 SER A O 1
ATOM 3107 N N . ARG A 1 403 ? 5.649 20.956 1.472 1.00 92.06 403 ARG A N 1
ATOM 3108 C CA . ARG A 1 403 ? 4.394 20.635 0.767 1.00 92.06 403 ARG A CA 1
ATOM 3109 C C . ARG A 1 403 ? 3.604 19.551 1.494 1.00 92.06 403 ARG A C 1
ATOM 3111 O O . ARG A 1 403 ? 2.402 19.728 1.679 1.00 92.06 403 ARG A O 1
ATOM 3118 N N . VAL A 1 404 ? 4.263 18.467 1.906 1.00 94.69 404 VAL A N 1
ATOM 3119 C CA . VAL A 1 404 ? 3.581 17.372 2.616 1.00 94.69 404 VAL A CA 1
ATOM 3120 C C . VAL A 1 404 ? 3.235 17.774 4.040 1.00 94.69 404 VAL A C 1
ATOM 3122 O O . VAL A 1 404 ? 2.134 17.477 4.483 1.00 94.69 404 VAL A O 1
ATOM 3125 N N . GLU A 1 405 ? 4.081 18.561 4.713 1.00 95.12 405 GLU A N 1
ATOM 3126 C CA . GLU A 1 405 ? 3.770 19.093 6.046 1.00 95.12 405 GLU A CA 1
ATOM 3127 C C . GLU A 1 405 ? 2.479 19.922 6.053 1.00 95.12 405 GLU A C 1
ATOM 3129 O O . GLU A 1 405 ? 1.630 19.759 6.928 1.00 95.12 405 GLU A O 1
ATOM 3134 N N . ARG A 1 406 ? 2.297 20.813 5.065 1.00 94.94 406 ARG A N 1
ATOM 3135 C CA . ARG A 1 406 ? 1.077 21.631 4.958 1.00 94.94 406 ARG A CA 1
ATOM 3136 C C . ARG A 1 406 ? -0.176 20.781 4.768 1.00 94.94 406 ARG A C 1
ATOM 3138 O O . ARG A 1 406 ? -1.202 21.102 5.356 1.00 94.94 406 ARG A O 1
ATOM 3145 N N . ARG A 1 407 ? -0.095 19.719 3.963 1.00 95.06 407 ARG A N 1
ATOM 3146 C CA . ARG A 1 407 ? -1.220 18.801 3.710 1.00 95.06 407 ARG A CA 1
ATOM 3147 C C . ARG A 1 407 ? -1.512 17.941 4.939 1.00 95.06 407 ARG A C 1
ATOM 3149 O O . ARG A 1 407 ? -2.664 17.811 5.329 1.00 95.06 407 ARG A O 1
ATOM 3156 N N . PHE A 1 408 ? -0.473 17.441 5.600 1.00 97.44 408 PHE A N 1
ATOM 3157 C CA . PHE A 1 408 ? -0.590 16.663 6.829 1.00 97.44 408 PHE A CA 1
ATOM 3158 C C . PHE A 1 408 ? -1.269 17.441 7.960 1.00 97.44 408 PHE A C 1
ATOM 3160 O O . PHE A 1 408 ? -2.082 16.881 8.688 1.00 97.44 408 PHE A O 1
ATOM 3167 N N . LYS A 1 409 ? -1.024 18.755 8.066 1.00 96.38 409 LYS A N 1
ATOM 3168 C CA . LYS A 1 409 ? -1.682 19.619 9.064 1.00 96.38 409 LYS A CA 1
ATOM 3169 C C . LYS A 1 409 ? -3.210 19.664 8.951 1.00 96.38 409 LYS A C 1
ATOM 3171 O O . LYS A 1 409 ? -3.843 20.030 9.940 1.00 96.38 409 LYS A O 1
ATOM 3176 N N . LEU A 1 410 ? -3.785 19.289 7.804 1.00 95.81 410 LEU A N 1
ATOM 3177 C CA . LEU A 1 410 ? -5.236 19.138 7.633 1.00 95.81 410 LEU A CA 1
ATOM 3178 C C . LEU A 1 410 ? -5.793 17.942 8.423 1.00 95.81 410 LEU A C 1
ATOM 3180 O O . LEU A 1 410 ? -6.981 17.912 8.717 1.00 95.81 410 LEU A O 1
ATOM 3184 N N . THR A 1 411 ? -4.941 16.975 8.770 1.00 97.38 411 THR A N 1
ATOM 3185 C CA . THR A 1 411 ? -5.318 15.753 9.485 1.00 97.38 411 THR A CA 1
ATOM 3186 C C . THR A 1 411 ? -5.129 15.939 10.987 1.00 97.38 411 THR A C 1
ATOM 3188 O O . THR A 1 411 ? -4.066 16.357 11.471 1.00 97.38 411 THR A O 1
ATOM 3191 N N . GLN A 1 412 ? -6.192 15.642 11.723 1.00 98.50 412 GLN A N 1
ATOM 3192 C CA . GLN A 1 412 ? -6.248 15.626 13.182 1.00 98.50 412 GLN A CA 1
ATOM 3193 C C . GLN A 1 412 ? -6.953 14.377 13.725 1.00 98.50 412 GLN A C 1
ATOM 3195 O O . GLN A 1 412 ? -6.710 14.027 14.869 1.00 98.50 412 GLN A O 1
ATOM 3200 N N . ARG A 1 413 ? -7.784 13.694 12.929 1.00 98.56 413 ARG A N 1
ATOM 3201 C CA . ARG A 1 413 ? -8.335 12.369 13.246 1.00 98.56 413 ARG A CA 1
ATOM 3202 C C . ARG A 1 413 ? -7.561 11.288 12.500 1.00 98.56 413 ARG A C 1
ATOM 3204 O O . ARG A 1 413 ? -7.289 11.450 11.311 1.00 98.56 413 ARG A O 1
ATOM 3211 N N . PHE A 1 414 ? -7.247 10.192 13.171 1.00 98.69 414 PHE A N 1
ATOM 3212 C CA . PHE A 1 414 ? -6.369 9.118 12.717 1.00 98.69 414 PHE A CA 1
ATOM 3213 C C . PHE A 1 414 ? -7.010 7.759 12.958 1.00 98.69 414 PHE A C 1
ATOM 3215 O O . PHE A 1 414 ? -7.855 7.607 13.844 1.00 98.69 414 PHE A O 1
ATOM 3222 N N . SER A 1 415 ? -6.567 6.755 12.202 1.00 98.12 415 SER A N 1
ATOM 3223 C CA . SER A 1 415 ? -6.917 5.386 12.545 1.00 98.12 415 SER A CA 1
ATOM 3224 C C . SER A 1 415 ? -6.137 4.894 13.758 1.00 98.12 415 SER A C 1
ATOM 3226 O O . SER A 1 415 ? -4.908 5.003 13.814 1.00 98.12 415 SER A O 1
ATOM 3228 N N . ARG A 1 416 ? -6.849 4.277 14.705 1.00 97.88 416 ARG A N 1
ATOM 3229 C CA . ARG A 1 416 ? -6.247 3.637 15.879 1.00 97.88 416 ARG A CA 1
ATOM 3230 C C . ARG A 1 416 ? -5.241 2.565 15.463 1.00 97.88 416 ARG A C 1
ATOM 3232 O O . ARG A 1 416 ? -4.121 2.563 15.970 1.00 97.88 416 ARG A O 1
ATOM 3239 N N . ARG A 1 417 ? -5.606 1.707 14.500 1.00 96.56 417 ARG A N 1
ATOM 3240 C CA . ARG A 1 417 ? -4.739 0.615 14.018 1.00 96.56 417 ARG A CA 1
ATOM 3241 C C . ARG A 1 417 ? -3.435 1.153 13.421 1.00 96.56 417 ARG A C 1
ATOM 3243 O O . ARG A 1 417 ? -2.364 0.630 13.710 1.00 96.56 417 ARG A O 1
ATOM 3250 N N . PHE A 1 418 ? -3.529 2.234 12.644 1.00 98.31 418 PHE A N 1
ATOM 3251 C CA . PHE A 1 418 ? -2.388 2.857 11.978 1.00 98.31 418 PHE A CA 1
ATOM 3252 C C . PHE A 1 418 ? -1.417 3.451 13.001 1.00 98.31 418 PHE A C 1
ATOM 3254 O O . PHE A 1 418 ? -0.216 3.195 12.950 1.00 98.31 418 PHE A O 1
ATOM 3261 N N . VAL A 1 419 ? -1.935 4.210 13.976 1.00 98.56 419 VAL A N 1
ATOM 3262 C CA . VAL A 1 419 ? -1.117 4.820 15.036 1.00 98.56 419 VAL A CA 1
ATOM 3263 C C . VAL A 1 419 ? -0.458 3.752 15.910 1.00 98.56 419 VAL A C 1
ATOM 3265 O O . VAL A 1 419 ? 0.726 3.873 16.229 1.00 98.56 419 VAL A O 1
ATOM 3268 N N . LEU A 1 420 ? -1.184 2.691 16.272 1.00 97.25 420 LEU A N 1
ATOM 3269 C CA . LEU A 1 420 ? -0.624 1.576 17.037 1.00 97.25 420 LEU A CA 1
ATOM 3270 C C . LEU A 1 420 ? 0.492 0.862 16.262 1.00 97.25 420 LEU A C 1
ATOM 3272 O O . LEU A 1 420 ? 1.572 0.656 16.814 1.00 97.25 420 LEU A O 1
ATOM 3276 N N . ALA A 1 421 ? 0.283 0.560 14.979 1.00 97.94 421 ALA A N 1
ATOM 3277 C CA . ALA A 1 421 ? 1.314 -0.021 14.121 1.00 97.94 421 ALA A CA 1
ATOM 3278 C C . ALA A 1 421 ? 2.547 0.895 14.002 1.00 97.94 421 ALA A C 1
ATOM 3280 O O . ALA A 1 421 ? 3.682 0.443 14.158 1.00 97.94 421 ALA A O 1
ATOM 3281 N N . LEU A 1 422 ? 2.336 2.204 13.834 1.00 98.50 422 LEU A N 1
ATOM 3282 C CA . LEU A 1 422 ? 3.411 3.192 13.759 1.00 98.50 422 LEU A CA 1
ATOM 3283 C C . LEU A 1 422 ? 4.251 3.243 15.044 1.00 98.50 422 LEU A C 1
ATOM 3285 O O . LEU A 1 422 ? 5.484 3.285 14.981 1.00 98.50 422 LEU A O 1
ATOM 3289 N N . ARG A 1 423 ? 3.601 3.205 16.215 1.00 97.81 423 ARG A N 1
ATOM 3290 C CA . ARG A 1 423 ? 4.278 3.156 17.522 1.00 97.81 423 ARG A CA 1
ATOM 3291 C C . ARG A 1 423 ? 5.127 1.896 17.692 1.00 97.81 423 ARG A C 1
ATOM 3293 O O . ARG A 1 423 ? 6.174 1.975 18.325 1.00 97.81 423 ARG A O 1
ATOM 3300 N N . ARG A 1 424 ? 4.719 0.773 17.098 1.00 96.19 424 ARG A N 1
ATOM 3301 C CA . ARG A 1 424 ? 5.420 -0.518 17.205 1.00 96.19 424 ARG A CA 1
ATOM 3302 C C . ARG A 1 424 ? 6.627 -0.669 16.292 1.00 96.19 424 ARG A C 1
ATOM 3304 O O . ARG A 1 424 ? 7.424 -1.567 16.548 1.00 96.19 424 ARG A O 1
ATOM 3311 N N . LEU A 1 425 ? 6.756 0.159 15.253 1.00 97.81 425 LEU A N 1
ATOM 3312 C CA . LEU A 1 425 ? 7.914 0.093 14.363 1.00 97.81 425 LEU A CA 1
ATOM 3313 C C . LEU A 1 425 ? 9.214 0.134 15.173 1.00 97.81 425 LEU A C 1
ATOM 3315 O O . LEU A 1 425 ? 9.420 1.038 15.983 1.00 97.81 425 LEU A O 1
ATOM 3319 N N . ASP A 1 426 ? 10.077 -0.840 14.908 1.00 97.69 426 ASP A N 1
ATOM 3320 C CA . ASP A 1 426 ? 11.458 -0.880 15.374 1.00 97.69 426 ASP A CA 1
ATOM 3321 C C . ASP A 1 426 ? 12.365 -0.218 14.331 1.00 97.69 426 ASP A C 1
ATOM 3323 O O . ASP A 1 426 ? 12.147 -0.403 13.132 1.00 97.69 426 ASP A O 1
ATOM 3327 N N . HIS A 1 427 ? 13.344 0.573 14.769 1.00 98.38 427 HIS A N 1
ATOM 3328 C CA . HIS A 1 427 ? 14.179 1.372 13.869 1.00 98.38 427 HIS A CA 1
ATOM 3329 C C . HIS A 1 427 ? 14.913 0.500 12.851 1.00 98.38 427 HIS A C 1
ATOM 3331 O O . HIS A 1 427 ? 14.706 0.639 11.642 1.00 98.38 427 HIS A O 1
ATOM 3337 N N . ASP A 1 428 ? 15.718 -0.435 13.343 1.00 97.81 428 ASP A N 1
ATOM 3338 C CA . ASP A 1 428 ? 16.644 -1.201 12.518 1.00 97.81 428 ASP A CA 1
ATOM 3339 C C . ASP A 1 428 ? 15.883 -2.203 11.648 1.00 97.81 428 ASP A C 1
ATOM 3341 O O . ASP A 1 428 ? 16.111 -2.270 10.437 1.00 97.81 428 ASP A O 1
ATOM 3345 N N . LYS A 1 429 ? 14.878 -2.890 12.213 1.00 97.62 429 LYS A N 1
ATOM 3346 C CA . LYS A 1 429 ? 14.025 -3.792 11.424 1.00 97.62 429 LYS A CA 1
ATOM 3347 C C . LYS A 1 429 ? 13.262 -3.039 10.342 1.00 97.62 429 LYS A C 1
ATOM 3349 O O . LYS A 1 429 ? 13.141 -3.526 9.221 1.00 97.62 429 LYS A O 1
ATOM 3354 N N . THR A 1 430 ? 12.735 -1.848 10.637 1.00 98.44 430 THR A N 1
ATOM 3355 C CA . THR A 1 430 ? 12.022 -1.061 9.618 1.00 98.44 430 THR A CA 1
ATOM 3356 C C . THR A 1 430 ? 12.980 -0.613 8.519 1.00 98.44 430 THR A C 1
ATOM 3358 O O . THR A 1 430 ? 12.621 -0.704 7.345 1.00 98.44 430 THR A O 1
ATOM 3361 N N . GLN A 1 431 ? 14.200 -0.186 8.859 1.00 98.00 431 GLN A N 1
ATOM 3362 C CA . GLN A 1 431 ? 15.217 0.168 7.867 1.00 98.00 431 GLN A CA 1
ATOM 3363 C C . GLN A 1 431 ? 15.470 -0.998 6.915 1.00 98.00 431 GLN A C 1
ATOM 3365 O O . GLN A 1 431 ? 15.361 -0.824 5.697 1.00 98.00 431 GLN A O 1
ATOM 3370 N N . GLU A 1 432 ? 15.767 -2.176 7.464 1.00 97.12 432 GLU A N 1
ATOM 3371 C CA . GLU A 1 432 ? 16.080 -3.377 6.693 1.00 97.12 432 GLU A CA 1
ATOM 3372 C C . GLU A 1 432 ? 14.894 -3.827 5.834 1.00 97.12 432 GLU A C 1
ATOM 3374 O O . GLU A 1 432 ? 15.070 -4.155 4.662 1.00 97.12 432 GLU A O 1
ATOM 3379 N N . ARG A 1 433 ? 13.667 -3.753 6.361 1.00 97.56 433 ARG A N 1
ATOM 3380 C CA . ARG A 1 433 ? 12.444 -4.107 5.625 1.00 97.56 433 ARG A CA 1
ATOM 3381 C C . ARG A 1 433 ? 12.177 -3.153 4.460 1.00 97.56 433 ARG A C 1
ATOM 3383 O O . ARG A 1 433 ? 11.848 -3.590 3.353 1.00 97.56 433 ARG A O 1
ATOM 3390 N N . LEU A 1 434 ? 12.311 -1.843 4.670 1.00 97.44 434 LEU A N 1
ATOM 3391 C CA . LEU A 1 434 ? 12.040 -0.849 3.627 1.00 97.44 434 LEU A CA 1
ATOM 3392 C C . LEU A 1 434 ? 13.149 -0.809 2.571 1.00 97.44 434 LEU A C 1
ATOM 3394 O O . LEU A 1 434 ? 12.850 -0.811 1.376 1.00 97.44 434 LEU A O 1
ATOM 3398 N N . PHE A 1 435 ? 14.411 -0.844 3.001 1.00 96.56 435 PHE A N 1
ATOM 3399 C CA . PHE A 1 435 ? 15.588 -0.750 2.140 1.00 96.56 435 PHE A CA 1
ATOM 3400 C C . PHE A 1 435 ? 16.603 -1.873 2.438 1.00 96.56 435 PHE A C 1
ATOM 3402 O O . PHE A 1 435 ? 17.678 -1.605 2.979 1.00 96.56 435 PHE A O 1
ATOM 3409 N N . PRO A 1 436 ? 16.321 -3.132 2.049 1.00 94.44 436 PRO A N 1
ATOM 3410 C CA . PRO A 1 436 ? 17.288 -4.216 2.184 1.00 94.44 436 PRO A CA 1
ATOM 3411 C C . PRO A 1 436 ? 18.561 -3.887 1.401 1.00 94.44 436 PRO A C 1
ATOM 3413 O O . PRO A 1 436 ? 18.486 -3.478 0.233 1.00 94.44 436 PRO A O 1
ATOM 3416 N N . GLY A 1 437 ? 19.722 -4.035 2.044 1.00 92.88 437 GLY A N 1
ATOM 3417 C CA . GLY A 1 437 ? 21.013 -3.673 1.451 1.00 92.88 437 GLY A CA 1
ATOM 3418 C C . GLY A 1 437 ? 21.128 -2.183 1.110 1.00 92.88 437 GLY A C 1
ATOM 3419 O O . GLY A 1 437 ? 21.654 -1.842 0.051 1.00 92.88 437 GLY A O 1
ATOM 3420 N N . ALA A 1 438 ? 20.578 -1.307 1.959 1.00 95.06 438 ALA A N 1
ATOM 3421 C CA . ALA A 1 438 ? 20.576 0.137 1.744 1.00 95.06 438 ALA A CA 1
ATOM 3422 C C . ALA A 1 438 ? 21.978 0.703 1.483 1.00 95.06 438 ALA A C 1
ATOM 3424 O O . ALA A 1 438 ? 22.940 0.401 2.190 1.00 95.06 438 ALA A O 1
ATOM 3425 N N . ASN A 1 439 ? 22.076 1.602 0.505 1.00 93.38 439 ASN A N 1
ATOM 3426 C CA . ASN A 1 439 ? 23.264 2.439 0.349 1.00 93.38 439 ASN A CA 1
ATOM 3427 C C . ASN A 1 439 ? 23.213 3.670 1.283 1.00 93.38 439 ASN A C 1
ATOM 3429 O O . ASN A 1 439 ? 22.206 3.952 1.932 1.00 93.38 439 ASN A O 1
ATOM 3433 N N . THR A 1 440 ? 24.292 4.457 1.329 1.00 94.88 440 THR A N 1
ATOM 3434 C CA . THR A 1 440 ? 24.384 5.644 2.200 1.00 94.88 440 THR A CA 1
ATOM 3435 C C . THR A 1 440 ? 23.300 6.701 1.944 1.00 94.88 440 THR A C 1
ATOM 3437 O O . THR A 1 440 ? 22.903 7.395 2.877 1.00 94.88 440 THR A O 1
ATOM 3440 N N . ASP A 1 441 ? 22.834 6.869 0.705 1.00 92.62 441 ASP A N 1
ATOM 3441 C CA . ASP A 1 441 ? 21.756 7.813 0.380 1.00 92.62 441 ASP A CA 1
ATOM 3442 C C . ASP A 1 441 ? 20.399 7.303 0.888 1.00 92.62 441 ASP A C 1
ATOM 3444 O O . ASP A 1 441 ? 19.615 8.064 1.449 1.00 92.62 441 ASP A O 1
ATOM 3448 N N . GLU A 1 442 ? 20.150 6.000 0.775 1.00 95.31 442 GLU A N 1
ATOM 3449 C CA . GLU A 1 442 ? 18.936 5.355 1.285 1.00 95.31 442 GLU A CA 1
ATOM 3450 C C . GLU A 1 442 ? 18.852 5.381 2.808 1.00 95.31 442 GLU A C 1
ATOM 3452 O O . GLU A 1 442 ? 17.791 5.684 3.347 1.00 95.31 442 GLU A O 1
ATOM 3457 N N . LEU A 1 443 ? 19.976 5.178 3.499 1.00 96.56 443 LEU A N 1
ATOM 3458 C CA . LEU A 1 443 ? 20.040 5.345 4.952 1.00 96.56 443 LEU A CA 1
ATOM 3459 C C . LEU A 1 443 ? 19.667 6.775 5.363 1.00 96.56 443 LEU A C 1
ATOM 3461 O O . LEU A 1 443 ? 18.842 6.968 6.248 1.00 96.56 443 LEU A O 1
ATOM 3465 N N . LYS A 1 444 ? 20.172 7.801 4.665 1.00 95.81 444 LYS A N 1
ATOM 3466 C CA . LYS A 1 444 ? 19.787 9.199 4.946 1.00 95.81 444 LYS A CA 1
ATOM 3467 C C . LYS A 1 444 ? 18.294 9.453 4.736 1.00 95.81 444 LYS A C 1
ATOM 3469 O O . LYS A 1 444 ? 17.679 10.171 5.521 1.00 95.81 444 LYS A O 1
ATOM 3474 N N . ARG A 1 445 ? 17.704 8.886 3.680 1.00 95.81 445 ARG A N 1
ATOM 3475 C CA . ARG A 1 445 ? 16.257 8.986 3.411 1.00 95.81 445 ARG A CA 1
ATOM 3476 C C . ARG A 1 445 ? 15.439 8.305 4.503 1.00 95.81 445 ARG A C 1
ATOM 3478 O O . ARG A 1 445 ? 14.400 8.833 4.899 1.00 95.81 445 ARG A O 1
ATOM 3485 N N . PHE A 1 446 ? 15.918 7.165 4.995 1.00 97.81 446 PHE A N 1
ATOM 3486 C CA . PHE A 1 446 ? 15.302 6.458 6.107 1.00 97.81 446 PHE A CA 1
ATOM 3487 C C . PHE A 1 446 ? 15.314 7.297 7.393 1.00 97.81 446 PHE A C 1
ATOM 3489 O O . PHE A 1 446 ? 14.268 7.436 8.020 1.00 97.81 446 PHE A O 1
ATOM 3496 N N . GLU A 1 447 ? 16.426 7.956 7.728 1.00 97.75 447 GLU A N 1
ATOM 3497 C CA . GLU A 1 447 ? 16.493 8.839 8.905 1.00 97.75 447 GLU A CA 1
ATOM 3498 C C . GLU A 1 447 ? 15.498 10.012 8.830 1.00 97.75 447 GLU A C 1
ATOM 3500 O O . GLU A 1 447 ? 14.888 10.388 9.833 1.00 97.75 447 GLU A O 1
ATOM 3505 N N . ILE A 1 448 ? 15.265 10.573 7.634 1.00 97.44 448 ILE A N 1
ATOM 3506 C CA . ILE A 1 448 ? 14.230 11.605 7.432 1.00 97.44 448 ILE A CA 1
ATOM 3507 C C . ILE A 1 448 ? 12.836 11.036 7.727 1.00 97.44 448 ILE A C 1
ATOM 3509 O O . ILE A 1 448 ? 12.047 11.665 8.438 1.00 97.44 448 ILE A O 1
ATOM 3513 N N . PHE A 1 449 ? 12.530 9.844 7.205 1.00 98.19 449 PHE A N 1
ATOM 3514 C CA . PHE A 1 449 ? 11.292 9.129 7.529 1.00 98.19 449 PHE A CA 1
ATOM 3515 C C . PHE A 1 449 ? 11.166 8.897 9.042 1.00 98.19 449 PHE A C 1
ATOM 3517 O O . PHE A 1 449 ? 10.107 9.157 9.615 1.00 98.19 449 PHE A O 1
ATOM 3524 N N . TRP A 1 450 ? 12.242 8.477 9.709 1.00 98.38 450 TRP A N 1
ATOM 3525 C CA . TRP A 1 450 ? 12.217 8.173 11.136 1.00 98.38 450 TRP A CA 1
ATOM 3526 C C . TRP A 1 450 ? 11.976 9.414 12.005 1.00 98.38 450 TRP A C 1
ATOM 3528 O O . TRP A 1 450 ? 11.143 9.393 12.915 1.00 98.38 450 TRP A O 1
ATOM 3538 N N . GLY A 1 451 ? 12.611 10.543 11.679 1.00 98.12 451 GLY A N 1
ATOM 3539 C CA . GLY A 1 451 ? 12.330 11.821 12.343 1.00 98.12 451 GLY A CA 1
ATOM 3540 C C . GLY A 1 451 ? 10.871 12.271 12.169 1.00 98.12 451 GLY A C 1
ATOM 3541 O O . GLY A 1 451 ? 10.245 12.794 13.098 1.00 98.12 451 GLY A O 1
ATOM 3542 N N . ARG A 1 452 ? 10.281 12.006 10.999 1.00 98.19 452 ARG A N 1
ATOM 3543 C CA . ARG A 1 452 ? 8.868 12.299 10.717 1.00 98.19 452 ARG A CA 1
ATOM 3544 C C . ARG A 1 452 ? 7.914 11.352 11.419 1.00 98.19 452 ARG A C 1
ATOM 3546 O O . ARG A 1 452 ? 6.868 11.804 11.875 1.00 98.19 452 ARG A O 1
ATOM 3553 N N . ARG A 1 453 ? 8.278 10.079 11.589 1.00 98.50 453 ARG A N 1
ATOM 3554 C CA . ARG A 1 453 ? 7.549 9.157 12.467 1.00 98.50 453 ARG A CA 1
ATOM 3555 C C . ARG A 1 453 ? 7.398 9.761 13.860 1.00 98.50 453 ARG A C 1
ATOM 3557 O O . ARG A 1 453 ? 6.275 9.834 14.352 1.00 98.50 453 ARG A O 1
ATOM 3564 N N . GLN A 1 454 ? 8.493 10.220 14.470 1.00 98.56 454 GLN A N 1
ATOM 3565 C CA . GLN A 1 454 ? 8.429 10.822 15.804 1.00 98.56 454 GLN A CA 1
ATOM 3566 C C . GLN A 1 454 ? 7.549 12.079 15.812 1.00 98.56 454 GLN A C 1
ATOM 3568 O O . GLN A 1 454 ? 6.660 12.203 16.646 1.00 98.56 454 GLN A O 1
ATOM 3573 N N . SER A 1 455 ? 7.719 12.956 14.821 1.00 98.31 455 SER A N 1
ATOM 3574 C CA . SER A 1 455 ? 6.929 14.190 14.694 1.00 98.31 455 SER A CA 1
ATOM 3575 C C . SER A 1 455 ? 5.422 13.935 14.518 1.00 98.31 455 SER A C 1
ATOM 3577 O O . SER A 1 455 ? 4.597 14.692 15.032 1.00 98.31 455 SER A O 1
ATOM 3579 N N . LEU A 1 456 ? 5.045 12.872 13.796 1.00 98.62 456 LEU A N 1
ATOM 3580 C CA . LEU A 1 456 ? 3.653 12.439 13.657 1.00 98.62 456 LEU A CA 1
ATOM 3581 C C . LEU A 1 456 ? 3.104 11.980 15.012 1.00 98.62 456 LEU A C 1
ATOM 3583 O O . LEU A 1 456 ? 2.040 12.445 15.417 1.00 98.62 456 LEU A O 1
ATOM 3587 N N . LEU A 1 457 ? 3.831 11.106 15.714 1.00 98.81 457 LEU A N 1
ATOM 3588 C CA . LEU A 1 457 ? 3.414 10.577 17.016 1.00 98.81 457 LEU A CA 1
ATOM 3589 C C . LEU A 1 457 ? 3.272 11.687 18.064 1.00 98.81 457 LEU A C 1
ATOM 3591 O O . LEU A 1 457 ? 2.233 11.765 18.715 1.00 98.81 457 LEU A O 1
ATOM 3595 N N . ASP A 1 458 ? 4.235 12.608 18.144 1.00 98.69 458 ASP A N 1
ATOM 3596 C CA . ASP A 1 458 ? 4.174 13.763 19.048 1.00 98.69 458 ASP A CA 1
ATOM 3597 C C . ASP A 1 458 ? 2.934 14.628 18.775 1.00 98.69 458 ASP A C 1
ATOM 3599 O O . ASP A 1 458 ? 2.274 15.112 19.699 1.00 98.69 458 ASP A O 1
ATOM 3603 N N . ARG A 1 459 ? 2.577 14.811 17.495 1.00 98.50 459 ARG A N 1
ATOM 3604 C CA . ARG A 1 459 ? 1.359 15.533 17.109 1.00 98.50 459 ARG A CA 1
ATOM 3605 C C . ARG A 1 459 ? 0.099 14.783 17.531 1.00 98.50 459 ARG A C 1
ATOM 3607 O O . ARG A 1 459 ? -0.827 15.429 18.018 1.00 98.50 459 ARG A O 1
ATOM 3614 N N . VAL A 1 460 ? 0.037 13.469 17.317 1.00 98.75 460 VAL A N 1
ATOM 3615 C CA . VAL A 1 460 ? -1.106 12.644 17.742 1.00 98.75 460 VAL A CA 1
ATOM 3616 C C . VAL A 1 460 ? -1.288 12.750 19.252 1.00 98.75 460 VAL A C 1
ATOM 3618 O O . VAL A 1 460 ? -2.389 13.045 19.704 1.00 98.75 460 VAL A O 1
ATOM 3621 N N . ASP A 1 461 ? -0.214 12.616 20.027 1.00 98.75 461 ASP A N 1
ATOM 3622 C CA . ASP A 1 461 ? -0.260 12.687 21.489 1.00 98.75 461 ASP A CA 1
ATOM 3623 C C . ASP A 1 461 ? -0.688 14.075 21.986 1.00 98.75 461 ASP A C 1
ATOM 3625 O O . ASP A 1 461 ? -1.497 14.192 22.910 1.00 98.75 461 ASP A O 1
ATOM 3629 N N . ALA A 1 462 ? -0.202 15.140 21.341 1.00 98.62 462 ALA A N 1
ATOM 3630 C CA . ALA A 1 462 ? -0.629 16.504 21.635 1.00 98.62 462 ALA A CA 1
ATOM 3631 C C . ALA A 1 462 ? -2.127 16.711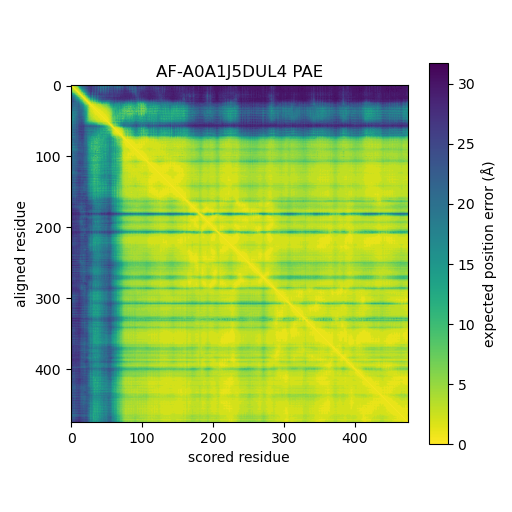 21.355 1.00 98.62 462 ALA A C 1
ATOM 3633 O O . ALA A 1 462 ? -2.828 17.289 22.186 1.00 98.62 462 ALA A O 1
ATOM 3634 N N . LEU A 1 463 ? -2.629 16.202 20.226 1.00 98.62 463 LEU A N 1
ATOM 3635 C CA . LEU A 1 463 ? -4.047 16.279 19.877 1.00 98.62 463 LEU A CA 1
ATOM 3636 C C . LEU A 1 463 ? -4.917 15.442 20.823 1.00 98.62 463 LEU A C 1
ATOM 3638 O O . LEU A 1 463 ? -5.971 15.915 21.235 1.00 98.62 463 LEU A O 1
ATOM 3642 N N . ILE A 1 464 ? -4.479 14.237 21.213 1.00 98.75 464 ILE A N 1
ATOM 3643 C CA . ILE A 1 464 ? -5.180 13.396 22.202 1.00 98.75 464 ILE A CA 1
ATOM 3644 C C . ILE A 1 464 ? -5.291 14.142 23.531 1.00 98.75 464 ILE A C 1
ATOM 3646 O O . ILE A 1 464 ? -6.354 14.160 24.150 1.00 98.75 464 ILE A O 1
ATOM 3650 N N . LYS A 1 465 ? -4.212 14.800 23.964 1.00 98.50 465 LYS A N 1
ATOM 3651 C CA . LYS A 1 465 ? -4.212 15.607 25.186 1.00 98.50 465 LYS A CA 1
ATOM 3652 C C . LYS A 1 465 ? -5.180 16.795 25.109 1.00 98.50 465 LYS A C 1
ATOM 3654 O O . LYS A 1 465 ? -5.735 17.177 26.136 1.00 98.50 465 LYS A O 1
ATOM 3659 N N . GLU A 1 466 ? -5.356 17.389 23.932 1.00 98.38 466 GLU A N 1
ATOM 3660 C CA . GLU A 1 466 ? -6.225 18.554 23.721 1.00 98.38 466 GLU A CA 1
ATOM 3661 C C . GLU A 1 466 ? -7.707 18.182 23.553 1.00 98.38 466 GLU A C 1
ATOM 3663 O O . GLU A 1 466 ? -8.575 18.840 24.127 1.00 98.38 466 GLU A O 1
ATOM 3668 N N . HIS A 1 467 ? -8.005 17.132 22.786 1.00 98.00 467 HIS A N 1
ATOM 3669 C CA . HIS A 1 467 ? -9.360 16.810 22.325 1.00 98.00 467 HIS A CA 1
ATOM 3670 C C . HIS A 1 467 ? -9.919 15.486 22.865 1.00 98.00 467 HIS A C 1
ATOM 3672 O O . HIS A 1 467 ? -11.110 15.225 22.712 1.00 98.00 467 HIS A O 1
ATOM 3678 N N . GLY A 1 468 ? -9.092 14.672 23.524 1.00 98.25 468 GLY A N 1
ATOM 3679 C CA . GLY A 1 468 ? -9.447 13.331 23.982 1.00 98.25 468 GLY A CA 1
ATOM 3680 C C . GLY A 1 468 ? -9.125 12.246 22.954 1.00 98.25 468 GLY A C 1
ATOM 3681 O O . GLY A 1 468 ? -9.062 12.487 21.750 1.00 98.25 468 GLY A O 1
ATOM 3682 N N . GLU A 1 469 ? -8.905 11.027 23.441 1.00 98.12 469 GLU A N 1
ATOM 3683 C CA . GLU A 1 469 ? -8.442 9.915 22.610 1.00 98.12 469 GLU A CA 1
ATOM 3684 C C . GLU A 1 469 ? -9.473 9.474 21.568 1.00 98.12 469 GLU A C 1
ATOM 3686 O O . GLU A 1 469 ? -9.115 9.325 20.406 1.00 98.12 469 GLU A O 1
ATOM 3691 N N . ASP A 1 470 ? -10.744 9.328 21.947 1.00 97.06 470 ASP A N 1
ATOM 3692 C CA . ASP A 1 470 ? -11.802 8.848 21.043 1.00 97.06 470 ASP A CA 1
ATOM 3693 C C . ASP A 1 470 ? -12.076 9.808 19.876 1.00 97.06 470 ASP A C 1
ATOM 3695 O O . ASP A 1 470 ? -12.458 9.383 18.788 1.00 97.06 470 ASP A O 1
ATOM 3699 N N . GLU A 1 471 ? -11.846 11.107 20.083 1.00 97.00 471 GLU A N 1
ATOM 3700 C CA . GLU A 1 471 ? -11.993 12.121 19.037 1.00 97.00 471 GLU A CA 1
ATOM 3701 C C . GLU A 1 471 ? -10.845 12.063 18.020 1.00 97.00 471 GLU A C 1
ATOM 3703 O O . GLU A 1 471 ? -11.045 12.353 16.841 1.00 97.00 471 GLU A O 1
ATOM 3708 N N . ILE A 1 472 ? -9.641 11.693 18.464 1.00 98.50 472 ILE A N 1
ATOM 3709 C CA . ILE A 1 472 ? -8.427 11.699 17.641 1.00 98.50 472 ILE A CA 1
ATOM 3710 C C . ILE A 1 472 ? -8.160 10.335 17.017 1.00 98.50 472 ILE A C 1
ATOM 3712 O O . ILE A 1 472 ? -7.787 10.271 15.852 1.00 98.50 472 ILE A O 1
ATOM 3716 N N . LEU A 1 473 ? -8.394 9.241 17.736 1.00 98.00 473 LEU A N 1
ATOM 3717 C CA . LEU A 1 473 ? -8.311 7.866 17.242 1.00 98.00 473 LEU A CA 1
ATOM 3718 C C . LEU A 1 473 ? -9.701 7.374 16.810 1.00 98.00 473 LEU A C 1
ATOM 3720 O O . LEU A 1 473 ? -10.194 6.351 17.284 1.00 98.00 473 LEU A O 1
ATOM 3724 N N . ALA A 1 474 ? -10.338 8.151 15.933 1.00 96.12 474 ALA A N 1
ATOM 3725 C CA . ALA A 1 474 ? -11.754 8.037 15.582 1.00 96.12 474 ALA A CA 1
ATOM 3726 C C . ALA A 1 474 ? -12.084 6.962 14.522 1.00 96.12 474 ALA A C 1
ATOM 3728 O O . ALA A 1 474 ? -13.266 6.785 14.195 1.00 96.12 474 ALA A O 1
ATOM 3729 N N . PHE A 1 475 ? -11.068 6.292 13.954 1.00 96.25 475 PHE A N 1
ATOM 3730 C CA . PHE A 1 475 ? -11.219 5.333 12.847 1.00 96.25 475 PHE A CA 1
ATOM 3731 C C . PHE A 1 475 ? -10.574 3.960 13.068 1.00 96.25 475 PHE A C 1
ATOM 3733 O O . PHE A 1 475 ? -9.480 3.870 13.681 1.00 96.25 475 PHE A O 1
#

Secondary structure (DSSP, 8-state):
------------PPPTT----------HHHHHHHHHHHHHHHHHHHHHHHHHHHTS---HHHHHHHHHHHHS--TTSHHHHHHHHHHHHHTT-HHHHHHHHHHHHHH---HHHHHHHHHHHHHTT-HHHHHHHHHHHHHH-TT-HHHHHHHHHHHHT-TTTS-SS-EEE-TTT-SEEEE--SSSS--EEEEETTEEEEEEEE-BSSSS--HHHHHHHHHHHHHTT-SSB---EEEEEEEHHHHHHHHHT---HHHHHHGGGGGGBPEEE-TTS-EEEEEEEEE--SS-EE--TT-GGGTHHHHSTT----SSSBHHHHHHHHHHHTHHHHHTTHHHHHHHHTT-BHHHHHHHHHHHHHHHHHHT-TTSS-SSGGGTTSS-EEETTEEE---GGGSS-SS--HHHHHHHTT-----HHHHHHHHH--HHHHHHHHSTT--HHHHHHHHHHHHHHHHHHHHHHHHHHHH-HHHHS--

Mean predicted aligned error: 8.34 Å

Solvent-accessible surface area (backbone atoms only — not comparable to full-atom values): 25607 Å² total; per-residue (Å²): 144,89,84,85,89,85,86,87,86,86,90,80,86,81,76,99,78,83,81,84,74,78,91,66,74,77,48,71,69,51,51,49,54,53,53,50,51,53,51,52,51,50,51,51,50,50,53,48,52,47,58,59,57,55,78,77,55,97,46,73,67,61,50,57,53,50,50,52,51,62,74,67,56,52,76,77,37,46,70,44,20,48,54,52,16,50,54,26,25,76,69,70,34,53,69,63,14,50,55,29,41,54,54,17,44,75,72,51,80,54,63,64,60,33,21,54,51,14,42,45,26,38,78,52,67,39,22,71,62,8,30,54,43,13,50,58,34,34,75,75,40,74,86,44,62,62,26,51,54,25,29,48,49,18,49,69,70,21,55,78,76,48,48,95,59,64,46,76,56,52,62,89,76,39,68,30,42,41,73,60,68,97,61,98,66,74,44,32,28,34,25,40,93,90,35,76,54,27,35,35,30,44,33,47,72,77,82,57,46,37,25,64,24,34,32,24,51,33,46,49,37,62,65,26,59,51,73,42,46,54,60,58,38,36,56,28,38,26,42,50,72,36,48,53,53,23,39,62,68,53,90,46,71,71,45,62,58,52,54,73,57,52,81,42,53,48,75,42,73,47,97,87,70,49,47,28,38,45,26,21,42,30,52,48,76,93,67,70,42,60,33,48,70,69,39,44,91,72,52,41,54,66,19,30,65,94,51,89,59,74,41,76,43,45,37,43,78,47,46,61,58,47,16,61,68,33,43,76,51,22,52,54,63,40,71,55,51,37,62,26,33,56,88,38,28,34,46,61,53,36,38,26,51,30,42,51,40,50,49,27,38,32,39,46,28,62,62,55,55,57,93,45,69,94,41,42,15,74,33,26,25,33,28,77,83,40,49,33,58,53,84,44,24,36,23,52,47,87,62,91,59,72,67,26,55,62,57,33,67,50,48,52,26,37,37,42,64,34,54,54,33,58,70,64,62,48,70,68,63,49,46,45,66,44,39,66,88,56,51,78,66,51,50,56,18,47,52,55,27,51,56,36,47,52,56,51,51,54,50,51,53,52,45,26,74,74,67,35,54,69,56,24,45,64,72

Foldseek 3Di:
DPPDDDDDDDDDDDDDDDDDDPDDPPPLVSVLVVLVVVLVVVLVVVVVVCVVVVVPDPDPPVCVVVVVVNVPDDCQALVNLQVVLLVCLVVVNNVSSVSSLVSSCVVPPDLVSLLSSLQSCLVSLVLLVSQVSLLVSCLVVVPDPSSVVSNLSSQVSNCLLVNPDFAEDALVQFQAWAFPDDDPAGWIFTHHPNDGFWIKHWAFDSLQFDQLQLSLLQNVCSLLVALADEFRKTKYKYFPVRNCVRLVSDDDPRSVVSVVNCVGGDWDQDPVRTIITIIMTGGDDPDKAFDQVVLCVLQLLVQDFPRPDDQQAQVLVSLVVQLVSLDPSSPVCSVQVSVLSVNPTSNSQNQNSLRVLLSCLLQVQLPCADPDSVCGRVQWITGNSGIYGPDSRNTLRLDHDVNSVVSNVSGQAYAPSSLSSLVSDDLVSSLCSSAPVDDPSSVSSSVSSVVSSVVVNVSNVVSCVVRNDCSRNVD

Radius of gyration: 26.46 Å; Cα contacts (8 Å, |Δi|>4): 735; chains: 1; bounding box: 56×78×65 Å

pLDDT: mean 88.22, std 17.79, range [24.36, 98.81]